Protein AF-A0A955PPB5-F1 (afdb_monomer)

Structure (mmCIF, N/CA/C/O backbone):
data_AF-A0A955PPB5-F1
#
_entry.id   AF-A0A955PPB5-F1
#
loop_
_atom_site.group_PDB
_atom_site.id
_atom_site.type_symbol
_atom_site.label_atom_id
_atom_site.label_alt_id
_atom_site.label_comp_id
_atom_site.label_asym_id
_atom_site.label_entity_id
_atom_site.label_seq_id
_atom_site.pdbx_PDB_ins_code
_atom_site.Cartn_x
_atom_site.Cartn_y
_atom_site.Cartn_z
_atom_site.occupancy
_atom_site.B_iso_or_equiv
_atom_site.auth_seq_id
_atom_site.auth_comp_id
_atom_site.auth_asym_id
_atom_site.auth_atom_id
_atom_site.pdbx_PDB_model_num
ATOM 1 N N . LEU A 1 1 ? 18.735 -14.083 18.721 1.00 86.00 1 LEU A N 1
ATOM 2 C CA . LEU A 1 1 ? 20.140 -14.386 19.096 1.00 86.00 1 LEU A CA 1
ATOM 3 C C . LEU A 1 1 ? 21.016 -13.444 18.284 1.00 86.00 1 LEU A C 1
ATOM 5 O O . LEU A 1 1 ? 20.727 -13.321 17.106 1.00 86.00 1 LEU A O 1
ATOM 9 N N . ALA A 1 2 ? 21.983 -12.746 18.888 1.00 91.19 2 ALA A N 1
ATOM 10 C CA . ALA A 1 2 ? 22.866 -11.874 18.111 1.00 91.19 2 ALA A CA 1
ATOM 11 C C . ALA A 1 2 ? 23.886 -12.716 17.326 1.00 91.19 2 ALA A C 1
ATOM 13 O O . ALA A 1 2 ? 24.450 -13.645 17.911 1.00 91.19 2 ALA A O 1
ATOM 14 N N . ASP A 1 3 ? 24.105 -12.396 16.054 1.00 92.62 3 ASP A N 1
ATOM 15 C CA . ASP A 1 3 ? 25.158 -12.990 15.222 1.00 92.62 3 ASP A CA 1
ATOM 16 C C . ASP A 1 3 ? 26.508 -12.254 15.374 1.00 92.62 3 ASP A C 1
ATOM 18 O O . ASP A 1 3 ? 26.644 -11.307 16.160 1.00 92.62 3 ASP A O 1
ATOM 22 N N . GLU A 1 4 ? 27.523 -12.690 14.624 1.00 90.69 4 GLU A N 1
ATOM 23 C CA . GLU A 1 4 ? 28.885 -12.145 14.620 1.00 90.69 4 GLU A CA 1
ATOM 24 C C . GLU A 1 4 ? 28.969 -10.667 14.201 1.00 90.69 4 GLU A C 1
ATOM 26 O O . GLU A 1 4 ? 29.942 -9.990 14.551 1.00 90.69 4 GLU A O 1
ATOM 31 N N . ASP A 1 5 ? 27.952 -10.150 13.504 1.00 90.06 5 ASP A N 1
ATOM 32 C CA . ASP A 1 5 ? 27.844 -8.746 13.099 1.00 90.06 5 ASP A CA 1
ATOM 33 C C . ASP A 1 5 ? 27.062 -7.901 14.127 1.00 90.06 5 ASP A C 1
ATOM 35 O O . ASP A 1 5 ? 27.079 -6.669 14.065 1.00 90.06 5 ASP A O 1
ATOM 39 N N . GLY A 1 6 ? 26.429 -8.544 15.114 1.00 90.94 6 GLY A N 1
ATOM 40 C CA . GLY A 1 6 ? 25.561 -7.908 16.106 1.00 90.94 6 GLY A CA 1
ATOM 41 C C . GLY A 1 6 ? 24.103 -7.765 15.661 1.00 90.94 6 GLY A C 1
ATOM 42 O O . GLY A 1 6 ? 23.331 -7.110 16.367 1.00 90.94 6 GLY A O 1
ATOM 43 N N . ASP A 1 7 ? 23.728 -8.377 14.535 1.00 89.12 7 ASP A N 1
ATOM 44 C CA . ASP A 1 7 ? 22.351 -8.427 14.045 1.00 89.12 7 ASP A CA 1
ATOM 45 C C . ASP A 1 7 ? 21.566 -9.526 14.771 1.00 89.12 7 ASP A C 1
ATOM 47 O O . ASP A 1 7 ? 22.148 -10.444 15.342 1.00 89.12 7 ASP A O 1
ATOM 51 N N . TYR A 1 8 ? 20.233 -9.474 14.718 1.00 90.62 8 TYR A N 1
ATOM 52 C CA . TYR A 1 8 ? 19.352 -10.475 15.336 1.00 90.62 8 TYR A CA 1
ATOM 53 C C . TYR A 1 8 ? 18.536 -11.248 14.287 1.00 90.62 8 TYR A C 1
ATOM 55 O O . TYR A 1 8 ? 17.309 -11.164 14.308 1.00 90.62 8 TYR A O 1
ATOM 63 N N . PRO A 1 9 ? 19.172 -11.971 13.345 1.00 91.50 9 PRO A N 1
ATOM 64 C CA . PRO A 1 9 ? 18.433 -12.771 12.379 1.00 91.50 9 PRO A CA 1
ATOM 65 C C . PRO A 1 9 ? 17.761 -13.981 13.042 1.00 91.50 9 PRO A C 1
ATOM 67 O O . PRO A 1 9 ? 18.167 -14.443 14.119 1.00 91.50 9 PRO A O 1
ATOM 70 N N . ASP A 1 10 ? 16.771 -14.533 12.343 1.00 92.31 10 ASP A N 1
ATOM 71 C CA . ASP A 1 10 ? 16.208 -15.839 12.670 1.00 92.31 10 ASP A CA 1
ATOM 72 C C . ASP A 1 10 ? 17.294 -16.916 12.640 1.00 92.31 10 ASP A C 1
ATOM 74 O O . ASP A 1 10 ? 18.321 -16.797 11.961 1.00 92.31 10 ASP A O 1
ATOM 78 N N . TRP A 1 11 ? 17.083 -17.982 13.401 1.00 94.38 11 TRP A N 1
ATOM 79 C CA . TRP A 1 11 ? 18.016 -19.095 13.473 1.00 94.38 11 TRP A CA 1
ATOM 80 C C . TRP A 1 11 ? 17.283 -20.413 13.662 1.00 94.38 11 TRP A C 1
ATOM 82 O O . TRP A 1 11 ? 16.220 -20.495 14.274 1.00 94.38 11 TRP A O 1
ATOM 92 N N . VAL A 1 12 ? 17.907 -21.464 13.150 1.00 95.69 12 VAL A N 1
ATOM 93 C CA . VAL A 1 12 ? 17.497 -22.854 13.296 1.00 95.69 12 VAL A CA 1
ATOM 94 C C . VAL A 1 12 ? 18.587 -23.578 14.068 1.00 95.69 12 VAL A C 1
ATOM 96 O O . VAL A 1 12 ? 19.775 -23.356 13.838 1.00 95.69 12 VAL A O 1
ATOM 99 N N . GLU A 1 13 ? 18.202 -24.474 14.971 1.00 95.75 13 GLU A N 1
ATOM 100 C CA . GLU A 1 13 ? 19.145 -25.345 15.664 1.00 95.75 13 GLU A CA 1
ATOM 101 C C . GLU A 1 13 ? 18.914 -26.813 15.333 1.00 95.75 13 GLU A C 1
ATOM 103 O O . GLU A 1 13 ? 17.797 -27.332 15.364 1.00 95.75 13 GLU A O 1
ATOM 108 N N . ILE A 1 14 ? 20.015 -27.492 15.030 1.00 95.69 14 ILE A N 1
ATOM 109 C CA . ILE A 1 14 ? 20.051 -28.900 14.668 1.00 95.69 14 ILE A CA 1
ATOM 110 C C . ILE A 1 14 ? 20.676 -29.666 15.824 1.00 95.69 14 ILE A C 1
ATOM 112 O O . ILE A 1 14 ? 21.825 -29.430 16.193 1.00 95.69 14 ILE A O 1
ATOM 116 N N . TYR A 1 15 ? 19.932 -30.624 16.366 1.00 93.88 15 TYR A N 1
ATOM 117 C CA . TYR A 1 15 ? 20.399 -31.513 17.422 1.00 93.88 15 TYR A CA 1
ATOM 118 C C . TYR A 1 15 ? 20.787 -32.879 16.851 1.00 93.88 15 TYR A C 1
ATOM 120 O O . TYR A 1 15 ? 20.019 -33.492 16.108 1.00 93.88 15 TYR A O 1
ATOM 128 N N . ASN A 1 16 ? 21.961 -33.386 17.234 1.00 94.12 16 ASN A N 1
ATOM 129 C CA . ASN A 1 16 ? 22.370 -34.762 16.964 1.00 94.12 16 ASN A CA 1
ATOM 130 C C . ASN A 1 16 ? 22.077 -35.665 18.184 1.00 94.12 16 ASN A C 1
ATOM 132 O O . ASN A 1 16 ? 22.911 -35.743 19.091 1.00 94.12 16 ASN A O 1
ATOM 136 N N . PRO A 1 17 ? 20.954 -36.416 18.199 1.00 87.62 17 PRO A N 1
ATOM 137 C CA . PRO A 1 17 ? 20.620 -37.341 19.289 1.00 87.62 17 PRO A CA 1
ATOM 138 C C . PRO A 1 17 ? 21.431 -38.647 19.251 1.00 87.62 17 PRO A C 1
ATOM 140 O O . PRO A 1 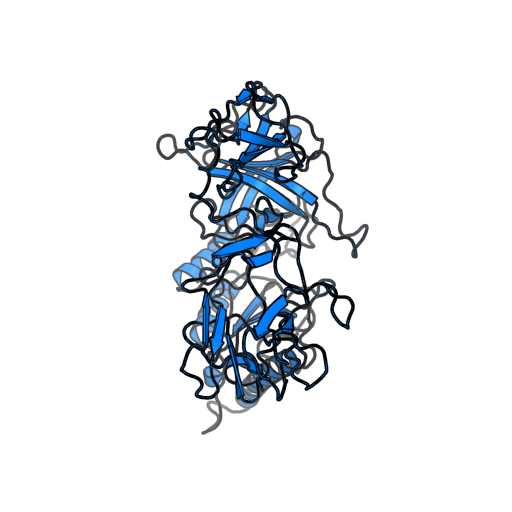17 ? 21.258 -39.527 20.098 1.00 87.62 17 PRO A O 1
ATOM 143 N N . GLY A 1 18 ? 22.251 -38.846 18.216 1.00 87.50 18 GLY A N 1
ATOM 144 C CA . GLY A 1 18 ? 22.991 -40.075 17.987 1.00 87.50 18 GLY A CA 1
ATOM 145 C C . GLY A 1 18 ? 24.202 -40.232 18.916 1.00 87.50 18 GLY A C 1
ATOM 146 O O . GLY A 1 18 ? 24.773 -39.253 19.392 1.00 87.50 18 GLY A O 1
ATOM 147 N N . PRO A 1 19 ? 24.677 -41.472 19.137 1.00 87.56 19 PRO A N 1
ATOM 148 C CA . PRO A 1 19 ? 25.833 -41.747 19.996 1.00 87.56 19 PRO A CA 1
ATOM 149 C C . PRO A 1 19 ? 27.193 -41.419 19.346 1.00 87.56 19 PRO A C 1
ATOM 151 O O . PRO A 1 19 ? 28.234 -41.705 19.937 1.00 87.56 19 PRO A O 1
ATOM 154 N N . GLY A 1 20 ? 27.213 -40.886 18.121 1.00 93.38 20 GLY A N 1
ATOM 155 C CA . GLY A 1 20 ? 28.422 -40.566 17.360 1.00 93.38 20 GLY A CA 1
ATOM 156 C C . GLY A 1 20 ? 28.300 -39.217 16.656 1.00 93.38 20 GLY A C 1
ATOM 157 O O . GLY A 1 20 ? 27.199 -38.693 16.511 1.00 93.38 20 GLY A O 1
ATOM 158 N N . SER A 1 21 ? 29.430 -38.660 16.224 1.00 95.81 21 SER A N 1
ATOM 159 C CA . SER A 1 21 ? 29.451 -37.410 15.462 1.00 95.81 21 SER A CA 1
ATOM 160 C C . SER A 1 21 ? 28.872 -37.591 14.057 1.00 95.81 21 SER A C 1
ATOM 162 O O . SER A 1 21 ? 29.133 -38.614 13.417 1.00 95.81 21 SER A O 1
ATOM 164 N N . ILE A 1 22 ? 28.152 -36.584 13.569 1.00 95.62 22 ILE A N 1
ATOM 165 C CA . ILE A 1 22 ? 27.624 -36.502 12.203 1.00 95.62 22 ILE A CA 1
ATOM 166 C C . ILE A 1 22 ? 28.348 -35.368 11.477 1.00 95.62 22 ILE A C 1
ATOM 168 O O . ILE A 1 22 ? 28.419 -34.260 11.998 1.00 95.62 22 ILE A O 1
ATOM 172 N N . ASP A 1 23 ? 28.884 -35.661 10.294 1.00 95.94 23 ASP A N 1
ATOM 173 C CA . ASP A 1 23 ? 29.415 -34.663 9.361 1.00 95.94 23 ASP A CA 1
ATOM 174 C C . ASP A 1 23 ? 28.302 -34.263 8.385 1.00 95.94 23 ASP A C 1
ATOM 176 O O . ASP A 1 23 ? 27.651 -35.133 7.791 1.00 95.94 23 ASP A O 1
ATOM 180 N N . LEU A 1 24 ? 28.066 -32.960 8.271 1.00 96.44 24 LEU A N 1
ATOM 181 C CA . LEU A 1 24 ? 27.047 -32.375 7.412 1.00 96.44 24 LEU A CA 1
ATOM 182 C C . LEU A 1 24 ? 27.563 -32.029 6.008 1.00 96.44 24 LEU A C 1
ATOM 184 O O . LEU A 1 24 ? 26.779 -31.505 5.219 1.00 96.44 24 LEU A O 1
ATOM 188 N N . ASP A 1 25 ? 28.814 -32.351 5.640 1.00 95.75 25 ASP A N 1
ATOM 189 C CA . ASP A 1 25 ? 29.283 -32.118 4.265 1.00 95.75 25 ASP A CA 1
ATOM 190 C C . ASP A 1 25 ? 28.317 -32.731 3.238 1.00 95.75 25 ASP A C 1
ATOM 192 O O . ASP A 1 25 ? 28.039 -33.935 3.221 1.00 95.75 25 ASP A O 1
ATOM 196 N N . GLY A 1 26 ? 27.798 -31.871 2.364 1.00 90.81 26 GLY A N 1
ATOM 197 C CA . GLY A 1 26 ? 26.891 -32.273 1.299 1.00 90.81 26 GLY A CA 1
ATOM 198 C C . GLY A 1 26 ? 25.419 -32.302 1.684 1.00 90.81 26 GLY A C 1
ATOM 199 O O . GLY A 1 26 ? 24.613 -32.400 0.771 1.00 90.81 26 GLY A O 1
ATOM 200 N N . TRP A 1 27 ? 25.051 -32.181 2.960 1.00 98.25 27 TRP A N 1
ATOM 201 C CA . TRP A 1 27 ? 23.653 -31.985 3.351 1.00 98.25 27 TRP A CA 1
ATOM 202 C C . TRP A 1 27 ? 23.138 -30.630 2.858 1.00 98.25 27 TRP A C 1
ATOM 204 O O . TRP A 1 27 ? 23.922 -29.715 2.587 1.00 98.25 27 TRP A O 1
ATOM 214 N N . PHE A 1 28 ? 21.816 -30.483 2.782 1.00 98.44 28 PHE A N 1
ATOM 215 C CA . PHE A 1 28 ? 21.168 -29.234 2.387 1.00 98.44 28 PHE A CA 1
ATOM 216 C C . PHE A 1 28 ? 20.118 -28.785 3.403 1.00 98.44 28 PHE A C 1
ATOM 218 O O . PHE A 1 28 ? 19.503 -29.616 4.067 1.00 98.44 28 PHE A O 1
ATOM 225 N N . MET A 1 29 ? 19.889 -27.477 3.493 1.00 98.38 29 MET A N 1
ATOM 226 C CA . MET A 1 29 ? 18.728 -26.878 4.150 1.00 98.38 29 MET A CA 1
ATOM 227 C C . MET A 1 29 ? 17.906 -26.110 3.116 1.00 98.38 29 MET A C 1
ATOM 229 O O . MET A 1 29 ? 18.469 -25.481 2.217 1.00 98.38 29 MET A O 1
ATOM 233 N N . THR A 1 30 ? 16.583 -26.172 3.222 1.00 98.06 30 THR A N 1
ATOM 234 C CA . THR A 1 30 ? 15.676 -25.503 2.283 1.00 98.06 30 THR A CA 1
ATOM 235 C C . THR A 1 30 ? 14.387 -25.062 2.963 1.00 98.06 30 THR A C 1
ATOM 237 O O . THR A 1 30 ? 13.906 -25.749 3.862 1.00 98.06 30 THR A O 1
ATOM 240 N N . ASP A 1 31 ? 13.820 -23.958 2.489 1.00 97.38 31 ASP A N 1
ATOM 241 C CA . ASP A 1 31 ? 12.467 -23.473 2.779 1.00 97.38 31 ASP A CA 1
ATOM 242 C C . ASP A 1 31 ? 11.467 -23.786 1.634 1.00 97.38 31 ASP A C 1
ATOM 244 O O . ASP A 1 31 ? 10.313 -23.364 1.635 1.00 97.38 31 ASP A O 1
ATOM 248 N N . SER A 1 32 ? 11.897 -24.555 0.623 1.00 95.50 32 SER A N 1
ATOM 249 C CA . SER A 1 32 ? 11.132 -24.843 -0.593 1.00 95.50 32 SER A CA 1
ATOM 250 C C . SER A 1 32 ? 10.858 -26.334 -0.768 1.00 95.50 32 SER A C 1
ATOM 252 O O . SER A 1 32 ? 11.770 -27.158 -0.813 1.00 95.50 32 SER A O 1
ATOM 254 N N . GLN A 1 33 ? 9.586 -26.689 -0.974 1.00 93.25 33 GLN A N 1
ATOM 255 C CA . GLN A 1 33 ? 9.185 -28.058 -1.337 1.00 93.25 33 GLN A CA 1
ATOM 256 C C . GLN A 1 33 ? 9.572 -28.438 -2.776 1.00 93.25 33 GLN A C 1
ATOM 258 O O . GLN A 1 33 ? 9.485 -29.606 -3.157 1.00 93.25 33 GLN A O 1
ATOM 263 N N . VAL A 1 34 ? 9.958 -27.455 -3.596 1.00 92.75 34 VAL A N 1
ATOM 264 C CA . VAL A 1 34 ? 10.302 -27.652 -5.011 1.00 92.75 34 VAL A CA 1
ATOM 265 C C . VAL A 1 34 ? 11.816 -27.682 -5.209 1.00 92.75 34 VAL A C 1
ATOM 267 O O . VAL A 1 34 ? 12.309 -28.508 -5.977 1.00 92.75 34 VAL A O 1
ATOM 270 N N . ASP A 1 35 ? 12.551 -26.818 -4.508 1.00 96.38 35 ASP A N 1
ATOM 271 C CA . ASP A 1 35 ? 14.013 -26.767 -4.543 1.00 96.38 35 ASP A CA 1
ATOM 272 C C . ASP A 1 35 ? 14.608 -27.331 -3.248 1.00 96.38 35 ASP A C 1
ATOM 274 O O . ASP A 1 35 ? 14.822 -26.620 -2.269 1.00 96.38 35 ASP A O 1
ATOM 278 N N . LEU A 1 36 ? 14.888 -28.636 -3.244 1.00 97.31 36 LEU A N 1
ATOM 279 C CA . LEU A 1 36 ? 15.415 -29.337 -2.070 1.00 97.31 36 LEU A CA 1
ATOM 280 C C . LEU A 1 36 ? 16.906 -29.084 -1.794 1.00 97.31 36 LEU A C 1
ATOM 282 O O . LEU A 1 36 ? 17.424 -29.551 -0.781 1.00 97.31 36 LEU A O 1
ATOM 286 N N . VAL A 1 37 ? 17.606 -28.358 -2.669 1.00 97.50 37 VAL A N 1
ATOM 287 C CA . VAL A 1 37 ? 19.063 -28.159 -2.595 1.00 97.50 37 VAL A CA 1
ATOM 288 C C . VAL A 1 37 ? 19.451 -26.682 -2.458 1.00 97.50 37 VAL A C 1
ATOM 290 O O . VAL A 1 37 ? 20.574 -26.306 -2.798 1.00 97.50 37 VAL A O 1
ATOM 293 N N . LYS A 1 38 ? 18.533 -25.860 -1.925 1.00 96.88 38 LYS A N 1
ATOM 294 C CA . LYS A 1 38 ? 18.634 -24.393 -1.848 1.00 96.88 38 LYS A CA 1
ATOM 295 C C . LYS A 1 38 ? 19.907 -23.898 -1.155 1.00 96.88 38 LYS A C 1
ATOM 297 O O . LYS A 1 38 ? 20.616 -23.062 -1.714 1.00 96.88 38 LYS A O 1
ATOM 302 N N . TRP A 1 39 ? 20.232 -24.434 0.023 1.00 98.38 39 TRP A N 1
ATOM 303 C CA . TRP A 1 39 ? 21.457 -24.102 0.753 1.00 98.38 39 TRP A CA 1
ATOM 304 C C . TRP A 1 39 ? 22.241 -25.359 1.114 1.00 98.38 39 TRP A C 1
ATOM 306 O O . TRP A 1 39 ? 21.680 -26.283 1.692 1.00 98.38 39 TRP A O 1
ATOM 316 N N . ARG A 1 40 ? 23.540 -25.411 0.804 1.00 97.75 40 ARG A N 1
ATOM 317 C CA . ARG A 1 40 ? 24.398 -26.570 1.096 1.00 97.75 40 ARG A CA 1
ATOM 318 C C . ARG A 1 40 ? 25.239 -26.326 2.348 1.00 97.75 40 ARG A C 1
ATOM 320 O O . ARG A 1 40 ? 25.968 -25.339 2.410 1.00 97.75 40 ARG A O 1
ATOM 327 N N . PHE A 1 41 ? 25.222 -27.275 3.280 1.00 98.06 41 PHE A N 1
ATOM 328 C CA . PHE A 1 41 ? 26.103 -27.259 4.445 1.00 98.06 41 PHE A CA 1
ATOM 329 C C . PHE A 1 41 ? 27.578 -27.407 4.039 1.00 98.06 41 PHE A C 1
ATOM 331 O O . PHE A 1 41 ? 27.904 -28.196 3.138 1.00 98.06 41 PHE A O 1
ATOM 338 N N . PRO A 1 42 ? 28.496 -26.693 4.716 1.00 96.25 42 PRO A N 1
ATOM 339 C CA . PRO A 1 42 ? 29.914 -26.995 4.626 1.00 96.25 42 PRO A CA 1
ATOM 340 C C . PRO A 1 42 ? 30.246 -28.278 5.405 1.00 96.25 42 PRO A C 1
ATOM 342 O O . PRO A 1 42 ? 29.375 -28.893 6.016 1.00 96.25 42 PRO A O 1
ATOM 345 N N . ALA A 1 43 ? 31.520 -28.678 5.403 1.00 95.25 43 ALA A N 1
ATOM 346 C CA . ALA A 1 43 ? 32.010 -29.790 6.219 1.00 95.25 43 ALA A CA 1
ATOM 347 C C . ALA A 1 43 ? 32.020 -29.422 7.715 1.00 95.25 43 ALA A C 1
ATOM 349 O O . ALA A 1 43 ? 33.069 -29.113 8.284 1.00 95.25 43 ALA A O 1
ATOM 350 N N . GLU A 1 44 ? 30.833 -29.414 8.318 1.00 95.62 44 GLU A N 1
ATOM 351 C CA . GLU A 1 44 ? 30.579 -29.093 9.718 1.00 95.62 44 GLU A CA 1
ATOM 352 C C . GLU A 1 44 ? 30.214 -30.365 10.486 1.00 95.62 44 GLU A C 1
ATOM 354 O O . GLU A 1 44 ? 29.389 -31.164 10.043 1.00 95.62 44 GLU A O 1
ATOM 359 N N . THR A 1 45 ? 30.839 -30.577 11.644 1.00 96.19 45 THR A N 1
ATOM 360 C CA . THR A 1 45 ? 30.645 -31.804 12.425 1.00 96.19 45 THR A CA 1
ATOM 361 C C . THR A 1 45 ? 29.870 -31.522 13.702 1.00 96.19 45 THR A C 1
ATOM 363 O O . THR A 1 45 ? 30.382 -30.876 14.613 1.00 96.19 45 THR A O 1
ATOM 366 N N . ILE A 1 46 ? 28.684 -32.115 13.834 1.00 96.56 46 ILE A N 1
ATOM 367 C CA . ILE A 1 46 ? 27.925 -32.111 15.086 1.00 96.56 46 ILE A CA 1
ATOM 368 C C . ILE A 1 46 ? 28.349 -33.323 15.914 1.00 96.56 46 ILE A C 1
ATOM 370 O O . ILE A 1 46 ? 28.129 -34.473 15.520 1.00 96.56 46 ILE A O 1
ATOM 374 N N . ALA A 1 47 ? 28.970 -33.091 17.072 1.00 96.81 47 ALA A N 1
ATOM 375 C CA . ALA A 1 47 ? 29.332 -34.163 17.999 1.00 96.81 47 ALA A CA 1
ATOM 376 C C . ALA A 1 47 ? 28.091 -34.923 18.515 1.00 96.81 47 ALA A C 1
ATOM 378 O O . ALA A 1 47 ? 26.952 -34.499 18.329 1.00 96.81 47 ALA A O 1
ATOM 379 N N . ALA A 1 48 ? 28.314 -36.082 19.137 1.00 95.25 48 ALA A N 1
ATOM 380 C CA . ALA A 1 48 ? 27.236 -36.828 19.781 1.00 95.25 48 ALA A CA 1
ATOM 381 C C . ALA A 1 48 ? 26.591 -35.979 20.888 1.00 95.25 48 ALA A C 1
ATOM 383 O O . ALA A 1 48 ? 27.319 -35.369 21.674 1.00 95.25 48 ALA A O 1
ATOM 384 N N . ASP A 1 49 ? 25.258 -35.979 20.962 1.00 93.38 49 ASP A N 1
ATOM 385 C CA . ASP A 1 49 ? 24.486 -35.230 21.964 1.00 93.38 49 ASP A CA 1
ATOM 386 C C . ASP A 1 49 ? 24.827 -33.726 21.984 1.00 93.38 49 ASP A C 1
ATOM 388 O O . ASP A 1 49 ? 25.033 -33.118 23.032 1.00 93.38 49 ASP A O 1
ATOM 392 N N . SER A 1 50 ? 24.990 -33.133 20.799 1.00 95.75 50 SER A N 1
ATOM 393 C CA . SER A 1 50 ? 25.377 -31.728 20.618 1.00 95.75 50 SER A CA 1
ATOM 394 C C . SER A 1 50 ? 24.492 -31.027 19.590 1.00 95.75 50 SER A C 1
ATOM 396 O O . SER A 1 50 ? 23.764 -31.675 18.834 1.00 95.75 50 SER A O 1
ATOM 398 N N . TYR A 1 51 ? 24.575 -29.698 19.584 1.00 96.06 51 TYR A N 1
ATOM 399 C CA . TYR A 1 51 ? 23.722 -28.795 18.818 1.00 96.06 51 TYR A CA 1
ATOM 400 C C . TYR A 1 51 ? 24.558 -27.974 17.831 1.00 96.06 51 TYR A C 1
ATOM 402 O O . TYR A 1 51 ? 25.735 -27.706 18.090 1.00 96.06 51 TYR A O 1
ATOM 410 N N . LEU A 1 52 ? 23.947 -27.568 16.722 1.00 96.94 52 LEU A N 1
ATOM 411 C CA . LEU A 1 52 ? 24.499 -26.624 15.754 1.00 96.94 52 LEU A CA 1
ATOM 412 C C . LEU A 1 52 ? 23.451 -25.559 15.446 1.00 96.94 52 LEU A C 1
ATOM 414 O O . LEU A 1 52 ? 22.367 -25.896 14.976 1.00 96.94 52 LEU A O 1
ATOM 418 N N . VAL A 1 53 ? 23.799 -24.294 15.669 1.00 97.25 53 VAL A N 1
ATOM 419 C CA . VAL A 1 53 ? 22.977 -23.144 15.279 1.00 97.25 53 VAL A CA 1
ATOM 420 C C . VAL A 1 53 ? 23.340 -22.722 13.856 1.00 97.25 53 VAL A C 1
ATOM 422 O O . VAL A 1 53 ? 24.518 -22.639 13.505 1.00 97.25 53 VAL A O 1
ATOM 425 N N . VAL A 1 54 ? 22.321 -22.445 13.050 1.00 97.88 54 VAL A N 1
ATOM 426 C CA . VAL A 1 54 ? 22.427 -21.899 11.697 1.00 97.88 54 VAL A CA 1
ATOM 427 C C . VAL A 1 54 ? 21.496 -20.697 11.605 1.00 97.88 54 VAL A C 1
ATOM 429 O O . VAL A 1 54 ? 20.291 -20.835 11.792 1.00 97.88 54 VAL A O 1
ATOM 432 N N . PHE A 1 55 ? 22.032 -19.523 11.304 1.00 97.94 55 PHE A N 1
ATOM 433 C CA . PHE A 1 55 ? 21.236 -18.322 11.084 1.00 97.94 55 PHE A CA 1
ATOM 434 C C . PHE A 1 55 ? 20.557 -18.370 9.710 1.00 97.94 55 PHE A C 1
ATOM 436 O O . PHE A 1 55 ? 21.173 -18.715 8.700 1.00 97.94 55 PHE A O 1
ATOM 443 N N . THR A 1 56 ? 19.285 -17.999 9.644 1.00 96.56 56 THR A N 1
ATOM 444 C CA . THR A 1 56 ? 18.513 -17.899 8.402 1.00 96.56 56 THR A CA 1
ATOM 445 C C . THR A 1 56 ? 18.382 -16.438 8.010 1.00 96.56 56 THR A C 1
ATOM 447 O O . THR A 1 56 ? 17.362 -15.798 8.249 1.00 96.56 56 THR A O 1
ATOM 450 N N . SER A 1 57 ? 19.476 -15.876 7.495 1.00 96.12 57 SER A N 1
ATOM 451 C CA . SER A 1 57 ? 19.643 -14.425 7.357 1.00 96.12 57 SER A CA 1
ATOM 452 C C . SER A 1 57 ? 19.842 -13.944 5.920 1.00 96.12 57 SER A C 1
ATOM 454 O O . SER A 1 57 ? 20.094 -12.756 5.725 1.00 96.12 57 SER A O 1
ATOM 456 N N . ASP A 1 58 ? 19.840 -14.851 4.942 1.00 96.38 58 ASP A N 1
ATOM 457 C CA . ASP A 1 58 ? 20.210 -14.589 3.542 1.00 96.38 58 ASP A CA 1
ATOM 458 C C . ASP A 1 58 ? 21.651 -14.060 3.323 1.00 96.38 58 ASP A C 1
ATOM 460 O O . ASP A 1 58 ? 22.027 -13.600 2.249 1.00 96.38 58 ASP A O 1
ATOM 464 N N . LYS A 1 59 ? 22.529 -14.171 4.332 1.00 95.00 59 LYS A N 1
ATOM 465 C CA . LYS A 1 59 ? 23.945 -13.752 4.216 1.00 95.00 59 LYS A CA 1
ATOM 466 C C . LYS A 1 59 ? 24.807 -14.786 3.471 1.00 95.00 59 LYS A C 1
ATOM 468 O O . LYS A 1 59 ? 25.940 -14.479 3.102 1.00 95.00 59 LYS A O 1
ATOM 473 N N . ASN A 1 60 ? 24.298 -16.007 3.274 1.00 96.75 60 ASN A N 1
ATOM 474 C CA . ASN A 1 60 ? 24.934 -17.118 2.558 1.00 96.75 60 ASN A CA 1
ATOM 475 C C . ASN A 1 60 ? 26.394 -17.407 2.981 1.00 96.75 60 ASN A C 1
ATOM 477 O O . ASN A 1 60 ? 27.306 -17.489 2.151 1.00 96.75 60 ASN A O 1
ATOM 481 N N . ARG A 1 61 ? 26.634 -17.562 4.288 1.00 95.50 61 ARG A N 1
ATOM 482 C CA . ARG A 1 61 ? 27.955 -17.858 4.868 1.00 95.50 61 ARG A CA 1
ATOM 483 C C . ARG A 1 61 ? 28.034 -19.330 5.260 1.00 95.50 61 ARG A C 1
ATOM 485 O O . ARG A 1 61 ? 27.336 -19.784 6.156 1.00 95.50 61 ARG A O 1
ATOM 492 N N . ALA A 1 62 ? 28.915 -20.077 4.601 1.00 94.56 62 ALA A N 1
ATOM 493 C CA . ALA A 1 62 ? 29.085 -21.515 4.814 1.00 94.56 62 ALA A CA 1
ATOM 494 C C . ALA A 1 62 ? 30.572 -21.879 4.976 1.00 94.56 62 ALA A C 1
ATOM 496 O O . ALA A 1 62 ? 31.124 -22.663 4.206 1.00 94.56 62 ALA A O 1
ATOM 497 N N . THR A 1 63 ? 31.261 -21.262 5.941 1.00 94.12 63 THR A N 1
ATOM 498 C CA . THR A 1 63 ? 32.669 -21.585 6.238 1.00 94.12 63 THR A CA 1
ATOM 499 C C . THR A 1 63 ? 32.740 -22.520 7.450 1.00 94.12 63 THR A C 1
ATOM 501 O O . THR A 1 63 ? 32.227 -22.133 8.497 1.00 94.12 63 THR A O 1
ATOM 504 N N . PRO A 1 64 ? 33.381 -23.706 7.353 1.00 93.75 64 PRO A N 1
ATOM 505 C CA . PRO A 1 64 ? 33.513 -24.620 8.488 1.00 93.75 64 PRO A CA 1
ATOM 506 C C . PRO A 1 64 ? 34.107 -23.948 9.732 1.00 93.75 64 PRO A C 1
ATOM 508 O O . PRO A 1 64 ? 35.147 -23.288 9.639 1.00 93.75 64 PRO A O 1
ATOM 511 N N . GLY A 1 65 ? 33.486 -24.169 10.891 1.00 91.50 65 GLY A N 1
ATOM 512 C CA . GLY A 1 65 ? 33.929 -23.654 12.189 1.00 91.50 65 GLY A CA 1
ATOM 513 C C . GLY A 1 65 ? 33.617 -22.178 12.474 1.00 91.50 65 GLY A C 1
ATOM 514 O O . GLY A 1 65 ? 34.008 -21.697 13.537 1.00 91.50 65 GLY A O 1
ATOM 515 N N . ASN A 1 66 ? 32.932 -21.480 11.563 1.00 93.88 66 ASN A N 1
ATOM 516 C CA . ASN A 1 66 ? 32.387 -20.136 11.778 1.00 93.88 66 ASN A CA 1
ATOM 517 C C . ASN A 1 66 ? 30.858 -20.194 11.939 1.00 93.88 66 ASN A C 1
ATOM 519 O O . ASN A 1 66 ? 30.250 -21.252 11.767 1.00 93.88 66 ASN A O 1
ATOM 523 N N . GLU A 1 67 ? 30.233 -19.052 12.230 1.00 96.06 67 GLU A N 1
ATOM 524 C CA . GLU A 1 67 ? 28.776 -18.932 12.186 1.00 96.06 67 GLU A CA 1
ATOM 525 C C . GLU A 1 67 ? 28.254 -19.194 10.768 1.00 96.06 67 GLU A C 1
ATOM 527 O O . GLU A 1 67 ? 28.810 -18.735 9.763 1.00 96.06 67 GLU A O 1
ATOM 532 N N . LEU A 1 68 ? 27.197 -20.000 10.689 1.00 98.00 68 LEU A N 1
ATOM 533 C CA . LEU A 1 68 ? 26.596 -20.409 9.430 1.00 98.00 68 LEU A CA 1
ATOM 534 C C . LEU A 1 68 ? 25.362 -19.562 9.153 1.00 98.00 68 LEU A C 1
ATOM 536 O O . LEU A 1 68 ? 24.515 -19.410 10.027 1.00 98.00 68 LEU A O 1
ATOM 540 N N . HIS A 1 69 ? 25.252 -19.064 7.925 1.00 98.31 69 HIS A N 1
ATOM 541 C CA . HIS A 1 69 ? 24.119 -18.283 7.450 1.00 98.31 69 HIS A CA 1
ATOM 542 C C . HIS A 1 69 ? 23.583 -18.869 6.147 1.00 98.31 69 HIS A C 1
ATOM 544 O O . HIS A 1 69 ? 24.340 -19.024 5.182 1.00 98.31 69 HIS A O 1
ATOM 550 N N . THR A 1 70 ? 22.286 -19.149 6.082 1.00 98.31 70 THR A N 1
ATOM 551 C CA . THR A 1 70 ? 21.656 -19.595 4.835 1.00 98.31 70 THR A CA 1
ATOM 552 C C . THR A 1 70 ? 21.589 -18.480 3.787 1.00 98.31 70 THR A C 1
ATOM 554 O O . THR A 1 70 ? 21.833 -17.307 4.075 1.00 98.31 70 THR A O 1
ATOM 557 N N . ASN A 1 71 ? 21.260 -18.854 2.550 1.00 97.19 71 ASN A N 1
ATOM 558 C CA . ASN A 1 71 ? 20.891 -17.955 1.446 1.00 97.19 71 ASN A CA 1
ATOM 559 C C . ASN A 1 71 ? 19.369 -17.727 1.370 1.00 97.19 71 ASN A C 1
ATOM 561 O O . ASN A 1 71 ? 18.796 -17.657 0.284 1.00 97.19 71 ASN A O 1
ATOM 565 N N . PHE A 1 72 ? 18.701 -17.755 2.522 1.00 97.31 72 PHE A N 1
ATOM 566 C CA . PHE A 1 72 ? 17.287 -17.429 2.649 1.00 97.31 72 PHE A CA 1
ATOM 567 C C . PHE A 1 72 ? 16.985 -16.915 4.060 1.00 97.31 72 PHE A C 1
ATOM 569 O O . PHE A 1 72 ? 17.803 -17.057 4.972 1.00 97.31 72 PHE A O 1
ATOM 576 N N . LYS A 1 73 ? 15.812 -16.313 4.240 1.00 95.38 73 LYS A N 1
ATOM 577 C CA . LYS A 1 73 ? 15.252 -15.948 5.548 1.00 95.38 73 LYS A CA 1
ATOM 578 C C . LYS A 1 73 ? 14.004 -16.766 5.810 1.00 95.38 73 LYS A C 1
ATOM 580 O O . LYS A 1 73 ? 13.446 -17.306 4.859 1.00 95.38 73 LYS A O 1
ATOM 585 N N . LEU A 1 74 ? 13.611 -16.843 7.077 1.00 93.56 74 LEU A N 1
ATOM 586 C CA . LEU A 1 74 ? 12.346 -17.449 7.452 1.00 93.56 74 LEU A CA 1
ATOM 587 C C . LEU A 1 74 ? 11.241 -16.391 7.571 1.00 93.56 74 LEU A C 1
ATOM 589 O O . LEU A 1 74 ? 11.514 -15.233 7.876 1.00 93.56 74 LEU A O 1
ATOM 593 N N . LYS A 1 75 ? 9.999 -16.787 7.299 1.00 87.31 75 LYS A N 1
ATOM 594 C CA . LYS A 1 75 ? 8.796 -15.960 7.438 1.00 87.31 75 LYS A CA 1
ATOM 595 C C . LYS A 1 75 ? 8.169 -16.112 8.818 1.00 87.31 75 LYS A C 1
ATOM 597 O O . LYS A 1 75 ? 8.012 -17.234 9.307 1.00 87.31 75 LYS A O 1
ATOM 602 N N . SER A 1 76 ? 7.728 -14.998 9.396 1.00 79.31 76 SER A N 1
ATOM 603 C CA . SER A 1 76 ? 7.000 -14.955 10.670 1.00 79.31 76 SER A CA 1
ATOM 604 C C . SER A 1 76 ? 5.676 -15.715 10.631 1.00 79.31 76 SER A C 1
ATOM 606 O O . SER A 1 76 ? 5.261 -16.257 11.649 1.00 79.31 76 SER A O 1
ATOM 608 N N . GLU A 1 77 ? 5.036 -15.831 9.464 1.00 80.75 77 GLU A N 1
ATOM 609 C CA . GLU A 1 77 ? 3.744 -16.514 9.286 1.00 80.75 77 GLU A CA 1
ATOM 610 C C . GLU A 1 77 ? 3.877 -18.046 9.199 1.00 80.75 77 GLU A C 1
ATOM 612 O O . GLU A 1 77 ? 2.880 -18.759 9.072 1.00 80.75 77 GLU A O 1
ATOM 617 N N . GLY A 1 78 ? 5.103 -18.568 9.261 1.00 85.38 78 GLY A N 1
ATOM 618 C CA . GLY A 1 78 ? 5.381 -19.985 9.092 1.00 85.38 78 GLY A CA 1
ATOM 619 C C . GLY A 1 78 ? 5.546 -20.395 7.630 1.00 85.38 78 GLY A C 1
ATOM 620 O O . GLY A 1 78 ? 4.827 -19.960 6.730 1.00 85.38 78 GLY A O 1
ATOM 621 N N . GLU A 1 79 ? 6.499 -21.286 7.370 1.00 92.25 79 GLU A N 1
ATOM 622 C CA . GLU A 1 79 ? 6.718 -21.842 6.034 1.00 92.25 79 GLU A CA 1
ATOM 623 C C . GLU A 1 79 ? 7.314 -23.252 6.076 1.00 92.25 79 GLU A C 1
ATOM 625 O O . GLU A 1 79 ? 7.530 -23.831 7.143 1.00 92.25 79 GLU A O 1
ATOM 630 N N . TYR A 1 80 ? 7.507 -23.860 4.906 1.00 95.06 80 TYR A N 1
ATOM 631 C CA . TYR A 1 80 ? 8.184 -25.149 4.818 1.00 95.06 80 TYR A CA 1
ATOM 632 C C . TYR A 1 80 ? 9.642 -24.987 5.247 1.00 95.06 80 TYR A C 1
ATOM 634 O O . TYR A 1 80 ? 10.277 -23.998 4.918 1.00 95.06 80 TYR A O 1
ATOM 642 N N . LEU A 1 81 ? 10.193 -25.968 5.955 1.00 97.06 81 LEU A N 1
ATOM 643 C CA . LEU A 1 81 ? 11.618 -26.010 6.270 1.00 97.06 81 LEU A CA 1
ATOM 644 C C . LEU A 1 81 ? 12.057 -27.466 6.366 1.00 97.06 81 LEU A C 1
ATOM 646 O O . LEU A 1 81 ? 11.412 -28.273 7.039 1.00 97.06 81 LEU A O 1
ATOM 650 N N . ALA A 1 82 ? 13.162 -27.807 5.710 1.00 97.38 82 ALA A N 1
ATOM 651 C CA . ALA A 1 82 ? 13.685 -29.164 5.710 1.00 97.38 82 ALA A CA 1
ATOM 652 C C . ALA A 1 82 ? 15.211 -29.230 5.731 1.00 97.38 82 ALA A C 1
ATOM 654 O O . ALA A 1 82 ? 15.910 -28.406 5.140 1.00 97.38 82 ALA A O 1
ATOM 655 N N . LEU A 1 83 ? 15.700 -30.291 6.370 1.00 97.38 83 LEU A N 1
ATOM 656 C CA . LEU A 1 83 ? 17.067 -30.780 6.287 1.00 97.38 83 LEU A CA 1
ATOM 657 C C . LEU A 1 83 ? 17.087 -31.978 5.325 1.00 97.38 83 LEU A C 1
ATOM 659 O O . LEU A 1 83 ? 16.395 -32.976 5.547 1.00 97.38 83 LEU A O 1
ATOM 663 N N . VAL A 1 84 ? 17.886 -31.894 4.265 1.00 97.81 84 VAL A N 1
ATOM 664 C CA . VAL A 1 84 ? 17.941 -32.868 3.166 1.00 97.81 84 VAL A CA 1
ATOM 665 C C . VAL A 1 84 ? 19.309 -33.546 3.147 1.00 97.81 84 VAL A C 1
ATOM 667 O O . VAL A 1 84 ? 20.349 -32.910 3.326 1.00 97.81 84 VAL A O 1
ATOM 670 N N . MET A 1 85 ? 19.315 -34.862 2.951 1.00 96.25 85 MET A N 1
ATOM 671 C CA . MET A 1 85 ? 20.532 -35.670 2.906 1.00 96.25 85 MET A CA 1
ATOM 672 C C . MET A 1 85 ? 21.397 -35.353 1.668 1.00 96.25 85 MET A C 1
ATOM 674 O O . MET A 1 85 ? 20.907 -34.769 0.700 1.00 96.25 85 MET A O 1
ATOM 678 N N . PRO A 1 86 ? 22.669 -35.807 1.629 1.00 97.19 86 PRO A N 1
ATOM 679 C CA . PRO A 1 86 ? 23.594 -35.491 0.534 1.00 97.19 86 PRO A CA 1
ATOM 680 C C . PRO A 1 86 ? 23.217 -35.962 -0.873 1.00 97.19 86 PRO A C 1
ATOM 682 O O . PRO A 1 86 ? 23.866 -35.574 -1.842 1.00 97.19 86 PRO A O 1
ATOM 685 N N . ASP A 1 87 ? 22.198 -36.811 -1.013 1.00 95.25 87 ASP A N 1
ATOM 686 C CA . ASP A 1 87 ? 21.662 -37.184 -2.323 1.00 95.25 87 ASP A CA 1
ATOM 687 C C . ASP A 1 87 ? 20.764 -36.097 -2.944 1.00 95.25 87 ASP A C 1
ATOM 689 O O . ASP A 1 87 ? 20.377 -36.226 -4.106 1.00 95.25 87 ASP A O 1
ATOM 693 N N . GLY A 1 88 ? 20.459 -35.033 -2.191 1.00 93.88 88 GLY A N 1
ATOM 694 C CA . GLY A 1 88 ? 19.651 -33.892 -2.618 1.00 93.88 88 GLY A CA 1
ATOM 695 C C . GLY A 1 88 ? 18.160 -34.197 -2.767 1.00 93.88 88 GLY A C 1
ATOM 696 O O . GLY A 1 88 ? 17.429 -33.375 -3.311 1.00 93.88 88 GLY A O 1
ATOM 697 N N . VAL A 1 89 ? 17.702 -35.377 -2.332 1.00 92.12 89 VAL A N 1
ATOM 698 C CA . VAL A 1 89 ? 16.305 -35.815 -2.508 1.00 92.12 89 VAL A CA 1
ATOM 699 C C . VAL A 1 89 ? 15.713 -36.493 -1.277 1.00 92.12 89 VAL A C 1
ATOM 701 O O . VAL A 1 89 ? 14.495 -36.477 -1.107 1.00 92.12 89 VAL A O 1
ATOM 704 N N . THR A 1 90 ? 16.527 -37.103 -0.415 1.00 93.31 90 THR A N 1
ATOM 705 C CA . THR A 1 90 ? 16.029 -37.775 0.783 1.00 93.31 90 THR A CA 1
ATOM 706 C C . THR A 1 90 ? 15.901 -36.770 1.922 1.00 93.31 90 THR A C 1
ATOM 708 O O . THR A 1 90 ? 16.894 -36.224 2.398 1.00 93.31 90 THR A O 1
ATOM 711 N N . ILE A 1 91 ? 14.675 -36.556 2.397 1.00 95.00 91 ILE A N 1
ATOM 712 C CA . ILE A 1 91 ? 14.394 -35.698 3.552 1.00 95.00 91 ILE A CA 1
ATOM 713 C C . ILE A 1 91 ? 14.887 -36.380 4.834 1.00 95.00 91 ILE A C 1
ATOM 715 O O . ILE A 1 91 ? 14.498 -37.510 5.138 1.00 95.00 91 ILE A O 1
ATOM 719 N N . GLY A 1 92 ? 15.764 -35.702 5.574 1.00 90.19 92 GLY A N 1
ATOM 720 C CA . GLY A 1 92 ? 16.216 -36.122 6.900 1.00 90.19 92 GLY A CA 1
ATOM 721 C C . GLY A 1 92 ? 15.233 -35.715 7.998 1.00 90.19 92 GLY A C 1
ATOM 722 O O . GLY A 1 92 ? 14.893 -36.537 8.844 1.00 90.19 92 GLY A O 1
ATOM 723 N N . GLN A 1 93 ? 14.761 -34.467 7.951 1.00 92.69 93 GLN A N 1
ATOM 724 C CA . GLN A 1 93 ? 13.744 -33.892 8.837 1.00 92.69 93 GLN A CA 1
ATOM 725 C C . GLN A 1 93 ? 13.013 -32.776 8.081 1.00 92.69 93 GLN A C 1
ATOM 727 O O . GLN A 1 93 ? 13.647 -32.057 7.312 1.00 92.69 93 GLN A O 1
ATOM 732 N N . GLU A 1 94 ? 11.712 -32.611 8.310 1.00 94.00 94 GLU A N 1
ATOM 733 C CA . GLU A 1 94 ? 10.923 -31.528 7.709 1.00 94.00 94 GLU A CA 1
ATOM 734 C C . GLU A 1 94 ? 9.822 -31.015 8.641 1.00 94.00 94 GLU A C 1
ATOM 736 O O . GLU A 1 94 ? 9.320 -31.747 9.499 1.00 94.00 94 GLU A O 1
ATOM 741 N N . PHE A 1 95 ? 9.418 -29.768 8.406 1.00 88.44 95 PHE A N 1
ATOM 742 C CA . PHE A 1 95 ? 8.142 -29.199 8.818 1.00 88.44 95 PHE A CA 1
ATOM 743 C C . PHE A 1 95 ? 7.215 -29.157 7.600 1.00 88.44 95 PHE A C 1
ATOM 745 O O . PHE A 1 95 ? 7.393 -28.334 6.706 1.00 88.44 95 PHE A O 1
ATOM 752 N N . ASN A 1 96 ? 6.252 -30.079 7.542 1.00 82.94 96 ASN A N 1
ATOM 753 C CA . ASN A 1 96 ? 5.386 -30.289 6.381 1.00 82.94 96 ASN A CA 1
ATOM 754 C C . ASN A 1 96 ? 3.899 -30.215 6.791 1.00 82.94 96 ASN A C 1
ATOM 756 O O . ASN A 1 96 ? 3.478 -31.005 7.643 1.00 82.94 96 ASN A O 1
ATOM 760 N N . PRO A 1 97 ? 3.089 -29.308 6.202 1.00 81.19 97 PRO A N 1
ATOM 761 C CA . PRO A 1 97 ? 3.442 -28.398 5.104 1.00 81.19 97 PRO A CA 1
ATOM 762 C C . PRO A 1 97 ? 4.330 -27.216 5.516 1.00 81.19 97 PRO A C 1
ATOM 764 O O . PRO A 1 97 ? 5.069 -26.727 4.667 1.00 81.19 97 PRO A O 1
ATOM 767 N N . SER A 1 98 ? 4.282 -26.800 6.783 1.00 87.75 98 SER A N 1
ATOM 768 C CA . SER A 1 98 ? 5.058 -25.690 7.339 1.00 87.75 98 SER A CA 1
ATOM 769 C C . SER A 1 98 ? 5.224 -25.818 8.857 1.00 87.75 98 SER A C 1
ATOM 771 O O . SER A 1 98 ? 4.533 -26.623 9.492 1.00 87.75 98 SER A O 1
ATOM 773 N N . PHE A 1 99 ? 6.126 -25.032 9.448 1.00 84.25 99 PHE A N 1
ATOM 774 C CA . PHE A 1 99 ? 6.044 -24.678 10.872 1.00 84.25 99 PHE A CA 1
ATOM 775 C C . PHE A 1 99 ? 4.956 -23.591 11.066 1.00 84.25 99 PHE A C 1
ATOM 777 O O . PHE A 1 99 ? 4.551 -22.977 10.074 1.00 84.25 99 PHE A O 1
ATOM 784 N N . PRO A 1 100 ? 4.394 -23.406 12.279 1.00 82.19 100 PRO A N 1
ATOM 785 C CA . PRO A 1 100 ? 3.330 -22.422 12.503 1.00 82.19 100 PRO A CA 1
ATOM 786 C C . PRO A 1 100 ? 3.879 -20.986 12.491 1.00 82.19 100 PRO A C 1
ATOM 788 O O . PRO A 1 100 ? 5.093 -20.821 12.591 1.00 82.19 100 PRO A O 1
ATOM 791 N N . PRO A 1 101 ? 3.019 -19.955 12.434 1.00 78.25 101 PRO A N 1
ATOM 792 C CA . PRO A 1 101 ? 3.431 -18.592 12.740 1.00 78.25 101 PRO A CA 1
ATOM 793 C C . PRO A 1 101 ? 4.151 -18.502 14.093 1.00 78.25 101 PRO A C 1
ATOM 795 O O . PRO A 1 101 ? 3.759 -19.164 15.061 1.00 78.25 101 PRO A O 1
ATOM 798 N N . ILE A 1 102 ? 5.211 -17.700 14.163 1.00 78.50 102 ILE A N 1
ATOM 799 C CA . ILE A 1 102 ? 6.021 -17.505 15.370 1.00 78.50 102 ILE A CA 1
ATOM 800 C C . ILE A 1 102 ? 6.174 -16.001 15.607 1.00 78.50 102 ILE A C 1
ATOM 802 O O . ILE A 1 102 ? 6.780 -15.306 14.795 1.00 78.50 102 ILE A O 1
ATOM 806 N N . ASP A 1 103 ? 5.650 -15.513 16.733 1.00 74.50 103 ASP A N 1
ATOM 807 C CA . ASP A 1 103 ? 5.875 -14.133 17.174 1.00 74.50 103 ASP A CA 1
ATOM 808 C C . ASP A 1 103 ? 7.345 -13.899 17.560 1.00 74.50 103 ASP A C 1
ATOM 810 O O . ASP A 1 103 ? 8.068 -14.820 17.958 1.00 74.50 103 ASP A O 1
ATOM 814 N N . THR A 1 104 ? 7.775 -12.635 17.530 1.00 73.00 104 THR A N 1
ATOM 815 C CA . THR A 1 104 ? 9.100 -12.216 18.003 1.00 73.00 104 THR A CA 1
ATOM 816 C C . THR A 1 104 ? 9.394 -12.756 19.408 1.00 73.00 104 THR A C 1
ATOM 818 O O . THR A 1 104 ? 8.540 -12.736 20.293 1.00 73.00 104 THR A O 1
ATOM 821 N N . ASP A 1 105 ? 10.631 -13.215 19.618 1.00 72.94 105 ASP A N 1
ATOM 822 C CA . ASP A 1 105 ? 11.139 -13.813 20.864 1.00 72.94 105 ASP A CA 1
ATOM 823 C C . ASP A 1 105 ? 10.532 -15.174 21.269 1.00 72.94 105 ASP A C 1
ATOM 825 O O . ASP A 1 105 ? 10.911 -15.723 22.310 1.00 72.94 105 ASP A O 1
ATOM 829 N N . LEU A 1 106 ? 9.674 -15.781 20.441 1.00 79.56 106 LEU A N 1
ATOM 830 C CA . LEU A 1 106 ? 9.276 -17.183 20.585 1.00 79.56 106 LEU A CA 1
ATOM 831 C C . LEU A 1 106 ? 10.154 -18.106 19.732 1.00 79.56 106 LEU A C 1
ATOM 833 O O . LEU A 1 106 ? 10.799 -17.701 18.769 1.00 79.56 106 LEU A O 1
ATOM 837 N N . THR A 1 107 ? 10.197 -19.385 20.101 1.00 87.12 107 THR A N 1
ATOM 838 C CA . THR A 1 107 ? 10.858 -20.423 19.294 1.00 87.12 107 THR A CA 1
ATOM 839 C C . THR A 1 107 ? 9.926 -21.606 19.107 1.00 87.12 107 THR A C 1
ATOM 841 O O . THR A 1 107 ? 9.153 -21.922 20.003 1.00 87.12 107 THR A O 1
ATOM 844 N N . TYR A 1 108 ? 9.989 -22.279 17.962 1.00 87.31 108 TYR A N 1
ATOM 845 C CA . TYR A 1 108 ? 9.250 -23.517 17.719 1.00 87.31 108 TYR A CA 1
ATOM 846 C C . TYR A 1 108 ? 10.227 -24.688 17.681 1.00 87.31 108 TYR A C 1
ATOM 848 O O . TYR A 1 108 ? 11.190 -24.679 16.914 1.00 87.31 108 TYR A O 1
ATOM 856 N N . GLY A 1 109 ? 10.017 -25.704 18.515 1.00 86.62 109 GLY A N 1
ATOM 857 C CA . GLY A 1 109 ? 11.009 -26.763 18.673 1.00 86.62 109 GLY A CA 1
ATOM 858 C C . GLY A 1 109 ? 10.475 -28.034 19.312 1.00 86.62 109 GLY A C 1
ATOM 859 O O . GLY A 1 109 ? 9.379 -28.079 19.861 1.00 86.62 109 GLY A O 1
ATOM 860 N N . LEU A 1 110 ? 11.266 -29.104 19.212 1.00 82.06 110 LEU A N 1
ATOM 861 C CA . LEU A 1 110 ? 10.929 -30.405 19.784 1.00 82.06 110 LEU A CA 1
ATOM 862 C C . LEU A 1 110 ? 11.180 -30.396 21.298 1.00 82.06 110 LEU A C 1
ATOM 864 O O . LEU A 1 110 ? 12.334 -30.370 21.726 1.00 82.06 110 LEU A O 1
ATOM 868 N N . ALA A 1 111 ? 10.128 -30.493 22.101 1.00 77.12 111 ALA A N 1
ATOM 869 C CA . ALA A 1 111 ? 10.188 -30.630 23.550 1.00 77.12 111 ALA A CA 1
ATOM 870 C C . ALA A 1 111 ? 9.332 -31.821 24.008 1.00 77.12 111 ALA A C 1
ATOM 872 O O . ALA A 1 111 ? 8.253 -32.095 23.494 1.00 77.12 111 ALA A O 1
ATOM 873 N N . MET A 1 112 ? 9.872 -32.636 24.923 1.00 68.44 112 MET A N 1
ATOM 874 C CA . MET A 1 112 ? 9.223 -33.863 25.429 1.00 68.44 112 MET A CA 1
ATOM 875 C C . MET A 1 112 ? 8.679 -34.827 24.342 1.00 68.44 112 MET A C 1
ATOM 877 O O . MET A 1 112 ? 7.795 -35.640 24.614 1.00 68.44 112 MET A O 1
ATOM 881 N N . GLY A 1 113 ? 9.245 -34.791 23.129 1.00 66.62 113 GLY A N 1
ATOM 882 C CA . GLY A 1 113 ? 8.846 -35.635 21.997 1.00 66.62 113 GLY A CA 1
ATOM 883 C C . GLY A 1 113 ? 7.740 -35.060 21.102 1.00 66.62 113 GLY A C 1
ATOM 884 O O . GLY A 1 113 ? 7.262 -35.783 20.230 1.00 66.62 113 GLY A O 1
ATOM 885 N N . LEU A 1 114 ? 7.345 -33.797 21.292 1.00 66.56 114 LEU A N 1
ATOM 886 C CA . LEU A 1 114 ? 6.382 -33.067 20.460 1.00 66.56 114 LEU A CA 1
ATOM 887 C C . LEU A 1 114 ? 6.980 -31.731 20.000 1.00 66.56 114 LEU A C 1
ATOM 889 O O . LEU A 1 114 ? 7.760 -31.129 20.728 1.00 66.56 114 LEU A O 1
ATOM 893 N N . TYR A 1 115 ? 6.652 -31.292 18.784 1.00 78.06 115 TYR A N 1
ATOM 894 C CA . TYR A 1 115 ? 6.992 -29.943 18.328 1.00 78.06 115 TYR A CA 1
ATOM 895 C C . TYR A 1 115 ? 5.962 -28.948 18.869 1.00 78.06 115 TYR A C 1
ATOM 897 O O . TYR A 1 115 ? 4.761 -29.137 18.665 1.00 78.06 115 TYR A O 1
ATOM 905 N N . GLU A 1 116 ? 6.429 -27.919 19.568 1.00 79.62 116 GLU A N 1
ATOM 906 C CA . GLU A 1 116 ? 5.603 -26.920 20.250 1.00 79.62 116 GLU A CA 1
ATOM 907 C C . GLU A 1 116 ? 6.311 -25.559 20.299 1.00 79.62 116 GLU A C 1
ATOM 909 O O . GLU A 1 116 ? 7.530 -25.478 20.121 1.00 79.62 116 GLU A O 1
ATOM 914 N N . LEU A 1 117 ? 5.548 -24.483 20.522 1.00 80.19 117 LEU A N 1
ATOM 915 C CA . LEU A 1 117 ? 6.132 -23.176 20.824 1.00 80.19 117 LEU A CA 1
ATOM 916 C C . LEU A 1 117 ? 6.771 -23.203 22.218 1.00 80.19 117 LEU A C 1
ATOM 918 O O . LEU A 1 117 ? 6.232 -23.786 23.161 1.00 80.19 117 LEU A O 1
ATOM 922 N N . LEU A 1 118 ? 7.917 -22.549 22.346 1.00 82.06 118 LEU A N 1
ATOM 923 C CA . LEU A 1 118 ? 8.748 -22.483 23.537 1.00 82.06 118 LEU A CA 1
ATOM 924 C C . LEU A 1 118 ? 8.921 -21.009 23.922 1.00 82.06 118 LEU A C 1
ATOM 926 O O . LEU A 1 118 ? 9.379 -20.200 23.114 1.00 82.06 118 LEU A O 1
ATOM 930 N N . GLU A 1 119 ? 8.596 -20.670 25.173 1.00 74.25 119 GLU A N 1
ATOM 931 C CA . GLU A 1 119 ? 8.713 -19.299 25.710 1.00 74.25 119 GLU A CA 1
ATOM 932 C C . GLU A 1 119 ? 10.163 -18.855 25.933 1.00 74.25 119 GLU A C 1
ATOM 934 O O . GLU A 1 119 ? 10.437 -17.680 26.156 1.00 74.25 119 GLU A O 1
ATOM 939 N N . THR A 1 120 ? 11.107 -19.795 25.984 1.00 82.19 120 THR A N 1
ATOM 940 C CA . THR A 1 120 ? 12.517 -19.497 26.239 1.00 82.19 120 THR A CA 1
ATOM 941 C C . THR A 1 120 ? 13.365 -20.136 25.150 1.00 82.19 120 THR A C 1
ATOM 943 O O . THR A 1 120 ? 13.475 -21.363 25.130 1.00 82.19 120 THR A O 1
ATOM 946 N N . PRO A 1 121 ? 13.999 -19.330 24.283 1.00 86.50 121 PRO A N 1
ATOM 947 C CA . PRO A 1 121 ? 14.988 -19.822 23.338 1.00 86.50 121 PRO A CA 1
ATOM 948 C C . PRO A 1 121 ? 16.153 -20.500 24.078 1.00 86.50 121 PRO A C 1
ATOM 950 O O . PRO A 1 121 ? 16.738 -19.909 24.990 1.00 86.50 121 PRO A O 1
ATOM 953 N N . THR A 1 122 ? 16.520 -21.724 23.690 1.00 89.56 122 THR A N 1
ATOM 954 C CA . THR A 1 122 ? 17.600 -22.501 24.334 1.00 89.56 122 THR A CA 1
ATOM 955 C C . THR A 1 122 ? 18.760 -22.835 23.387 1.00 89.56 122 THR A C 1
ATOM 957 O O . THR A 1 122 ? 19.132 -24.002 23.303 1.00 89.56 122 THR A O 1
ATOM 960 N N . PRO A 1 123 ? 19.377 -21.859 22.690 1.00 91.38 123 PRO A N 1
ATOM 961 C CA . PRO A 1 123 ? 20.481 -22.159 21.781 1.00 91.38 123 PRO A CA 1
ATOM 962 C C . PRO A 1 123 ? 21.634 -22.853 22.525 1.00 91.38 123 PRO A C 1
ATOM 964 O O . PRO A 1 123 ? 22.094 -22.402 23.579 1.00 91.38 123 PRO A O 1
ATOM 967 N N . GLY A 1 124 ? 22.096 -23.967 21.971 1.00 90.94 124 GLY A N 1
ATOM 968 C CA . GLY A 1 124 ? 23.135 -24.838 22.505 1.00 90.94 124 GLY A CA 1
ATOM 969 C C . GLY A 1 124 ? 22.674 -25.772 23.628 1.00 90.94 124 GLY A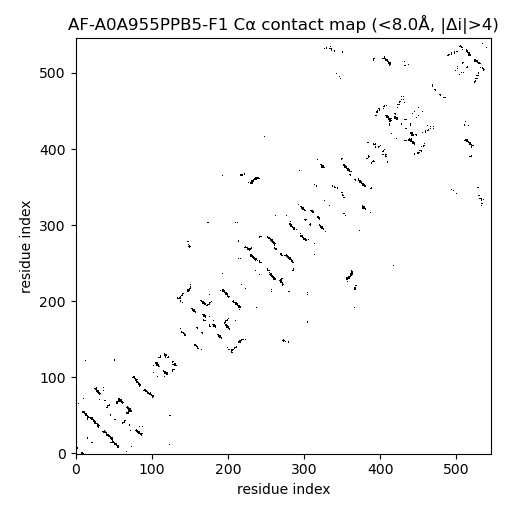 C 1
ATOM 970 O O . GLY A 1 124 ? 23.525 -26.396 24.271 1.00 90.94 124 GLY A O 1
ATOM 971 N N . ALA A 1 125 ? 21.372 -25.857 23.914 1.00 90.88 125 ALA A N 1
ATOM 972 C CA . ALA A 1 125 ? 20.826 -26.623 25.029 1.00 90.88 125 ALA A CA 1
ATOM 973 C C . ALA A 1 125 ? 19.486 -27.293 24.688 1.00 90.88 125 ALA A C 1
ATOM 975 O O . ALA A 1 125 ? 18.782 -26.920 23.760 1.00 90.88 125 ALA A O 1
ATOM 976 N N . ALA A 1 126 ? 19.106 -28.294 25.486 1.00 87.81 126 ALA A N 1
ATOM 977 C CA . ALA A 1 126 ? 17.830 -28.976 25.301 1.00 87.81 126 ALA A CA 1
ATOM 978 C C . ALA A 1 126 ? 16.643 -28.024 25.524 1.00 87.81 126 ALA A C 1
ATOM 980 O O . ALA A 1 126 ? 16.602 -27.308 26.530 1.00 87.81 126 ALA A O 1
ATOM 981 N N . ASN A 1 127 ? 15.653 -28.105 24.631 1.00 86.56 127 ASN A N 1
ATOM 982 C CA . ASN A 1 127 ? 14.395 -27.372 24.744 1.00 86.56 127 ASN A CA 1
ATOM 983 C C . ASN A 1 127 ? 13.698 -27.663 26.084 1.00 86.56 127 ASN A C 1
ATOM 985 O O . ASN A 1 127 ? 13.624 -28.810 26.541 1.00 86.56 127 ASN A O 1
ATOM 989 N N . SER A 1 128 ? 13.169 -26.611 26.709 1.00 79.00 128 SER A N 1
ATOM 990 C CA . SER A 1 128 ? 12.295 -26.727 27.884 1.00 79.00 128 SER A CA 1
ATOM 991 C C . SER A 1 128 ? 10.878 -27.136 27.466 1.00 79.00 128 SER A C 1
ATOM 993 O O . SER A 1 128 ? 10.566 -27.109 26.284 1.00 79.00 128 SER A O 1
ATOM 995 N N . ALA A 1 129 ? 10.020 -27.532 28.414 1.00 69.25 129 ALA A N 1
ATOM 996 C CA . ALA A 1 129 ? 8.606 -27.763 28.103 1.00 69.25 129 ALA A CA 1
ATOM 997 C C . ALA A 1 129 ? 7.995 -26.484 27.509 1.00 69.25 129 ALA A C 1
ATOM 999 O O . ALA A 1 129 ? 8.134 -25.413 28.103 1.00 69.25 129 ALA A O 1
ATOM 1000 N N . GLY A 1 130 ? 7.377 -26.607 26.340 1.00 64.94 130 GLY A N 1
ATOM 1001 C CA . GLY A 1 130 ? 6.702 -25.523 25.647 1.00 64.94 130 GLY A CA 1
ATOM 1002 C C . GLY A 1 130 ? 5.304 -25.246 26.182 1.00 64.94 130 GLY A C 1
ATOM 1003 O O . GLY A 1 130 ? 4.856 -25.834 27.170 1.00 64.94 130 GLY A O 1
ATOM 1004 N N . ILE A 1 131 ? 4.589 -24.361 25.490 1.00 64.62 131 ILE A N 1
ATOM 1005 C CA . ILE A 1 131 ? 3.184 -24.015 25.771 1.00 64.62 131 ILE A CA 1
ATOM 1006 C C . ILE A 1 131 ? 2.182 -25.055 25.235 1.00 64.62 131 ILE A C 1
ATOM 1008 O O . ILE A 1 131 ? 0.979 -24.804 25.209 1.00 64.62 131 ILE A O 1
ATOM 1012 N N . GLY A 1 132 ? 2.663 -26.258 24.898 1.00 57.94 132 GLY A N 1
ATOM 1013 C CA . GLY A 1 132 ? 1.854 -27.381 24.437 1.00 57.94 132 GLY A CA 1
ATOM 1014 C C . GLY A 1 132 ? 1.480 -27.284 22.956 1.00 57.94 132 GLY A C 1
ATOM 1015 O O . GLY A 1 132 ? 1.523 -26.205 22.364 1.00 57.94 132 GLY A O 1
ATOM 1016 N N . PRO A 1 133 ? 1.057 -28.395 22.323 1.00 58.00 133 PRO A N 1
ATOM 1017 C CA . PRO A 1 133 ? 0.366 -28.303 21.048 1.00 58.00 133 PRO A CA 1
ATOM 1018 C C . PRO A 1 133 ? -0.967 -27.585 21.271 1.00 58.00 133 PRO A C 1
ATOM 1020 O O . PRO A 1 133 ? -1.799 -28.034 22.067 1.00 58.00 133 PRO A O 1
ATOM 1023 N N . PHE A 1 134 ? -1.179 -26.487 20.552 1.00 60.56 134 PHE A N 1
ATOM 1024 C CA . PHE A 1 134 ? -2.437 -25.766 20.607 1.00 60.56 134 PHE A CA 1
ATOM 1025 C C . PHE A 1 134 ? -3.597 -26.657 20.152 1.00 60.56 134 PHE A C 1
ATOM 1027 O O . PHE A 1 134 ? -3.535 -27.366 19.148 1.00 60.56 134 PHE A O 1
ATOM 1034 N N . LEU A 1 135 ? -4.690 -26.617 20.905 1.00 70.44 135 LEU A N 1
ATOM 1035 C CA . LEU A 1 135 ? -5.934 -27.322 20.610 1.00 70.44 135 LEU A CA 1
ATOM 1036 C C . LEU A 1 135 ? -6.697 -26.686 19.432 1.00 70.44 135 LEU A C 1
ATOM 1038 O O . LEU A 1 135 ? -7.675 -27.269 18.958 1.00 70.44 135 LEU A O 1
ATOM 1042 N N . GLY A 1 136 ? -6.267 -25.503 18.986 1.00 77.56 136 GLY A N 1
ATOM 1043 C CA . GLY A 1 136 ? -6.781 -24.746 17.849 1.00 77.56 136 GLY A CA 1
ATOM 1044 C C . GLY A 1 136 ? -6.424 -23.260 17.957 1.00 77.56 136 GLY A C 1
ATOM 1045 O O . GLY A 1 136 ? -5.736 -22.854 18.891 1.00 77.56 136 GLY A O 1
ATOM 1046 N N . VAL A 1 137 ? -6.956 -22.459 17.034 1.00 79.44 137 VAL A N 1
ATOM 1047 C CA . VAL A 1 137 ? -6.855 -20.990 17.042 1.00 79.44 137 VAL A CA 1
ATOM 1048 C C . VAL A 1 137 ? -8.093 -20.396 17.711 1.00 79.44 137 VAL A C 1
ATOM 1050 O O . VAL A 1 137 ? -9.212 -20.900 17.535 1.00 79.44 137 VAL A O 1
ATOM 1053 N N . VAL A 1 138 ? -7.926 -19.353 18.522 1.00 85.62 138 VAL A N 1
ATOM 1054 C CA . VAL A 1 138 ? -9.060 -18.588 19.054 1.00 85.62 138 VAL A CA 1
ATOM 1055 C C . VAL A 1 138 ? -9.751 -17.839 17.907 1.00 85.62 138 VAL A C 1
ATOM 1057 O O . VAL A 1 138 ? -9.104 -17.248 17.054 1.00 85.62 138 VAL A O 1
ATOM 1060 N N . ALA A 1 139 ? -11.084 -17.847 17.868 1.00 90.75 139 ALA A N 1
ATOM 1061 C CA . ALA A 1 139 ? -11.832 -17.082 16.879 1.00 90.75 139 ALA A CA 1
ATOM 1062 C C . ALA A 1 139 ? -11.606 -15.577 17.090 1.00 90.75 139 ALA A C 1
ATOM 1064 O O . ALA A 1 139 ? -11.725 -15.090 18.220 1.00 90.75 139 ALA A O 1
ATOM 1065 N N . ARG A 1 140 ? -11.328 -14.849 16.001 1.00 93.88 140 ARG A N 1
ATOM 1066 C CA . ARG A 1 140 ? -11.176 -13.386 15.998 1.00 93.88 140 ARG A CA 1
ATOM 1067 C C . ARG A 1 140 ? -12.357 -12.714 16.711 1.00 93.88 140 ARG A C 1
ATOM 1069 O O . ARG A 1 140 ? -13.504 -13.051 16.399 1.00 93.88 140 ARG A O 1
ATOM 1076 N N . PRO A 1 141 ? -12.115 -11.783 17.654 1.00 97.56 141 PRO A N 1
ATOM 1077 C CA . PRO A 1 141 ? -13.179 -11.021 18.280 1.00 97.56 141 PRO A CA 1
ATOM 1078 C C . PRO A 1 141 ? -14.049 -10.297 17.250 1.00 97.56 141 PRO A C 1
ATOM 1080 O O . PRO A 1 141 ? -13.554 -9.752 16.261 1.00 97.56 141 PRO A O 1
ATOM 1083 N N . ASP A 1 142 ? -15.353 -10.267 17.503 1.00 97.19 142 ASP A N 1
ATOM 1084 C CA . ASP A 1 142 ? -16.303 -9.465 16.737 1.00 97.19 142 ASP A CA 1
ATOM 1085 C C . ASP A 1 142 ? -16.848 -8.319 17.588 1.00 97.19 142 ASP A C 1
ATOM 1087 O O . ASP A 1 142 ? -16.938 -8.417 18.819 1.00 97.19 142 ASP A O 1
ATOM 1091 N N . VAL A 1 143 ? -17.223 -7.240 16.909 1.00 97.75 143 VAL A N 1
ATOM 1092 C CA . VAL A 1 143 ? -17.718 -5.997 17.505 1.00 97.75 143 VAL A CA 1
ATOM 1093 C C . VAL A 1 143 ? -19.199 -5.806 17.193 1.00 97.75 143 VAL A C 1
ATOM 1095 O O . VAL A 1 143 ? -19.653 -6.087 16.082 1.00 97.75 143 VAL A O 1
ATOM 1098 N N . SER A 1 144 ? -19.963 -5.296 18.162 1.00 97.94 144 SER A N 1
ATOM 1099 C CA . SER A 1 144 ? -21.390 -4.997 17.970 1.00 97.94 144 SER A CA 1
ATOM 1100 C C . SER A 1 144 ? -21.663 -3.777 17.090 1.00 97.94 144 SER A C 1
ATOM 1102 O O . SER A 1 144 ? -22.767 -3.647 16.564 1.00 97.94 144 SER A O 1
ATOM 1104 N N . VAL A 1 145 ? -20.691 -2.874 16.976 1.00 96.75 145 VAL A N 1
ATOM 1105 C CA . VAL A 1 145 ? -20.729 -1.643 16.180 1.00 96.75 145 VAL A CA 1
ATOM 1106 C C . VAL A 1 145 ? -19.418 -1.611 15.399 1.00 96.75 145 VAL A C 1
ATOM 1108 O O . VAL A 1 145 ? -18.378 -1.807 16.017 1.00 96.75 145 VAL A O 1
ATOM 1111 N N . LYS A 1 146 ? -19.469 -1.471 14.069 1.00 96.25 146 LYS A N 1
ATOM 1112 C CA . LYS A 1 146 ? -18.267 -1.389 13.217 1.00 96.25 146 LYS A CA 1
ATOM 1113 C C . LYS A 1 146 ? -17.620 -0.007 13.323 1.00 96.25 146 LYS A C 1
ATOM 1115 O O . LYS A 1 146 ? -18.270 0.937 13.763 1.00 96.25 146 LYS A O 1
ATOM 1120 N N . GLY A 1 147 ? -16.360 0.115 12.948 1.00 96.44 147 GLY A N 1
ATOM 1121 C CA . GLY A 1 147 ? -15.665 1.377 12.762 1.00 96.44 147 GLY A CA 1
ATOM 1122 C C . GLY A 1 147 ? -16.330 2.210 11.670 1.00 96.44 147 GLY A C 1
ATOM 1123 O O . GLY A 1 147 ? -17.250 1.768 10.989 1.00 96.44 147 GLY A O 1
ATOM 1124 N N . GLY A 1 148 ? -15.906 3.459 11.550 1.00 97.62 148 GLY A N 1
ATOM 1125 C CA . GLY A 1 148 ? -16.498 4.437 10.650 1.00 97.62 148 GLY A CA 1
ATOM 1126 C C . GLY A 1 148 ? -16.768 5.763 11.348 1.00 97.62 148 GLY A C 1
ATOM 1127 O O . GLY A 1 148 ? -16.131 6.109 12.345 1.00 97.62 148 GLY A O 1
ATOM 1128 N N . CYS A 1 149 ? -17.714 6.518 10.799 1.00 98.25 149 CYS A N 1
ATOM 1129 C CA . CYS A 1 149 ? -17.978 7.898 11.185 1.00 98.25 149 CYS A CA 1
ATOM 1130 C C . CYS A 1 149 ? -19.257 8.038 12.026 1.00 98.25 149 CYS A C 1
ATOM 1132 O O . CYS A 1 149 ? -20.345 7.658 11.590 1.00 98.25 149 CYS A O 1
ATOM 1134 N N . TYR A 1 150 ? -19.141 8.652 13.205 1.00 98.31 150 TYR A N 1
ATOM 1135 C CA . TYR A 1 150 ? -20.210 8.748 14.204 1.00 98.31 150 TYR A CA 1
ATOM 1136 C C . TYR A 1 150 ? -20.430 10.179 14.690 1.00 98.31 150 TYR A C 1
ATOM 1138 O O . TYR A 1 150 ? -19.500 10.962 14.779 1.00 98.31 150 TYR A O 1
ATOM 1146 N N . VAL A 1 151 ? -21.672 10.529 15.026 1.00 98.19 151 VAL A N 1
ATOM 1147 C CA . VAL A 1 151 ? -22.000 11.833 15.643 1.00 98.19 151 VAL A CA 1
ATOM 1148 C C . VAL A 1 151 ? -22.133 11.701 17.156 1.00 98.19 151 VAL A C 1
ATOM 1150 O O . VAL A 1 151 ? -21.697 12.565 17.908 1.00 98.19 151 VAL A O 1
ATOM 1153 N N . ASP A 1 152 ? -22.763 10.614 17.597 1.00 97.94 152 ASP A N 1
ATOM 1154 C CA . ASP A 1 152 ? -22.994 10.314 19.003 1.00 97.94 152 ASP A CA 1
ATOM 1155 C C . ASP A 1 152 ? -22.011 9.236 19.475 1.00 97.94 152 ASP A C 1
ATOM 1157 O O . ASP A 1 152 ? -21.588 8.383 18.692 1.00 97.94 152 ASP A O 1
ATOM 1161 N N . ALA A 1 153 ? -21.696 9.246 20.772 1.00 98.06 153 ALA A N 1
ATOM 1162 C CA . ALA A 1 153 ? -20.887 8.209 21.405 1.00 98.06 153 ALA A CA 1
ATOM 1163 C C . ALA A 1 153 ? -21.480 6.803 21.198 1.00 98.06 153 ALA A C 1
ATOM 1165 O O . ALA A 1 153 ? -22.703 6.614 21.201 1.00 98.06 153 ALA A O 1
ATOM 1166 N N . VAL A 1 154 ? -20.603 5.807 21.078 1.00 98.12 154 VAL A N 1
ATOM 1167 C CA . VAL A 1 154 ? -20.963 4.403 20.855 1.00 98.12 154 VAL A CA 1
ATOM 1168 C C . VAL A 1 154 ? -20.482 3.524 22.006 1.00 98.12 154 VAL A C 1
ATOM 1170 O O . VAL A 1 154 ? -19.381 3.691 22.524 1.00 98.12 154 VAL A O 1
ATOM 1173 N N . ASP A 1 155 ? -21.314 2.560 22.402 1.00 98.38 155 ASP A N 1
ATOM 1174 C CA . ASP A 1 155 ? -20.945 1.518 23.361 1.00 98.38 155 ASP A CA 1
ATOM 1175 C C . ASP A 1 155 ? -20.667 0.213 22.603 1.00 98.38 155 ASP A C 1
ATOM 1177 O O . ASP A 1 155 ? -21.586 -0.463 22.125 1.00 98.38 155 ASP A O 1
ATOM 1181 N N . VAL A 1 156 ? -19.390 -0.147 22.485 1.00 98.56 156 VAL A N 1
ATOM 1182 C CA . VAL A 1 156 ? -18.936 -1.317 21.727 1.00 98.56 156 VAL A CA 1
ATOM 1183 C C . VAL A 1 156 ? -18.918 -2.552 22.620 1.00 98.56 156 VAL A C 1
ATOM 1185 O O . VAL A 1 156 ? -18.272 -2.586 23.669 1.00 98.56 156 VAL A O 1
ATOM 1188 N N . ILE A 1 157 ? -19.616 -3.601 22.192 1.00 98.62 157 ILE A N 1
ATOM 1189 C CA . ILE A 1 157 ? -19.611 -4.915 22.829 1.00 98.62 157 ILE A CA 1
ATOM 1190 C C . ILE A 1 157 ? -18.702 -5.836 22.022 1.00 98.62 157 ILE A C 1
ATOM 1192 O O . ILE A 1 157 ? -18.930 -6.038 20.830 1.00 98.62 157 ILE A O 1
ATOM 1196 N N . LEU A 1 158 ? -17.713 -6.429 22.691 1.00 98.62 158 LEU A N 1
ATOM 1197 C CA . LEU A 1 158 ? -16.848 -7.456 22.117 1.00 98.62 158 LEU A CA 1
ATOM 1198 C C . LEU A 1 158 ? -17.399 -8.855 22.399 1.00 98.62 158 LEU A C 1
ATOM 1200 O O . LEU A 1 158 ? -17.863 -9.153 23.505 1.00 98.62 158 LEU A O 1
ATOM 1204 N N . THR A 1 159 ? -17.328 -9.730 21.400 1.00 98.25 159 THR A N 1
ATOM 1205 C CA . THR A 1 159 ? -17.701 -11.145 21.520 1.00 98.25 159 THR A CA 1
ATOM 1206 C C . THR A 1 159 ? -16.659 -12.039 20.858 1.00 98.25 159 THR A C 1
ATOM 1208 O O . THR A 1 159 ? -15.937 -11.606 19.970 1.00 98.25 159 THR A O 1
ATOM 1211 N N . CYS A 1 160 ? -16.550 -13.286 21.312 1.00 96.62 160 CYS A N 1
ATOM 1212 C CA . CYS A 1 160 ? -15.665 -14.290 20.729 1.00 96.62 160 CYS A CA 1
ATOM 1213 C C . CYS A 1 160 ? -16.399 -15.633 20.729 1.00 96.62 160 CYS A C 1
ATOM 1215 O O . CYS A 1 160 ? -16.987 -16.025 21.741 1.00 96.62 160 CYS A O 1
ATOM 1217 N N . GLU A 1 161 ? -16.387 -16.327 19.591 1.00 96.25 161 GLU A N 1
ATOM 1218 C CA . GLU A 1 161 ? -17.072 -17.616 19.437 1.00 96.25 161 GLU A CA 1
ATOM 1219 C C . GLU A 1 161 ? -16.366 -18.750 20.197 1.00 96.25 161 GLU A C 1
ATOM 1221 O O . GLU A 1 161 ? -17.006 -19.727 20.604 1.00 96.25 161 GLU A O 1
ATOM 1226 N N . THR A 1 162 ? -15.057 -18.624 20.445 1.00 93.69 162 THR A N 1
ATOM 1227 C CA . THR A 1 162 ? -14.292 -19.618 21.202 1.00 93.69 162 THR A CA 1
ATOM 1228 C C . THR A 1 162 ? -14.686 -19.576 22.674 1.00 93.69 162 THR A C 1
ATOM 1230 O O . THR A 1 162 ? -14.269 -18.713 23.445 1.00 93.69 162 THR A O 1
ATOM 1233 N N . ALA A 1 163 ? -15.473 -20.566 23.095 1.00 93.94 163 ALA A N 1
ATOM 1234 C CA . ALA A 1 163 ? -15.919 -20.690 24.476 1.00 93.94 163 ALA A CA 1
ATOM 1235 C C . ALA A 1 163 ? -14.740 -20.691 25.466 1.00 93.94 163 ALA A C 1
ATOM 1237 O O . ALA A 1 163 ? -13.803 -21.480 25.341 1.00 93.94 163 ALA A O 1
ATOM 1238 N N . GLY A 1 164 ? -14.818 -19.830 26.482 1.00 91.44 164 GLY A N 1
ATOM 1239 C CA . GLY A 1 164 ? -13.779 -19.694 27.505 1.00 91.44 164 GLY A CA 1
ATOM 1240 C C . GLY A 1 164 ? -12.560 -18.875 27.078 1.00 91.44 164 GLY A C 1
ATOM 1241 O O . GLY A 1 164 ? -11.610 -18.809 27.853 1.00 91.44 164 GLY A O 1
ATOM 1242 N N . ALA A 1 165 ? -12.571 -18.261 25.890 1.00 94.44 165 ALA A N 1
ATOM 1243 C CA . ALA A 1 165 ? -11.584 -17.250 25.538 1.00 94.44 165 ALA A CA 1
ATOM 1244 C C . ALA A 1 165 ? -11.796 -15.962 26.350 1.00 94.44 165 ALA A C 1
ATOM 1246 O O . ALA A 1 165 ? -12.927 -15.574 26.656 1.00 94.44 165 ALA A O 1
ATOM 1247 N N . VAL A 1 166 ? -10.690 -15.306 26.685 1.00 95.88 166 VAL A N 1
ATOM 1248 C CA . VAL A 1 166 ? -10.635 -13.960 27.250 1.00 95.88 166 VAL A CA 1
ATOM 1249 C C . VAL A 1 166 ? -10.286 -13.011 26.115 1.00 95.88 166 VAL A C 1
ATOM 1251 O O . VAL A 1 166 ? -9.269 -13.186 25.454 1.00 95.88 166 VAL A O 1
ATOM 1254 N N . ILE A 1 167 ? -11.133 -12.014 25.880 1.00 98.38 167 ILE A N 1
ATOM 1255 C CA . ILE A 1 167 ? -10.838 -10.950 24.919 1.00 98.38 167 ILE A CA 1
ATOM 1256 C C . ILE A 1 167 ? -10.060 -9.873 25.662 1.00 98.38 167 ILE A C 1
ATOM 1258 O O . ILE A 1 167 ? -10.498 -9.423 26.723 1.00 98.38 167 ILE A O 1
ATOM 1262 N N . ARG A 1 168 ? -8.937 -9.442 25.099 1.00 97.62 168 ARG A N 1
ATOM 1263 C CA . ARG A 1 168 ? -8.181 -8.291 25.581 1.00 97.62 168 ARG A CA 1
ATOM 1264 C C . ARG A 1 168 ? -8.128 -7.225 24.505 1.00 97.62 168 ARG A C 1
ATOM 1266 O O . ARG A 1 168 ? -8.034 -7.565 23.331 1.00 97.62 168 ARG A O 1
ATOM 1273 N N . TYR A 1 169 ? -8.187 -5.961 24.908 1.00 98.12 169 TYR A N 1
ATOM 1274 C CA . TYR A 1 169 ? -8.182 -4.842 23.977 1.00 98.12 169 TYR A CA 1
ATOM 1275 C C . TYR A 1 169 ? -7.258 -3.695 24.396 1.00 98.12 169 TYR A C 1
ATOM 1277 O O . TYR A 1 169 ? -6.908 -3.552 25.572 1.00 98.12 169 TYR A O 1
ATOM 1285 N N . THR A 1 170 ? -6.894 -2.865 23.428 1.00 96.38 170 THR A N 1
ATOM 1286 C CA . THR A 1 170 ? -6.113 -1.630 23.572 1.00 96.38 170 THR A CA 1
ATOM 1287 C C . THR A 1 170 ? -6.759 -0.520 22.741 1.00 96.38 170 THR A C 1
ATOM 1289 O O . THR A 1 170 ? -7.572 -0.777 21.850 1.00 96.38 170 THR A O 1
ATOM 1292 N N . THR A 1 171 ? -6.425 0.729 23.063 1.00 94.88 171 THR A N 1
ATOM 1293 C CA . THR A 1 171 ? -6.869 1.924 22.321 1.00 94.88 171 THR A CA 1
ATOM 1294 C C . THR A 1 171 ? -5.719 2.886 22.015 1.00 94.88 171 THR A C 1
ATOM 1296 O O . THR A 1 171 ? -5.946 4.015 21.598 1.00 94.88 171 THR A O 1
ATOM 1299 N N . ASP A 1 172 ? -4.482 2.465 22.280 1.00 89.31 172 ASP A N 1
ATOM 1300 C CA . ASP A 1 172 ? -3.251 3.244 22.099 1.00 89.31 172 ASP A CA 1
ATOM 1301 C C . ASP A 1 172 ? -2.476 2.839 20.834 1.00 89.31 172 ASP A C 1
ATOM 1303 O O . ASP A 1 172 ? -1.355 3.290 20.620 1.00 89.31 172 ASP A O 1
ATOM 1307 N N . GLY A 1 173 ? -3.071 1.979 20.002 1.00 84.38 173 GLY A N 1
ATOM 1308 C CA . GLY A 1 173 ? -2.471 1.471 18.771 1.00 84.38 173 GLY A CA 1
ATOM 1309 C C . GLY A 1 173 ? -1.504 0.301 18.951 1.00 84.38 173 GLY A C 1
ATOM 1310 O O . GLY A 1 173 ? -0.928 -0.147 17.967 1.00 84.38 173 GLY A O 1
ATOM 1311 N N . THR A 1 174 ? -1.326 -0.227 20.166 1.00 86.00 174 THR A N 1
ATOM 1312 C CA . THR A 1 174 ? -0.498 -1.423 20.390 1.00 86.00 174 THR A CA 1
ATOM 1313 C C . THR A 1 174 ? -1.316 -2.706 20.255 1.00 86.00 174 THR A C 1
ATOM 1315 O O . THR A 1 174 ? -2.440 -2.775 20.744 1.00 86.00 174 THR A O 1
ATOM 1318 N N . VA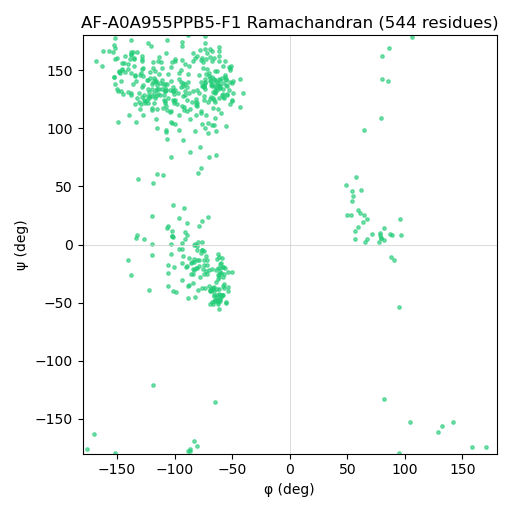L A 1 175 ? -0.768 -3.756 19.636 1.00 86.38 175 VAL A N 1
ATOM 1319 C CA . VAL A 1 175 ? -1.456 -5.057 19.547 1.00 86.38 175 VAL A CA 1
ATOM 1320 C C . VAL A 1 175 ? -1.623 -5.667 20.955 1.00 86.38 175 VAL A C 1
ATOM 1322 O O . VAL A 1 175 ? -0.651 -5.710 21.725 1.00 86.38 175 VAL A O 1
ATOM 1325 N N . PRO A 1 176 ? -2.833 -6.122 21.349 1.00 90.56 176 PRO A N 1
ATOM 1326 C CA . PRO A 1 176 ? -3.035 -6.791 22.630 1.00 90.56 176 PRO A CA 1
ATOM 1327 C C . PRO A 1 176 ? -2.204 -8.074 22.740 1.00 90.56 176 PRO A C 1
ATOM 1329 O O . PRO A 1 176 ? -2.103 -8.849 21.796 1.00 90.56 176 PRO A O 1
ATOM 1332 N N . SER A 1 177 ? -1.656 -8.342 23.924 1.00 82.75 177 SER A N 1
ATOM 1333 C CA . SER A 1 177 ? -0.902 -9.567 24.216 1.00 82.75 177 SER A CA 1
ATOM 1334 C C . SER A 1 177 ? -1.265 -10.112 25.595 1.00 82.75 177 SER A C 1
ATOM 1336 O O . SER A 1 177 ? -1.974 -9.469 26.371 1.00 82.75 177 SER A O 1
ATOM 1338 N N . LEU A 1 178 ? -0.725 -11.270 25.982 1.00 77.06 178 LEU A N 1
ATOM 1339 C CA . LEU A 1 178 ? -0.923 -11.811 27.335 1.00 77.06 178 LEU A CA 1
ATOM 1340 C C . LEU A 1 178 ? -0.410 -10.886 28.456 1.00 77.06 178 LEU A C 1
ATOM 1342 O O . LEU A 1 178 ? -0.840 -11.026 29.605 1.00 77.06 178 LEU A O 1
ATOM 1346 N N . VAL A 1 179 ? 0.424 -9.890 28.136 1.00 77.75 179 VAL A N 1
ATOM 1347 C CA . VAL A 1 179 ? 0.976 -8.915 29.095 1.00 77.75 179 VAL A CA 1
ATOM 1348 C C . VAL A 1 179 ? 0.608 -7.454 28.797 1.00 77.75 179 VAL A C 1
ATOM 1350 O O . VAL A 1 179 ? 0.848 -6.603 29.650 1.00 77.75 179 VAL A O 1
ATOM 1353 N N . ASN A 1 180 ? 0.001 -7.165 27.641 1.00 80.56 180 ASN A N 1
ATOM 1354 C CA . ASN A 1 180 ? -0.400 -5.822 27.213 1.00 80.56 180 ASN A CA 1
ATOM 1355 C C . ASN A 1 180 ? -1.902 -5.743 26.892 1.00 80.56 180 ASN A C 1
ATOM 1357 O O . ASN A 1 180 ? -2.413 -6.592 26.166 1.00 80.56 180 ASN A O 1
ATOM 1361 N N . GLY A 1 181 ? -2.589 -4.709 27.386 1.00 92.19 181 GLY A N 1
ATOM 1362 C CA . GLY A 1 181 ? -4.015 -4.445 27.146 1.00 92.19 181 GLY A CA 1
ATOM 1363 C C . GLY A 1 181 ? -4.945 -4.735 28.332 1.00 92.19 181 GLY A C 1
ATOM 1364 O O . GLY A 1 181 ? -4.523 -5.177 29.401 1.00 92.19 181 GLY A O 1
ATOM 1365 N N . THR A 1 182 ? -6.238 -4.465 28.138 1.00 97.31 182 THR A N 1
ATOM 1366 C CA . THR A 1 182 ? -7.300 -4.572 29.154 1.00 97.31 182 THR A CA 1
ATOM 1367 C C . THR A 1 182 ? -8.232 -5.746 28.868 1.00 97.31 182 THR A C 1
ATOM 1369 O O . THR A 1 182 ? -8.766 -5.856 27.766 1.00 97.31 182 THR A O 1
ATOM 1372 N N . ASP A 1 183 ? -8.465 -6.617 29.855 1.00 97.00 183 ASP A N 1
ATOM 1373 C CA . ASP A 1 183 ? -9.438 -7.708 29.722 1.00 97.00 183 ASP A CA 1
ATOM 1374 C C . ASP A 1 183 ? -10.862 -7.141 29.597 1.00 97.00 183 ASP A C 1
ATOM 1376 O O . ASP A 1 183 ? -11.350 -6.398 30.457 1.00 97.00 183 ASP A O 1
ATOM 1380 N N . TYR A 1 184 ? -11.553 -7.520 28.527 1.00 98.25 184 TYR A N 1
ATOM 1381 C CA . TYR A 1 184 ? -12.912 -7.080 28.261 1.00 98.25 184 TYR A CA 1
ATOM 1382 C C . TYR A 1 184 ? -13.898 -7.695 29.264 1.00 98.25 184 TYR A C 1
ATOM 1384 O O . TYR A 1 184 ? -13.993 -8.914 29.417 1.00 98.25 184 TYR A O 1
ATOM 1392 N N . SER A 1 185 ? -14.665 -6.838 29.942 1.00 96.88 185 SER A N 1
ATOM 1393 C CA . SER A 1 185 ? -15.651 -7.254 30.955 1.00 96.88 185 SER A CA 1
ATOM 1394 C C . SER A 1 185 ? -16.965 -6.464 30.930 1.00 96.88 185 SER A C 1
ATOM 1396 O O . SER A 1 185 ? -17.957 -6.900 31.520 1.00 96.88 185 SER A O 1
ATOM 1398 N N . SER A 1 186 ? -17.004 -5.333 30.227 1.00 97.50 186 SER A N 1
ATOM 1399 C CA . SER A 1 186 ? -18.175 -4.471 30.044 1.00 97.50 186 SER A CA 1
ATOM 1400 C C . SER A 1 186 ? -18.067 -3.722 28.714 1.00 97.50 186 SER A C 1
ATOM 1402 O O . SER A 1 186 ? -16.943 -3.575 28.236 1.00 97.50 186 SER A O 1
ATOM 1404 N N . PRO A 1 187 ? -19.182 -3.212 28.149 1.00 98.38 187 PRO A N 1
ATOM 1405 C CA . PRO A 1 187 ? -19.141 -2.405 26.930 1.00 98.38 187 PRO A CA 1
ATOM 1406 C C . PRO A 1 187 ? -18.101 -1.279 27.012 1.00 98.38 187 PRO A C 1
ATOM 1408 O O . PRO A 1 187 ? -17.932 -0.668 28.072 1.00 98.38 187 PRO A O 1
ATOM 1411 N N . ILE A 1 188 ? -17.407 -1.038 25.902 1.00 98.50 188 ILE A N 1
ATOM 1412 C CA . ILE A 1 188 ? -16.370 -0.014 25.767 1.00 98.50 188 ILE A CA 1
ATOM 1413 C C . ILE A 1 188 ? -17.042 1.255 25.254 1.00 98.50 188 ILE A C 1
ATOM 1415 O O . ILE A 1 188 ? -17.574 1.264 24.147 1.00 98.50 188 ILE A O 1
ATOM 1419 N N . HIS A 1 189 ? -17.029 2.304 26.071 1.00 98.06 189 HIS A N 1
ATOM 1420 C CA . HIS A 1 189 ? -17.577 3.603 25.699 1.00 98.06 189 HIS A CA 1
ATOM 1421 C C . HIS A 1 189 ? -16.565 4.378 24.853 1.00 98.06 189 HIS A C 1
ATOM 1423 O O . HIS A 1 189 ? -15.443 4.604 25.310 1.00 98.06 189 HIS A O 1
ATOM 1429 N N . ILE A 1 190 ? -16.957 4.774 23.645 1.00 98.25 190 ILE A N 1
ATOM 1430 C CA . ILE A 1 190 ? -16.130 5.530 22.703 1.00 98.25 190 ILE A CA 1
ATOM 1431 C C . ILE A 1 190 ? -16.876 6.818 22.340 1.00 98.25 190 ILE A C 1
ATOM 1433 O O . ILE A 1 190 ? -17.998 6.764 21.840 1.00 98.25 190 ILE A O 1
ATOM 1437 N N . GLU A 1 191 ? -16.252 7.969 22.595 1.00 97.00 191 GLU A N 1
ATOM 1438 C CA . GLU A 1 191 ? -16.835 9.309 22.381 1.00 97.00 191 GLU A CA 1
ATOM 1439 C C . GLU A 1 191 ? -15.889 10.285 21.658 1.00 97.00 191 GLU A C 1
ATOM 1441 O O . GLU A 1 191 ? -16.187 11.468 21.537 1.00 97.00 191 GLU A O 1
ATOM 1446 N N . SER A 1 192 ? -14.736 9.795 21.210 1.00 96.00 192 SER A N 1
ATOM 1447 C CA . SER A 1 192 ? -13.726 10.546 20.464 1.00 96.00 192 SER A CA 1
ATOM 1448 C C . SER A 1 192 ? -12.949 9.596 19.558 1.00 96.00 192 SER A C 1
ATOM 1450 O O . SER A 1 192 ? -13.041 8.373 19.728 1.00 96.00 192 SER A O 1
ATOM 1452 N N . LEU A 1 193 ? -12.144 10.150 18.644 1.00 96.31 193 LEU A N 1
ATOM 1453 C CA . LEU A 1 193 ? -11.272 9.379 17.756 1.00 96.31 193 LEU A CA 1
ATOM 1454 C C . LEU A 1 193 ? -10.557 8.255 18.517 1.00 96.31 193 LEU A C 1
ATOM 1456 O O . LEU A 1 193 ? -9.828 8.509 19.475 1.00 96.31 193 LEU A O 1
ATOM 1460 N N . THR A 1 194 ? -10.812 7.012 18.119 1.00 96.19 194 THR A N 1
ATOM 1461 C CA . THR A 1 194 ? -10.283 5.824 18.797 1.00 96.19 194 THR A CA 1
ATOM 1462 C C . THR A 1 194 ? -10.021 4.733 17.777 1.00 96.19 194 THR A C 1
ATOM 1464 O O . THR A 1 194 ? -10.911 4.400 16.997 1.00 96.19 194 THR A O 1
ATOM 1467 N N . THR A 1 195 ? -8.841 4.116 17.837 1.00 94.56 195 THR A N 1
ATOM 1468 C CA . THR A 1 195 ? -8.620 2.819 17.191 1.00 94.56 195 THR A CA 1
ATOM 1469 C C . THR A 1 195 ? -8.605 1.729 18.243 1.00 94.56 195 THR A C 1
ATOM 1471 O O . THR A 1 195 ? -7.736 1.709 19.110 1.00 94.56 195 THR A O 1
ATOM 1474 N N . LEU A 1 196 ? -9.598 0.851 18.185 1.00 96.94 196 LEU A N 1
ATOM 1475 C CA . LEU A 1 196 ? -9.783 -0.267 19.095 1.00 96.94 196 LEU A CA 1
ATOM 1476 C C . LEU A 1 196 ? -9.140 -1.516 18.497 1.00 96.94 196 LEU A C 1
ATOM 1478 O O . LEU A 1 196 ? -9.574 -1.975 17.442 1.00 96.94 196 LEU A O 1
ATOM 1482 N N . LEU A 1 197 ? -8.157 -2.087 19.194 1.00 95.12 197 LEU A N 1
ATOM 1483 C CA . LEU A 1 197 ? -7.588 -3.386 18.841 1.00 95.12 197 LEU A CA 1
ATOM 1484 C C . LEU A 1 197 ? -8.051 -4.412 19.858 1.00 95.12 197 LEU A C 1
ATOM 1486 O O . LEU A 1 197 ? -7.967 -4.151 21.054 1.00 95.12 197 LEU A O 1
ATOM 1490 N N . ALA A 1 198 ? -8.521 -5.574 19.414 1.00 97.25 198 ALA A N 1
ATOM 1491 C CA . ALA A 1 198 ? -8.967 -6.647 20.292 1.00 97.25 198 ALA A CA 1
ATOM 1492 C C . ALA A 1 198 ? -8.501 -8.024 19.812 1.00 97.25 198 ALA A C 1
ATOM 1494 O O . ALA A 1 198 ? -8.761 -8.417 18.677 1.00 97.25 198 ALA A O 1
ATOM 1495 N N . THR A 1 199 ? -7.910 -8.793 20.722 1.00 93.75 199 THR A N 1
ATOM 1496 C CA . THR A 1 199 ? -7.378 -10.136 20.457 1.00 93.75 199 THR A CA 1
ATOM 1497 C C . THR A 1 199 ? -7.941 -11.121 21.478 1.00 93.75 199 THR A C 1
ATOM 1499 O O . THR A 1 199 ? -8.086 -10.811 22.666 1.00 93.75 199 THR A O 1
ATOM 1502 N N . GLY A 1 200 ? -8.330 -12.306 21.012 1.00 92.81 200 GLY A N 1
ATOM 1503 C CA . GLY A 1 200 ? -8.841 -13.385 21.847 1.00 92.81 200 GLY A CA 1
ATOM 1504 C C . GLY A 1 200 ? -7.721 -14.311 22.313 1.00 92.81 200 GLY A C 1
ATOM 1505 O O . GLY A 1 200 ? -6.942 -14.803 21.505 1.00 92.81 200 GLY A O 1
ATOM 1506 N N . PHE A 1 201 ? -7.690 -14.613 23.611 1.00 88.00 201 PHE A N 1
ATOM 1507 C CA . PHE A 1 201 ? -6.704 -15.493 24.236 1.00 88.00 201 PHE A CA 1
ATOM 1508 C C . PHE A 1 201 ? -7.375 -16.649 24.962 1.00 88.00 201 PHE A C 1
ATOM 1510 O O . PHE A 1 201 ? -8.393 -16.481 25.638 1.00 88.00 201 PHE A O 1
ATOM 1517 N N . ARG A 1 202 ? -6.776 -17.836 24.890 1.00 86.69 202 ARG A N 1
ATOM 1518 C CA . ARG A 1 202 ? -7.203 -18.989 25.681 1.00 86.69 202 ARG A CA 1
ATOM 1519 C C . ARG A 1 202 ? -6.014 -19.904 25.936 1.00 86.69 202 ARG A C 1
ATOM 1521 O O . ARG A 1 202 ? -5.231 -20.163 25.035 1.00 86.69 202 ARG A O 1
ATOM 1528 N N . THR A 1 203 ? -5.899 -20.412 27.161 1.00 79.44 203 THR A N 1
ATOM 1529 C CA . THR A 1 203 ? -4.885 -21.419 27.505 1.00 79.44 203 THR A CA 1
ATOM 1530 C C . THR A 1 203 ? -4.990 -22.621 26.566 1.00 79.44 203 THR A C 1
ATOM 1532 O O . THR A 1 203 ? -6.102 -23.083 26.298 1.00 79.44 203 THR A O 1
ATOM 1535 N N . ASP A 1 204 ? -3.844 -23.113 26.097 1.00 72.56 204 ASP A N 1
ATOM 1536 C CA . ASP A 1 204 ? -3.707 -24.199 25.121 1.00 72.56 204 ASP A CA 1
ATOM 1537 C C . ASP A 1 204 ? -4.286 -23.884 23.720 1.00 72.56 204 ASP A C 1
ATOM 1539 O O . ASP A 1 204 ? -4.578 -24.813 22.974 1.00 72.56 204 ASP A O 1
ATOM 1543 N N . TYR A 1 205 ? -4.499 -22.615 23.338 1.00 78.25 205 TYR A N 1
ATOM 1544 C CA . TYR A 1 205 ? -4.900 -22.199 21.977 1.00 78.25 205 TYR A CA 1
ATOM 1545 C C . TYR A 1 205 ? -3.966 -21.104 21.442 1.00 78.25 205 TYR A C 1
ATOM 1547 O O . TYR A 1 205 ? -3.461 -20.300 22.227 1.00 78.25 205 TYR A O 1
ATOM 1555 N N . GLU A 1 206 ? -3.792 -21.042 20.119 1.00 77.19 206 GLU A N 1
ATOM 1556 C CA . GLU A 1 206 ? -3.168 -19.885 19.462 1.00 77.19 206 GLU A CA 1
ATOM 1557 C C . GLU A 1 206 ? -4.060 -18.652 19.673 1.00 77.19 206 GLU A C 1
ATOM 1559 O O . GLU A 1 206 ? -5.295 -18.787 19.613 1.00 77.19 206 GLU A O 1
ATOM 1564 N N . PRO A 1 207 ? -3.486 -17.462 19.938 1.00 81.88 207 PRO A N 1
ATOM 1565 C CA . PRO A 1 207 ? -4.238 -16.215 19.912 1.00 81.88 207 PRO A CA 1
ATOM 1566 C C . PRO A 1 207 ? -4.993 -16.056 18.592 1.00 81.88 207 PRO A C 1
ATOM 1568 O O . PRO A 1 207 ? -4.610 -16.608 17.565 1.00 81.88 207 PRO A O 1
ATOM 1571 N N . SER A 1 208 ? -6.096 -15.321 18.622 1.00 86.25 208 SER A N 1
ATOM 1572 C CA . SER A 1 208 ? -6.792 -14.991 17.382 1.00 86.25 208 SER A CA 1
ATOM 1573 C C . SER A 1 208 ? -6.018 -13.965 16.558 1.00 86.25 208 SER A C 1
ATOM 1575 O O . SER A 1 208 ? -5.250 -13.191 17.125 1.00 86.25 208 SER A O 1
ATOM 1577 N N . ASP A 1 209 ? -6.373 -13.814 15.283 1.00 85.12 209 ASP A N 1
ATOM 1578 C CA . ASP A 1 209 ? -6.098 -12.574 14.546 1.00 85.12 209 ASP A CA 1
ATOM 1579 C C . ASP A 1 209 ? -6.610 -11.356 15.335 1.00 85.12 209 ASP A C 1
ATOM 1581 O O . ASP A 1 209 ? -7.599 -11.450 16.088 1.00 85.12 209 ASP A O 1
ATOM 1585 N N . THR A 1 210 ? -5.985 -10.197 15.139 1.00 87.94 210 THR A N 1
ATOM 1586 C CA . THR A 1 210 ? -6.399 -8.972 15.822 1.00 87.94 210 THR A CA 1
ATOM 1587 C C . THR A 1 210 ? -7.607 -8.351 15.121 1.00 87.94 210 THR A C 1
ATOM 1589 O O . THR A 1 210 ? -7.706 -8.227 13.895 1.00 87.94 210 THR A O 1
ATOM 1592 N N . ARG A 1 211 ? -8.617 -7.976 15.906 1.00 92.75 211 ARG A N 1
ATOM 1593 C CA . ARG A 1 211 ? -9.713 -7.127 15.441 1.00 92.75 211 ARG A CA 1
ATOM 1594 C C . ARG A 1 211 ? -9.280 -5.676 15.555 1.00 92.75 211 ARG A C 1
ATOM 1596 O O . ARG A 1 211 ? -8.970 -5.265 16.660 1.00 92.75 211 ARG A O 1
ATOM 1603 N N . ILE A 1 212 ? -9.301 -4.928 14.458 1.00 92.12 212 ILE A N 1
ATOM 1604 C CA . ILE A 1 212 ? -9.054 -3.481 14.437 1.00 92.12 212 ILE A CA 1
ATOM 1605 C C . ILE A 1 212 ? -10.372 -2.806 14.059 1.00 92.12 212 ILE A C 1
ATOM 1607 O O . ILE A 1 212 ? -11.095 -3.343 13.222 1.00 92.12 212 ILE A O 1
ATOM 1611 N N . GLU A 1 213 ? -10.699 -1.699 14.719 1.00 95.50 213 GLU A N 1
ATOM 1612 C CA . GLU A 1 213 ? -11.820 -0.822 14.369 1.00 95.50 213 GLU A CA 1
ATOM 1613 C C . GLU A 1 213 ? -11.446 0.632 14.659 1.00 95.50 213 GLU A C 1
ATOM 1615 O O . GLU A 1 213 ? -11.033 0.962 15.775 1.00 95.50 213 GLU A O 1
ATOM 1620 N N . THR A 1 214 ? -11.639 1.511 13.688 1.00 95.50 214 THR A N 1
ATOM 1621 C CA . THR A 1 214 ? -11.372 2.945 13.782 1.00 95.50 214 THR A CA 1
ATOM 1622 C C . THR A 1 214 ? -12.681 3.716 13.851 1.00 95.50 214 THR A C 1
ATOM 1624 O O . THR A 1 214 ? -13.486 3.686 12.925 1.00 95.50 214 THR A O 1
ATOM 1627 N N . TYR A 1 215 ? -12.892 4.444 14.944 1.00 97.31 215 TYR A N 1
ATOM 1628 C CA . TYR A 1 215 ? -14.072 5.276 15.165 1.00 97.31 215 TYR A CA 1
ATOM 1629 C C . TYR A 1 215 ? -13.675 6.741 15.029 1.00 97.31 215 TYR A C 1
ATOM 1631 O O . TYR A 1 215 ? -12.890 7.233 15.837 1.00 97.31 215 TYR A O 1
ATOM 1639 N N . VAL A 1 216 ? -14.218 7.429 14.027 1.00 97.81 216 VAL A N 1
ATOM 1640 C CA . VAL A 1 216 ? -14.008 8.860 13.767 1.00 97.81 216 VAL A CA 1
ATOM 1641 C C . VAL A 1 216 ? -15.290 9.618 14.108 1.00 97.81 216 VAL A C 1
ATOM 1643 O O . VAL A 1 216 ? -16.383 9.161 13.773 1.00 97.81 216 VAL A O 1
ATOM 1646 N N . PHE A 1 217 ? -15.180 10.775 14.759 1.00 98.12 217 PHE A N 1
ATOM 1647 C CA . PHE A 1 217 ? -16.343 11.553 15.192 1.00 98.12 217 PHE A CA 1
ATOM 1648 C C . PHE A 1 217 ? -16.591 12.758 14.288 1.00 98.12 217 PHE A C 1
ATOM 1650 O O . PHE A 1 217 ? -15.653 13.392 13.819 1.00 98.12 217 PHE A O 1
ATOM 1657 N N . ILE A 1 218 ? -17.861 13.039 14.006 1.00 98.31 218 ILE A N 1
ATOM 1658 C CA . ILE A 1 218 ? -18.328 14.054 13.061 1.00 98.31 218 ILE A CA 1
ATOM 1659 C C . ILE A 1 218 ? -19.106 15.123 13.824 1.00 98.31 218 ILE A C 1
ATOM 1661 O O . ILE A 1 218 ? -20.087 14.814 14.506 1.00 98.31 218 ILE A O 1
ATOM 1665 N N . ASP A 1 219 ? -18.744 16.392 13.628 1.00 98.25 219 ASP A N 1
ATOM 1666 C CA . ASP A 1 219 ? -19.512 17.508 14.169 1.00 98.25 219 ASP A CA 1
ATOM 1667 C C . ASP A 1 219 ? -20.965 17.442 13.640 1.00 98.25 219 ASP A C 1
ATOM 1669 O O . ASP A 1 219 ? -21.190 17.273 12.430 1.00 98.25 219 ASP A O 1
ATOM 1673 N N . PRO A 1 220 ? -21.992 17.617 14.497 1.00 97.81 220 PRO A N 1
ATOM 1674 C CA . PRO A 1 220 ? -23.393 17.527 14.084 1.00 97.81 220 PRO A CA 1
ATOM 1675 C C . PRO A 1 220 ? -23.786 18.432 12.903 1.00 97.81 220 PRO A C 1
ATOM 1677 O O . PRO A 1 220 ? -24.771 18.157 12.214 1.00 97.81 220 PRO A O 1
ATOM 1680 N N . SER A 1 221 ? -23.051 19.520 12.651 1.00 97.50 221 SER A N 1
ATOM 1681 C CA . SER A 1 221 ? -23.264 20.404 11.500 1.00 97.50 221 SER A CA 1
ATOM 1682 C C . SER A 1 221 ? -22.873 19.777 10.156 1.00 97.50 221 SER A C 1
ATOM 1684 O O . SER A 1 221 ? -23.405 20.195 9.124 1.00 97.50 221 SER A O 1
ATOM 1686 N N . VAL A 1 222 ? -22.011 18.755 10.160 1.00 97.19 222 VAL A N 1
ATOM 1687 C CA . VAL A 1 222 ? -21.551 18.018 8.971 1.00 97.19 222 VAL A CA 1
ATOM 1688 C C . VAL A 1 222 ? -22.286 16.689 8.799 1.00 97.19 222 VAL A C 1
ATOM 1690 O O . VAL A 1 222 ? -22.375 16.195 7.683 1.00 97.19 222 VAL A O 1
ATOM 1693 N N . ALA A 1 223 ? -22.919 16.156 9.845 1.00 96.56 223 ALA A N 1
ATOM 1694 C CA . ALA A 1 223 ? -23.588 14.847 9.860 1.00 96.56 223 ALA A CA 1
ATOM 1695 C C . ALA A 1 223 ? -24.575 14.558 8.707 1.00 96.56 223 ALA A C 1
ATOM 1697 O O . ALA A 1 223 ? -24.867 13.405 8.410 1.00 96.56 223 ALA A O 1
ATOM 1698 N N . SER A 1 224 ? -25.125 15.598 8.071 1.00 97.00 224 SER A N 1
ATOM 1699 C CA . SER A 1 224 ? -26.042 15.464 6.927 1.00 97.00 224 SER A CA 1
ATOM 1700 C C . SER A 1 224 ? -25.356 15.532 5.558 1.00 97.00 224 SER A C 1
ATOM 1702 O O . SER A 1 224 ? -26.038 15.484 4.530 1.00 97.00 224 SER A O 1
ATOM 1704 N N . PHE A 1 225 ? -24.031 15.673 5.514 1.00 98.31 225 PHE A N 1
ATOM 1705 C CA . PHE A 1 225 ? -23.269 15.724 4.275 1.00 98.31 225 PHE A CA 1
ATOM 1706 C C . PHE A 1 225 ? -23.397 14.404 3.514 1.00 98.31 225 PHE A C 1
ATOM 1708 O O . PHE A 1 225 ? -23.279 13.314 4.073 1.00 98.31 225 PHE A O 1
ATOM 1715 N N . ASN A 1 226 ? -23.675 14.518 2.219 1.00 98.06 226 ASN A N 1
ATOM 1716 C CA . ASN A 1 226 ? -23.787 13.381 1.323 1.00 98.06 226 ASN A CA 1
ATOM 1717 C C . ASN A 1 226 ? -23.437 13.798 -0.106 1.00 98.06 226 ASN A C 1
ATOM 1719 O O . ASN A 1 226 ? -23.810 14.886 -0.553 1.00 98.06 226 ASN A O 1
ATOM 1723 N N . SER A 1 227 ? -22.791 12.911 -0.855 1.00 98.31 227 SER A N 1
ATOM 1724 C CA . SER A 1 227 ? -22.338 13.155 -2.228 1.00 98.31 227 SER A CA 1
ATOM 1725 C C . SER A 1 227 ? -22.801 12.043 -3.165 1.00 98.31 227 SER A C 1
ATOM 1727 O O . SER A 1 227 ? -23.279 11.002 -2.727 1.00 98.31 227 SER A O 1
ATOM 1729 N N . ASN A 1 228 ? -22.792 12.298 -4.469 1.00 97.62 228 ASN A N 1
ATOM 1730 C CA . ASN A 1 228 ? -22.912 11.255 -5.496 1.00 97.62 228 ASN A CA 1
ATOM 1731 C C . ASN A 1 228 ? -21.537 10.686 -5.891 1.00 97.62 228 ASN A C 1
ATOM 1733 O O . ASN A 1 228 ? -21.436 9.943 -6.866 1.00 97.62 228 ASN A O 1
ATOM 1737 N N . LEU A 1 229 ? -20.497 11.076 -5.159 1.00 98.06 229 LEU A N 1
ATOM 1738 C CA . LEU A 1 229 ? -19.151 10.536 -5.196 1.00 98.06 229 LEU A CA 1
ATOM 1739 C C . LEU A 1 229 ? -18.846 9.866 -3.848 1.00 98.06 229 LEU A C 1
ATOM 1741 O O . LEU A 1 229 ? -19.480 10.222 -2.849 1.00 98.06 229 LEU A O 1
ATOM 1745 N N . PRO A 1 230 ? -17.879 8.937 -3.804 1.00 98.62 230 PRO A N 1
ATOM 1746 C CA . PRO A 1 230 ? -17.285 8.475 -2.558 1.00 98.62 230 PRO A CA 1
ATOM 1747 C C . PRO A 1 230 ? -16.809 9.630 -1.667 1.00 98.62 230 PRO A C 1
ATOM 1749 O O . PRO A 1 230 ? -16.465 10.711 -2.155 1.00 98.62 230 PRO A O 1
ATOM 1752 N N . ILE A 1 231 ? -16.766 9.387 -0.362 1.00 98.81 231 ILE A N 1
ATOM 1753 C CA . ILE A 1 231 ? -16.257 10.320 0.646 1.00 98.81 231 ILE A CA 1
ATOM 1754 C C . ILE A 1 231 ? -15.019 9.690 1.283 1.00 98.81 231 ILE A C 1
ATOM 1756 O O . ILE A 1 231 ? -15.042 8.511 1.630 1.00 98.81 231 ILE A O 1
ATOM 1760 N N . ILE A 1 232 ? -13.949 10.464 1.434 1.00 98.62 232 ILE A N 1
ATOM 1761 C CA . ILE A 1 232 ? -12.731 10.069 2.144 1.00 98.62 232 ILE A CA 1
ATOM 1762 C C . ILE A 1 232 ? -12.566 11.013 3.334 1.00 98.62 232 ILE A C 1
ATOM 1764 O O . ILE A 1 232 ? -12.484 12.231 3.169 1.00 98.62 232 ILE A O 1
ATOM 1768 N N . VAL A 1 233 ? -12.519 10.443 4.530 1.00 98.50 233 VAL A N 1
ATOM 1769 C CA . VAL A 1 233 ? -12.243 11.140 5.783 1.00 98.50 233 VAL A CA 1
ATOM 1770 C C . VAL A 1 233 ? -10.854 10.726 6.248 1.00 98.50 233 VAL A C 1
ATOM 1772 O O . VAL A 1 233 ? -10.576 9.536 6.398 1.00 98.50 233 VAL A O 1
ATOM 1775 N N . LEU A 1 234 ? -9.991 11.718 6.437 1.00 98.06 234 LEU A N 1
ATOM 1776 C CA . LEU A 1 234 ? -8.620 11.571 6.907 1.00 98.06 234 LEU A CA 1
ATOM 1777 C C . LEU A 1 234 ? -8.467 12.354 8.211 1.00 98.06 234 LEU A C 1
ATOM 1779 O O . LEU A 1 234 ? -8.886 13.511 8.286 1.00 98.06 234 LEU A O 1
ATOM 1783 N N . ASP A 1 235 ? -7.855 11.742 9.213 1.00 97.56 235 ASP A N 1
ATOM 1784 C CA . ASP A 1 235 ? -7.584 12.371 10.505 1.00 97.56 235 ASP A CA 1
ATOM 1785 C C . ASP A 1 235 ? -6.145 12.085 10.934 1.00 97.56 235 ASP A C 1
ATOM 1787 O O . ASP A 1 235 ? -5.749 10.925 11.049 1.00 97.56 235 ASP A O 1
ATOM 1791 N N . THR A 1 236 ? -5.358 13.136 11.143 1.00 96.44 236 THR A N 1
ATOM 1792 C CA . THR A 1 236 ? -3.932 13.041 11.493 1.00 96.44 236 THR A CA 1
ATOM 1793 C C . THR A 1 236 ? -3.680 13.133 12.994 1.00 96.44 236 THR A C 1
ATOM 1795 O O . THR A 1 236 ? -2.595 13.520 13.421 1.00 96.44 236 THR A O 1
ATOM 1798 N N . LEU A 1 237 ? -4.681 12.823 13.825 1.00 94.44 237 LEU A N 1
ATOM 1799 C CA . LEU A 1 237 ? -4.553 12.750 15.286 1.00 94.44 237 LEU A CA 1
ATOM 1800 C C . LEU A 1 237 ? -4.105 14.080 15.922 1.00 94.44 237 LEU A C 1
ATOM 1802 O O . LEU A 1 237 ? -3.463 14.101 16.972 1.00 94.44 237 LEU A O 1
ATOM 1806 N N . GLY A 1 238 ? -4.462 15.203 15.292 1.00 94.62 238 GLY A N 1
ATOM 1807 C CA . GLY A 1 238 ? -4.070 16.541 15.739 1.00 94.62 238 GLY A CA 1
ATOM 1808 C C . GLY A 1 238 ? -2.670 16.983 15.308 1.00 94.62 238 GLY A C 1
ATOM 1809 O O . GLY A 1 238 ? -2.149 17.957 15.860 1.00 94.62 238 GLY A O 1
ATOM 1810 N N . GLU A 1 239 ? -2.050 16.284 14.354 1.00 93.31 239 GLU A N 1
ATOM 1811 C CA . GLU A 1 239 ? -0.742 16.641 13.807 1.00 93.31 239 GLU A CA 1
ATOM 1812 C C . GLU A 1 239 ? -0.851 17.340 12.445 1.00 93.31 239 GLU A C 1
ATOM 1814 O O . GLU A 1 239 ? -1.527 16.883 11.523 1.00 93.31 239 GLU A O 1
ATOM 1819 N N . ASP A 1 240 ? -0.140 18.456 12.283 1.00 90.62 240 ASP A N 1
ATOM 1820 C CA . ASP A 1 240 ? -0.009 19.108 10.983 1.00 90.62 240 ASP A CA 1
ATOM 1821 C C . ASP A 1 240 ? 0.939 18.314 10.075 1.00 90.62 240 ASP A C 1
ATOM 1823 O O . ASP A 1 240 ? 2.043 17.945 10.473 1.00 90.62 240 ASP A O 1
ATOM 1827 N N . LEU A 1 241 ? 0.549 18.140 8.809 1.00 88.31 241 LEU A N 1
ATOM 1828 C CA . LEU A 1 241 ? 1.411 17.516 7.804 1.00 88.31 241 LEU A CA 1
ATOM 1829 C C . LEU A 1 241 ? 2.739 18.281 7.655 1.00 88.31 241 LEU A C 1
ATOM 1831 O O . LEU A 1 241 ? 2.695 19.482 7.335 1.00 88.31 241 LEU A O 1
ATOM 1835 N N . PRO A 1 242 ? 3.897 17.601 7.764 1.00 83.62 242 PRO A N 1
ATOM 1836 C CA . PRO A 1 242 ? 5.195 18.229 7.593 1.00 83.62 242 PRO A CA 1
ATOM 1837 C C . PRO A 1 242 ? 5.341 18.938 6.244 1.00 83.62 242 PRO A C 1
ATOM 1839 O O . PRO A 1 242 ? 4.849 18.497 5.198 1.00 83.62 242 PRO A O 1
ATOM 1842 N N . ASN A 1 243 ? 6.048 20.064 6.257 1.00 74.75 243 ASN A N 1
ATOM 1843 C CA . ASN A 1 243 ? 6.446 20.766 5.048 1.00 74.75 243 ASN A CA 1
ATOM 1844 C C . ASN A 1 243 ? 7.872 20.346 4.683 1.00 74.75 243 ASN A C 1
ATOM 1846 O O . ASN A 1 243 ? 8.824 20.725 5.355 1.00 74.75 243 ASN A O 1
ATOM 1850 N N . LEU A 1 244 ? 8.009 19.616 3.576 1.00 65.62 244 LEU A N 1
ATOM 1851 C CA . LEU A 1 244 ? 9.285 19.095 3.063 1.00 65.62 244 LEU A CA 1
ATOM 1852 C C . LEU A 1 244 ? 10.360 20.169 2.820 1.00 65.62 244 LEU A C 1
ATOM 1854 O O . LEU A 1 244 ? 11.543 19.858 2.752 1.00 65.62 244 LEU A O 1
ATOM 1858 N N . ASN A 1 245 ? 9.971 21.442 2.684 1.00 67.88 245 ASN A N 1
ATOM 1859 C CA . ASN A 1 245 ? 10.934 22.539 2.551 1.00 67.88 245 ASN A CA 1
ATOM 1860 C C . ASN A 1 245 ? 11.623 22.908 3.872 1.00 67.88 245 ASN A C 1
ATOM 1862 O O . ASN A 1 245 ? 12.662 23.567 3.842 1.00 67.88 245 ASN A O 1
ATOM 1866 N N . ASP A 1 246 ? 11.017 22.561 5.009 1.00 69.12 246 ASP A N 1
ATOM 1867 C CA . ASP A 1 246 ? 11.514 22.945 6.329 1.00 69.12 246 ASP A CA 1
ATOM 1868 C C . ASP A 1 246 ? 12.594 21.971 6.820 1.00 69.12 246 ASP A C 1
ATOM 1870 O O . ASP A 1 246 ? 13.556 22.404 7.457 1.00 69.12 246 ASP A O 1
ATOM 1874 N N . ASP A 1 247 ? 12.475 20.690 6.461 1.00 67.31 247 ASP A N 1
ATOM 1875 C CA . ASP A 1 247 ? 13.496 19.667 6.674 1.00 67.31 247 ASP A CA 1
ATOM 1876 C C . ASP A 1 247 ? 13.417 18.603 5.558 1.00 67.31 247 ASP A C 1
ATOM 1878 O O . ASP A 1 247 ? 12.475 17.808 5.541 1.00 67.31 247 ASP A O 1
ATOM 1882 N N . PRO A 1 248 ? 14.360 18.598 4.598 1.00 63.94 248 PRO A N 1
ATOM 1883 C CA . PRO A 1 248 ? 14.362 17.634 3.501 1.00 63.94 248 PRO A CA 1
ATOM 1884 C C . PRO A 1 248 ? 14.812 16.228 3.928 1.00 63.94 248 PRO A C 1
ATOM 1886 O O . PRO A 1 248 ? 14.635 15.297 3.147 1.00 63.94 248 PRO A O 1
ATOM 1889 N N . ASP A 1 249 ? 15.395 16.077 5.125 1.00 63.91 249 ASP A N 1
ATOM 1890 C CA . ASP A 1 249 ? 15.870 14.796 5.662 1.00 63.91 249 ASP A CA 1
ATOM 1891 C C . ASP A 1 249 ? 14.832 14.137 6.598 1.00 63.91 249 ASP A C 1
ATOM 1893 O O . ASP A 1 249 ? 15.050 13.027 7.090 1.00 63.91 249 ASP A O 1
ATOM 1897 N N . LEU A 1 250 ? 13.710 14.813 6.870 1.00 67.50 250 LEU A N 1
ATOM 1898 C CA . LEU A 1 250 ? 12.619 14.299 7.695 1.00 67.50 250 LEU A CA 1
ATOM 1899 C C . LEU A 1 250 ? 11.838 13.229 6.930 1.00 67.50 250 LEU A C 1
ATOM 1901 O O . LEU A 1 250 ? 11.447 13.468 5.788 1.00 67.50 250 LEU A O 1
ATOM 1905 N N . ASP A 1 251 ? 11.540 12.102 7.584 1.00 68.69 251 ASP A N 1
ATOM 1906 C CA . ASP A 1 251 ? 10.492 11.199 7.107 1.00 68.69 251 ASP A CA 1
ATOM 1907 C C . ASP A 1 251 ? 9.146 11.936 7.186 1.00 68.69 251 ASP A C 1
ATOM 1909 O O . ASP A 1 251 ? 8.677 12.259 8.280 1.00 68.69 251 ASP A O 1
ATOM 1913 N N . PRO A 1 252 ? 8.550 12.310 6.046 1.00 79.81 252 PRO A N 1
ATOM 1914 C CA . PRO A 1 252 ? 7.418 13.225 6.040 1.00 79.81 252 PRO A CA 1
ATOM 1915 C C . PRO A 1 252 ? 6.082 12.535 6.323 1.00 79.81 252 PRO A C 1
ATOM 1917 O O . PRO A 1 252 ? 5.048 13.208 6.260 1.00 79.81 252 PRO A O 1
ATOM 1920 N N . TYR A 1 253 ? 6.089 11.219 6.539 1.00 89.75 253 TYR A N 1
ATOM 1921 C CA . TYR A 1 253 ? 4.906 10.462 6.908 1.00 89.75 253 TYR A CA 1
ATOM 1922 C C . TYR A 1 253 ? 4.543 10.686 8.376 1.00 89.75 253 TYR A C 1
ATOM 1924 O O . TYR A 1 253 ? 5.393 10.706 9.263 1.00 89.75 253 TYR A O 1
ATOM 1932 N N . ILE A 1 254 ? 3.248 10.879 8.613 1.00 93.19 254 ILE A N 1
ATOM 1933 C CA . ILE A 1 254 ? 2.645 10.911 9.946 1.00 93.19 254 ILE A CA 1
ATOM 1934 C C . ILE A 1 254 ? 1.460 9.953 9.995 1.00 93.19 254 ILE A C 1
ATOM 1936 O O . ILE A 1 254 ? 0.858 9.647 8.960 1.00 93.19 254 ILE A O 1
ATOM 1940 N N . ASP A 1 255 ? 1.098 9.525 11.203 1.00 94.06 255 ASP A N 1
ATOM 1941 C CA . ASP A 1 255 ? -0.053 8.657 11.427 1.00 94.06 255 ASP A CA 1
ATOM 1942 C C . ASP A 1 255 ? -1.351 9.292 10.901 1.00 94.06 255 ASP A C 1
ATOM 1944 O O . ASP A 1 255 ? -1.635 10.476 11.089 1.00 94.06 255 ASP A O 1
ATOM 1948 N N . CYS A 1 256 ? -2.182 8.458 10.284 1.00 95.88 256 CYS A N 1
ATOM 1949 C CA . CYS A 1 256 ? -3.476 8.822 9.734 1.00 95.88 256 CYS A CA 1
ATOM 1950 C C . CYS A 1 256 ? -4.533 7.787 10.117 1.00 95.88 256 CYS A C 1
ATOM 1952 O O . CYS A 1 256 ? -4.267 6.582 10.204 1.00 95.88 256 CYS A O 1
ATOM 1954 N N . ARG A 1 257 ? -5.762 8.245 10.329 1.00 96.19 257 ARG A N 1
ATOM 1955 C CA . ARG A 1 257 ? -6.967 7.417 10.364 1.00 96.19 257 ARG A CA 1
ATOM 1956 C C . ARG A 1 257 ? -7.789 7.690 9.125 1.00 96.19 257 ARG A C 1
ATOM 1958 O O . ARG A 1 257 ? -7.992 8.839 8.743 1.00 96.19 257 ARG A O 1
ATOM 1965 N N . ILE A 1 258 ? -8.217 6.610 8.488 1.00 97.75 258 ILE A N 1
ATOM 1966 C CA . ILE A 1 258 ? -8.792 6.622 7.154 1.00 97.75 258 ILE A CA 1
ATOM 1967 C C . ILE A 1 258 ? -10.168 5.983 7.252 1.00 97.75 258 ILE A C 1
ATOM 1969 O O . ILE A 1 258 ? -10.297 4.837 7.677 1.00 97.75 258 ILE A O 1
ATOM 1973 N N . VAL A 1 259 ? -11.193 6.707 6.815 1.00 98.44 259 VAL A N 1
ATOM 1974 C CA . VAL A 1 259 ? -12.516 6.140 6.550 1.00 98.44 259 VAL A CA 1
ATOM 1975 C C . VAL A 1 259 ? -12.903 6.503 5.124 1.00 98.44 259 VAL A C 1
ATOM 1977 O O . VAL A 1 259 ? -12.931 7.674 4.749 1.00 98.44 259 VAL A O 1
ATOM 1980 N N . ILE A 1 260 ? -13.192 5.495 4.310 1.00 98.62 260 ILE A N 1
ATOM 1981 C CA . ILE A 1 260 ? -13.663 5.653 2.935 1.00 98.62 260 ILE A CA 1
ATOM 1982 C C . ILE A 1 260 ? -15.083 5.127 2.876 1.00 98.62 260 ILE A C 1
ATOM 1984 O O . ILE A 1 260 ? -15.349 4.000 3.282 1.00 98.62 260 ILE A O 1
ATOM 1988 N N . ILE A 1 261 ? -15.989 5.926 2.330 1.00 98.62 261 ILE A N 1
ATOM 1989 C CA . ILE A 1 261 ? -17.407 5.603 2.191 1.00 98.62 261 ILE A CA 1
ATOM 1990 C C . ILE A 1 261 ? -17.734 5.631 0.703 1.00 98.62 261 ILE A C 1
ATOM 1992 O O . ILE A 1 261 ? -17.602 6.669 0.051 1.00 98.62 261 ILE A O 1
ATOM 1996 N N . ASP A 1 262 ? -18.142 4.489 0.152 1.00 98.19 262 ASP A N 1
ATOM 1997 C CA . ASP A 1 262 ? -18.590 4.402 -1.239 1.00 98.19 262 ASP A CA 1
ATOM 1998 C C . ASP A 1 262 ? -20.073 4.787 -1.353 1.00 98.19 262 ASP A C 1
ATOM 2000 O O . ASP A 1 262 ? -20.828 4.852 -0.381 1.00 98.19 262 ASP A O 1
ATOM 2004 N N . THR A 1 263 ? -20.505 5.056 -2.575 1.00 97.56 263 THR A N 1
ATOM 2005 C CA . THR A 1 263 ? -21.906 5.289 -2.888 1.00 97.56 263 THR A CA 1
ATOM 2006 C C . THR A 1 263 ? -22.730 4.019 -2.689 1.00 97.56 263 THR A C 1
ATOM 2008 O O . THR A 1 263 ? -22.404 2.950 -3.206 1.00 97.56 263 THR A O 1
ATOM 2011 N N . ASP A 1 264 ? -23.852 4.137 -1.983 1.00 96.00 264 ASP A N 1
ATOM 2012 C CA . ASP A 1 264 ? -24.809 3.043 -1.881 1.00 96.00 264 ASP A CA 1
ATOM 2013 C C . ASP A 1 264 ? -25.421 2.748 -3.259 1.00 96.00 264 ASP A C 1
ATOM 2015 O O . ASP A 1 264 ? -25.901 3.639 -3.964 1.00 96.00 264 ASP A O 1
ATOM 2019 N N . ALA A 1 265 ? -25.443 1.471 -3.641 1.00 92.69 265 ALA A N 1
ATOM 2020 C CA . ALA A 1 265 ? -25.860 1.045 -4.974 1.00 92.69 265 ALA A CA 1
ATOM 2021 C C . ALA A 1 265 ? -27.340 1.344 -5.285 1.00 92.69 265 ALA A C 1
ATOM 2023 O O . ALA A 1 265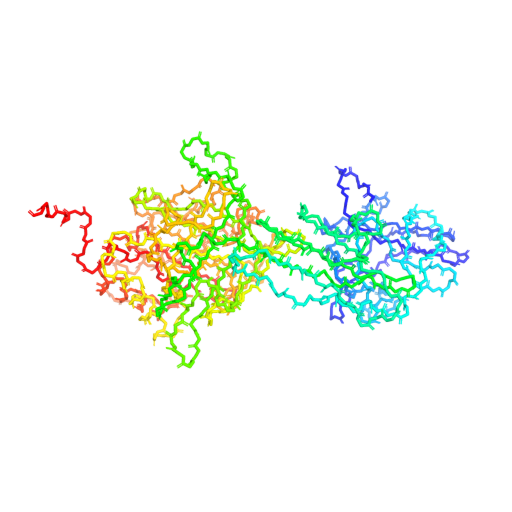 ? -27.724 1.380 -6.457 1.00 92.69 265 ALA A O 1
ATOM 2024 N N . GLN A 1 266 ? -28.191 1.524 -4.266 1.00 93.94 266 GLN A N 1
ATOM 2025 C CA . GLN A 1 266 ? -29.619 1.795 -4.457 1.00 93.94 266 GLN A CA 1
ATOM 2026 C C . GLN A 1 266 ? -29.911 3.290 -4.594 1.00 93.94 266 GLN A C 1
ATOM 2028 O O . GLN A 1 266 ? -30.675 3.699 -5.471 1.00 93.94 266 GLN A O 1
ATOM 2033 N N . SER A 1 267 ? -29.329 4.103 -3.719 1.00 95.88 267 SER A N 1
ATOM 2034 C CA . SER A 1 267 ? -29.520 5.552 -3.672 1.00 95.88 267 SER A CA 1
ATOM 2035 C C . SER A 1 267 ? -28.583 6.306 -4.617 1.00 95.88 267 SER A C 1
ATOM 2037 O O . SER A 1 267 ? -28.914 7.415 -5.045 1.00 95.88 267 SER A O 1
ATOM 2039 N N . GLY A 1 268 ? -27.432 5.719 -4.954 1.00 96.81 268 GLY A N 1
ATOM 2040 C CA . GLY A 1 268 ? -26.339 6.371 -5.670 1.00 96.81 268 GLY A CA 1
ATOM 2041 C C . GLY A 1 268 ? -25.658 7.469 -4.852 1.00 96.81 268 GLY A C 1
ATOM 2042 O O . GLY A 1 268 ? -25.101 8.395 -5.444 1.00 96.81 268 GLY A O 1
ATOM 2043 N N . ARG A 1 269 ? -25.769 7.432 -3.515 1.00 98.12 269 ARG A N 1
ATOM 2044 C CA . ARG A 1 269 ? -25.224 8.447 -2.603 1.00 98.12 269 ARG A CA 1
ATOM 2045 C C . ARG A 1 269 ? -24.295 7.822 -1.568 1.00 98.12 269 ARG A C 1
ATOM 2047 O O . ARG A 1 269 ? -24.593 6.752 -1.054 1.00 98.12 269 ARG A O 1
ATOM 2054 N N . ALA A 1 270 ? -23.209 8.515 -1.250 1.00 98.38 270 ALA A N 1
ATOM 2055 C CA . ALA A 1 270 ? -22.423 8.292 -0.042 1.00 98.38 270 ALA A CA 1
ATOM 2056 C C . ALA A 1 270 ? -22.881 9.308 1.012 1.00 98.38 270 ALA A C 1
ATOM 2058 O O . ALA A 1 270 ? -22.987 10.497 0.703 1.00 98.38 270 ALA A O 1
ATOM 2059 N N . GLU A 1 271 ? -23.178 8.860 2.227 1.00 98.31 271 GLU A N 1
ATOM 2060 C CA . GLU A 1 271 ? -23.498 9.713 3.381 1.00 98.31 271 GLU A CA 1
ATOM 2061 C C . GLU A 1 271 ? -22.303 9.678 4.337 1.00 98.31 271 GLU A C 1
ATOM 2063 O O . GLU A 1 271 ? -21.750 8.605 4.534 1.00 98.31 271 GLU A O 1
ATOM 2068 N N . ILE A 1 272 ? -21.880 10.804 4.928 1.00 98.12 272 ILE A N 1
ATOM 2069 C CA . ILE A 1 272 ? -20.643 10.830 5.743 1.00 98.12 272 ILE A CA 1
ATOM 2070 C C . ILE A 1 272 ? -20.706 9.922 6.983 1.00 98.12 272 ILE A C 1
ATOM 2072 O O . ILE A 1 272 ? -19.676 9.542 7.510 1.00 98.12 272 ILE A O 1
ATOM 2076 N N . THR A 1 273 ? -21.904 9.558 7.435 1.00 97.19 273 THR A N 1
ATOM 2077 C CA . THR A 1 273 ? -22.165 8.596 8.523 1.00 97.19 273 THR A CA 1
ATOM 2078 C C . THR A 1 273 ? -22.708 7.258 8.005 1.00 97.19 273 THR A C 1
ATOM 2080 O O . THR A 1 273 ? -23.284 6.469 8.755 1.00 97.19 273 THR A O 1
ATOM 2083 N N . GLY A 1 274 ? -22.599 7.029 6.696 1.00 96.19 274 GLY A N 1
ATOM 2084 C CA . GLY A 1 274 ? -22.980 5.786 6.042 1.00 96.19 274 GLY A CA 1
ATOM 2085 C C . GLY A 1 274 ? -21.993 4.651 6.331 1.00 96.19 274 GLY A C 1
ATOM 2086 O O . GLY A 1 274 ? -20.947 4.879 6.937 1.00 96.19 274 GLY A O 1
ATOM 2087 N N . PRO A 1 275 ? -22.320 3.424 5.891 1.00 95.25 275 PRO A N 1
ATOM 2088 C CA . PRO A 1 275 ? -21.435 2.280 6.061 1.00 95.25 275 PRO A CA 1
ATOM 2089 C C . PRO A 1 275 ? -20.106 2.502 5.334 1.00 95.25 275 PRO A C 1
ATOM 2091 O O . PRO A 1 275 ? -20.072 2.942 4.182 1.00 95.25 275 PRO A O 1
ATOM 2094 N N . GLU A 1 276 ? -19.024 2.155 6.008 1.00 94.62 276 GLU A N 1
ATOM 2095 C CA . GLU A 1 276 ? -17.670 2.201 5.498 1.00 94.62 276 GLU A CA 1
ATOM 2096 C C . GLU A 1 276 ? -17.473 1.213 4.336 1.00 94.62 276 GLU A C 1
ATOM 2098 O O . GLU A 1 276 ? -17.913 0.063 4.355 1.00 94.62 276 GLU A O 1
ATOM 2103 N N . HIS A 1 277 ? -16.798 1.678 3.289 1.00 96.75 277 HIS A N 1
ATOM 2104 C CA . HIS A 1 277 ? -16.159 0.816 2.302 1.00 96.75 277 HIS A CA 1
ATOM 2105 C C . HIS A 1 277 ? -14.820 0.296 2.832 1.00 96.75 277 HIS A C 1
ATOM 2107 O O . HIS A 1 277 ? -14.473 -0.863 2.613 1.00 96.75 277 HIS A O 1
ATOM 2113 N N . PHE A 1 278 ? -14.087 1.168 3.523 1.00 96.75 278 PHE A N 1
ATOM 2114 C CA . PHE A 1 278 ? -12.849 0.859 4.218 1.00 96.75 278 PHE A CA 1
ATOM 2115 C C . PHE A 1 278 ? -12.744 1.727 5.471 1.00 96.75 278 PHE A C 1
ATOM 2117 O O . PHE A 1 278 ? -13.067 2.915 5.431 1.00 96.75 278 PHE A O 1
ATOM 2124 N N . GLU A 1 279 ? -12.252 1.140 6.552 1.00 94.88 279 GLU A N 1
ATOM 2125 C CA . GLU A 1 279 ? -11.778 1.849 7.732 1.00 94.88 279 GLU A CA 1
ATOM 2126 C C . GLU A 1 279 ? -10.443 1.243 8.159 1.00 94.88 279 GLU A C 1
ATOM 2128 O O . GLU A 1 279 ? -10.218 0.044 7.987 1.00 94.88 279 GLU A O 1
ATOM 2133 N N . GLY A 1 280 ? -9.545 2.078 8.666 1.00 92.19 280 GLY A N 1
ATOM 2134 C CA . GLY A 1 280 ? -8.261 1.615 9.159 1.00 92.19 280 GLY A CA 1
ATOM 2135 C C . GLY A 1 280 ? -7.319 2.760 9.478 1.00 92.19 280 GLY A C 1
ATOM 2136 O O . GLY A 1 280 ? -7.671 3.944 9.410 1.00 92.19 280 GLY A O 1
ATOM 2137 N N . TRP A 1 281 ? -6.092 2.396 9.819 1.00 91.50 281 TRP A N 1
ATOM 2138 C CA . TRP A 1 281 ? -5.004 3.347 9.946 1.00 91.50 281 TRP A CA 1
ATOM 2139 C C . TRP A 1 281 ? -4.015 3.222 8.798 1.00 91.50 281 TRP A C 1
ATOM 2141 O O . TRP A 1 281 ? -3.994 2.250 8.043 1.00 91.50 281 TRP A O 1
ATOM 2151 N N . GLY A 1 282 ? -3.190 4.241 8.681 1.00 93.88 282 GLY A N 1
ATOM 2152 C CA . GLY A 1 282 ? -2.098 4.278 7.741 1.00 93.88 282 GLY A CA 1
ATOM 2153 C C . GLY A 1 282 ? -1.222 5.474 8.032 1.00 93.88 282 GLY A C 1
ATOM 2154 O O . GLY A 1 282 ? -1.343 6.106 9.083 1.00 93.88 282 GLY A O 1
ATOM 2155 N N . GLU A 1 283 ? -0.406 5.822 7.060 1.00 95.19 283 GLU A N 1
ATOM 2156 C CA . GLU A 1 283 ? 0.443 6.994 7.099 1.00 95.19 283 GLU A CA 1
ATOM 2157 C C . GLU A 1 283 ? 0.127 7.919 5.931 1.00 95.19 283 GLU A C 1
ATOM 2159 O O . GLU A 1 283 ? -0.300 7.499 4.851 1.00 95.19 283 GLU A O 1
ATOM 2164 N N . ILE A 1 284 ? 0.306 9.215 6.154 1.00 94.88 284 ILE A N 1
ATOM 2165 C CA . ILE A 1 284 ? 0.052 10.246 5.157 1.00 94.88 284 ILE A CA 1
ATOM 2166 C C . ILE A 1 284 ? 1.207 11.235 5.104 1.00 94.88 284 ILE A C 1
ATOM 2168 O O . ILE A 1 284 ? 1.732 11.665 6.127 1.00 94.88 284 ILE A O 1
ATOM 2172 N N . ARG A 1 285 ? 1.555 11.665 3.893 1.00 90.56 285 ARG A N 1
ATOM 2173 C CA . ARG A 1 285 ? 2.468 12.791 3.678 1.00 90.56 285 ARG A CA 1
ATOM 2174 C C . ARG A 1 285 ? 2.006 13.685 2.550 1.00 90.56 285 ARG A C 1
ATOM 2176 O O . ARG A 1 285 ? 1.295 13.257 1.637 1.00 90.56 285 ARG A O 1
ATOM 2183 N N . ARG A 1 286 ? 2.504 14.920 2.542 1.00 86.31 286 ARG A N 1
ATOM 2184 C CA . ARG A 1 286 ? 2.460 15.758 1.337 1.00 86.31 286 ARG A CA 1
ATOM 2185 C C . ARG A 1 286 ? 3.389 15.180 0.273 1.00 86.31 286 ARG A C 1
ATOM 2187 O O . ARG A 1 286 ? 4.497 14.748 0.577 1.00 86.31 286 ARG A O 1
ATOM 2194 N N . ARG A 1 287 ? 2.952 15.221 -0.983 1.00 81.50 287 ARG A N 1
ATOM 2195 C CA . ARG A 1 287 ? 3.756 14.859 -2.155 1.00 81.50 287 ARG A CA 1
ATOM 2196 C C . ARG A 1 287 ? 3.578 15.870 -3.284 1.00 81.50 287 ARG A C 1
ATOM 2198 O O . ARG A 1 287 ? 2.605 16.622 -3.312 1.00 81.50 287 ARG A O 1
ATOM 2205 N N . GLY A 1 288 ? 4.481 15.800 -4.259 1.00 73.12 288 GLY A N 1
ATOM 2206 C CA . GLY A 1 288 ? 4.501 16.695 -5.412 1.00 73.12 288 GLY A CA 1
ATOM 2207 C C . GLY A 1 288 ? 5.145 18.043 -5.083 1.00 73.12 288 GLY A C 1
ATOM 2208 O O . GLY A 1 288 ? 4.980 18.591 -3.997 1.00 73.12 288 GLY A O 1
ATOM 2209 N N . GLU A 1 289 ? 5.901 18.580 -6.037 1.00 61.59 289 GLU A N 1
ATOM 2210 C CA . GLU A 1 289 ? 6.661 19.823 -5.851 1.00 61.59 289 GLU A CA 1
ATOM 2211 C C . GLU A 1 289 ? 5.800 21.082 -6.085 1.00 61.59 289 GLU A C 1
ATOM 2213 O O . GLU A 1 289 ? 6.105 22.177 -5.605 1.00 61.59 289 GLU A O 1
ATOM 2218 N N . SER A 1 290 ? 4.690 20.957 -6.822 1.00 57.16 290 SER A N 1
ATOM 2219 C CA . SER A 1 290 ? 3.778 22.067 -7.097 1.00 57.16 290 SER A CA 1
ATOM 2220 C C . SER A 1 290 ? 2.905 22.394 -5.883 1.00 57.16 290 SER A C 1
ATOM 2222 O O . SER A 1 290 ? 1.896 21.757 -5.609 1.00 57.16 290 SER A O 1
ATOM 2224 N N . THR A 1 291 ? 3.264 23.478 -5.199 1.00 46.88 291 THR A N 1
ATOM 2225 C CA . THR A 1 291 ? 2.600 24.051 -4.012 1.00 46.88 291 THR A CA 1
ATOM 2226 C C . THR A 1 291 ? 1.302 24.821 -4.304 1.00 46.88 291 THR A C 1
ATOM 2228 O O . THR A 1 291 ? 0.872 25.655 -3.503 1.00 46.88 291 THR A O 1
ATOM 2231 N N . TYR A 1 292 ? 0.648 24.596 -5.445 1.00 52.25 292 TYR A N 1
ATOM 2232 C CA . TYR A 1 292 ? -0.597 25.304 -5.739 1.00 52.25 292 TYR A CA 1
ATOM 2233 C C . TYR A 1 292 ? -1.766 24.688 -4.950 1.00 52.25 292 TYR A C 1
ATOM 2235 O O . TYR A 1 292 ? -2.180 23.559 -5.185 1.00 52.25 292 TYR A O 1
ATOM 2243 N N . GLY A 1 293 ? -2.348 25.461 -4.030 1.00 59.34 293 GLY A N 1
ATOM 2244 C CA . GLY A 1 293 ? -3.611 25.110 -3.376 1.00 59.34 293 GLY A CA 1
ATOM 2245 C C . GLY A 1 293 ? -3.473 24.131 -2.207 1.00 59.34 293 GLY A C 1
ATOM 2246 O O . GLY A 1 293 ? -2.675 24.360 -1.302 1.00 59.34 293 GLY A O 1
ATOM 2247 N N . GLN A 1 294 ? -4.324 23.101 -2.183 1.00 69.12 294 GLN A N 1
ATOM 2248 C CA . GLN A 1 294 ? -4.492 22.201 -1.034 1.00 69.12 294 GLN A CA 1
ATOM 2249 C C . GLN A 1 294 ? -3.447 21.069 -0.967 1.00 69.12 294 GLN A C 1
ATOM 2251 O O . GLN A 1 294 ? -3.275 20.468 0.092 1.00 69.12 294 GLN A O 1
ATOM 2256 N N . GLY A 1 295 ? -2.682 20.862 -2.047 1.00 74.88 295 GLY A N 1
ATOM 2257 C CA . GLY A 1 295 ? -1.603 19.874 -2.135 1.00 74.88 295 GLY A CA 1
ATOM 2258 C C . GLY A 1 295 ? -2.074 18.477 -2.546 1.00 74.88 295 GLY A C 1
ATOM 2259 O O . GLY A 1 295 ? -3.268 18.193 -2.594 1.00 74.88 295 GLY A O 1
ATOM 2260 N N . HIS A 1 296 ? -1.111 17.612 -2.860 1.00 85.69 296 HIS A N 1
ATOM 2261 C CA . HIS A 1 296 ? -1.331 16.194 -3.133 1.00 85.69 296 HIS A CA 1
ATOM 2262 C C . HIS A 1 296 ? -0.828 15.383 -1.940 1.00 85.69 296 HIS A C 1
ATOM 2264 O O . HIS A 1 296 ? 0.178 15.752 -1.325 1.00 85.69 296 HIS A O 1
ATOM 2270 N N . TYR A 1 297 ? -1.480 14.263 -1.643 1.00 90.94 297 TYR A N 1
ATOM 2271 C CA . TYR A 1 297 ? -1.099 13.395 -0.534 1.00 90.94 297 TYR A CA 1
ATOM 2272 C C . TYR A 1 297 ? -0.734 11.997 -1.030 1.00 90.94 297 TYR A C 1
ATOM 2274 O O . TYR A 1 297 ? -1.388 11.461 -1.928 1.00 90.94 297 TYR A O 1
ATOM 2282 N N . ALA A 1 298 ? 0.335 11.429 -0.475 1.00 92.69 298 ALA A N 1
ATOM 2283 C CA . ALA A 1 298 ? 0.569 9.991 -0.523 1.00 92.69 298 ALA A CA 1
ATOM 2284 C C . ALA A 1 298 ? -0.038 9.385 0.741 1.00 92.69 298 ALA A C 1
ATOM 2286 O O . ALA A 1 298 ? 0.101 9.972 1.815 1.00 92.69 298 ALA A O 1
ATOM 2287 N N . LEU A 1 299 ? -0.732 8.267 0.577 1.00 95.81 299 LEU A N 1
ATOM 2288 C CA . LEU A 1 299 ? -1.416 7.540 1.634 1.00 95.81 299 LEU A CA 1
ATOM 2289 C C . LEU A 1 299 ? -0.937 6.089 1.595 1.00 95.81 299 LEU A C 1
ATOM 2291 O O . LEU A 1 299 ? -1.048 5.452 0.548 1.00 95.81 299 LEU A O 1
ATOM 2295 N N . GLU A 1 300 ? -0.424 5.592 2.712 1.00 95.75 300 GLU A N 1
ATOM 2296 C CA . GLU A 1 300 ? 0.052 4.216 2.867 1.00 95.75 300 GLU A CA 1
ATOM 2297 C C . GLU A 1 300 ? -0.832 3.503 3.884 1.00 95.75 300 GLU A C 1
ATOM 2299 O O . GLU A 1 300 ? -0.939 3.929 5.030 1.00 95.75 300 GLU A O 1
ATOM 2304 N N . ILE A 1 301 ? -1.538 2.462 3.449 1.00 95.56 301 ILE A N 1
ATOM 2305 C CA . ILE A 1 301 ? -2.421 1.680 4.318 1.00 95.56 301 ILE A CA 1
ATOM 2306 C C . ILE A 1 301 ? -1.585 0.634 5.042 1.00 95.56 301 ILE A C 1
ATOM 2308 O O . ILE A 1 301 ? -0.825 -0.093 4.402 1.00 95.56 301 ILE A O 1
ATOM 2312 N N . GLN A 1 302 ? -1.770 0.539 6.358 1.00 90.38 302 GLN A N 1
ATOM 2313 C CA . GLN A 1 302 ? -1.011 -0.369 7.212 1.00 90.38 302 GLN A CA 1
ATOM 2314 C C . GLN A 1 302 ? -1.909 -1.399 7.918 1.00 90.38 302 GLN A C 1
ATOM 2316 O O . GLN A 1 302 ? -3.112 -1.185 8.094 1.00 90.38 302 GLN A O 1
ATOM 2321 N N . ASP A 1 303 ? -1.326 -2.526 8.319 1.00 84.38 303 ASP A N 1
ATOM 2322 C CA . ASP A 1 303 ? -1.948 -3.553 9.163 1.00 84.38 303 ASP A CA 1
ATOM 2323 C C . ASP A 1 303 ? -1.729 -3.268 10.663 1.00 84.38 303 ASP A C 1
ATOM 2325 O O . ASP A 1 303 ? -1.129 -2.255 11.041 1.00 84.38 303 ASP A O 1
ATOM 2329 N N . GLU A 1 304 ? -2.204 -4.148 11.553 1.00 79.56 304 GLU A N 1
ATOM 2330 C CA . GLU A 1 304 ? -2.015 -4.000 13.003 1.00 79.56 304 GLU A CA 1
ATOM 2331 C C . GLU A 1 304 ? -0.539 -3.919 13.446 1.00 79.56 304 GLU A C 1
ATOM 2333 O O . GLU A 1 304 ? -0.250 -3.441 14.547 1.00 79.56 304 GLU A O 1
ATOM 2338 N N . HIS A 1 305 ? 0.388 -4.373 12.602 1.00 78.88 305 HIS A N 1
ATOM 2339 C CA . HIS A 1 305 ? 1.826 -4.445 12.838 1.00 78.88 305 HIS A CA 1
ATOM 2340 C C . HIS A 1 305 ? 2.603 -3.317 12.147 1.00 78.88 305 HIS A C 1
ATOM 2342 O O . HIS A 1 305 ? 3.839 -3.350 12.130 1.00 78.88 305 HIS A O 1
ATOM 2348 N N . ARG A 1 306 ? 1.900 -2.298 11.626 1.00 81.56 306 ARG A N 1
ATOM 2349 C CA . ARG A 1 306 ? 2.488 -1.164 10.893 1.00 81.56 306 ARG A CA 1
ATOM 2350 C C . ARG A 1 306 ? 3.222 -1.602 9.619 1.00 81.56 306 ARG A C 1
ATOM 2352 O O . ARG A 1 306 ? 4.171 -0.945 9.205 1.00 81.56 306 ARG A O 1
ATOM 2359 N N . GLN A 1 307 ? 2.812 -2.721 9.026 1.00 83.94 307 GLN A N 1
ATOM 2360 C CA . GLN A 1 307 ? 3.305 -3.186 7.731 1.00 83.94 307 GLN A CA 1
ATOM 2361 C C . GLN A 1 307 ? 2.314 -2.829 6.628 1.00 83.94 307 GLN A C 1
ATOM 2363 O O . GLN A 1 307 ? 1.131 -2.629 6.896 1.00 83.94 307 GLN A O 1
ATOM 2368 N N . ASP A 1 308 ? 2.794 -2.773 5.388 1.00 86.06 308 ASP A N 1
ATOM 2369 C CA . ASP A 1 308 ? 1.971 -2.553 4.201 1.00 86.06 308 ASP A CA 1
ATOM 2370 C C . ASP A 1 308 ? 0.768 -3.501 4.151 1.00 86.06 308 ASP A C 1
ATOM 2372 O O . ASP A 1 308 ? 0.908 -4.724 4.143 1.00 86.06 308 ASP A O 1
ATOM 2376 N N . ASN A 1 309 ? -0.426 -2.925 4.041 1.00 89.25 309 ASN A N 1
ATOM 2377 C CA . ASN A 1 309 ? -1.672 -3.670 3.953 1.00 89.25 309 ASN A CA 1
ATOM 2378 C C . ASN A 1 309 ? -2.336 -3.449 2.592 1.00 89.25 309 ASN A C 1
ATOM 2380 O O . ASN A 1 309 ? -3.004 -2.439 2.343 1.00 89.25 309 ASN A O 1
ATOM 2384 N N . GLU A 1 310 ? -2.157 -4.422 1.699 1.00 91.00 310 GLU A N 1
ATOM 2385 C CA . GLU A 1 310 ? -2.732 -4.398 0.358 1.00 91.00 310 GLU A CA 1
ATOM 2386 C C . GLU A 1 310 ? -4.265 -4.470 0.403 1.00 91.00 310 GLU A C 1
ATOM 2388 O O . GLU A 1 310 ? -4.867 -5.535 0.558 1.00 91.00 310 GLU A O 1
ATOM 2393 N N . THR A 1 311 ? -4.921 -3.325 0.201 1.00 90.50 311 THR A N 1
ATOM 2394 C CA . THR A 1 311 ? -6.380 -3.211 0.311 1.00 90.50 311 THR A CA 1
ATOM 2395 C C . THR A 1 311 ? -6.997 -2.724 -1.000 1.00 90.50 311 THR A C 1
ATOM 2397 O O . THR A 1 311 ? -6.564 -1.704 -1.537 1.00 90.50 311 THR A O 1
ATOM 2400 N N . PRO A 1 312 ? -8.012 -3.412 -1.564 1.00 95.25 312 PRO A N 1
ATOM 2401 C CA . PRO A 1 312 ? -8.700 -2.927 -2.755 1.00 95.25 312 PRO A CA 1
ATOM 2402 C C . PRO A 1 312 ? -9.619 -1.761 -2.394 1.00 95.25 312 PRO A C 1
ATOM 2404 O O . PRO A 1 312 ? -10.476 -1.893 -1.524 1.00 95.25 312 PRO A O 1
ATOM 2407 N N . LEU A 1 313 ? -9.493 -0.642 -3.109 1.00 97.19 313 LEU A N 1
ATOM 2408 C CA . LEU A 1 313 ? -10.300 0.553 -2.863 1.00 97.19 313 LEU A CA 1
ATOM 2409 C C . LEU A 1 313 ? -11.187 0.903 -4.057 1.00 97.19 313 LEU A C 1
ATOM 2411 O O . LEU A 1 313 ? -10.717 1.097 -5.178 1.00 97.19 313 LEU A O 1
ATOM 2415 N N . LEU A 1 314 ? -12.492 1.042 -3.817 1.00 97.00 314 LEU A N 1
ATOM 2416 C CA . LEU A 1 314 ? -13.484 1.592 -4.753 1.00 97.00 314 LEU A CA 1
ATOM 2417 C C . LEU A 1 314 ? -13.486 0.892 -6.132 1.00 97.00 314 LEU A C 1
ATOM 2419 O O . LEU A 1 314 ? -13.653 1.503 -7.201 1.00 97.00 314 LEU A O 1
ATOM 2423 N N . GLY A 1 315 ? -13.272 -0.426 -6.105 1.00 94.50 315 GLY A N 1
ATOM 2424 C CA . GLY A 1 315 ? -13.190 -1.291 -7.283 1.00 94.50 315 GLY A CA 1
ATOM 2425 C C . GLY A 1 315 ? -11.854 -1.234 -8.032 1.00 94.50 315 GLY A C 1
ATOM 2426 O O . GLY A 1 315 ? -11.773 -1.750 -9.148 1.00 94.50 315 GLY A O 1
ATOM 2427 N N . MET A 1 316 ? -10.831 -0.596 -7.465 1.00 96.88 316 MET A N 1
ATOM 2428 C CA . MET A 1 316 ? -9.440 -0.724 -7.902 1.00 96.88 316 MET A CA 1
ATOM 2429 C C . MET A 1 316 ? -8.784 -1.916 -7.173 1.00 96.88 316 MET A C 1
ATOM 2431 O O . MET A 1 316 ? -9.180 -2.213 -6.044 1.00 96.88 316 MET A O 1
ATOM 2435 N N . PRO A 1 317 ? -7.847 -2.641 -7.813 1.00 95.25 317 PRO A N 1
ATOM 2436 C CA . PRO A 1 317 ? -7.127 -3.756 -7.197 1.00 95.25 317 PRO A CA 1
ATOM 2437 C C . PRO A 1 317 ? -6.404 -3.378 -5.906 1.00 95.25 317 PRO A C 1
ATOM 2439 O O . PRO A 1 317 ? -6.128 -2.205 -5.664 1.00 95.25 317 PRO A O 1
ATOM 2442 N N . ALA A 1 318 ? -6.138 -4.400 -5.093 1.00 94.62 318 ALA A N 1
ATOM 2443 C CA . ALA A 1 318 ? -5.496 -4.251 -3.798 1.00 94.62 318 ALA A CA 1
ATOM 2444 C C . ALA A 1 318 ? -4.096 -3.665 -3.930 1.00 94.62 318 ALA A C 1
ATOM 2446 O O . ALA A 1 318 ? -3.383 -4.045 -4.852 1.00 94.62 318 ALA A O 1
ATOM 2447 N N . GLU A 1 319 ? -3.764 -2.732 -3.036 1.00 94.56 319 GLU A N 1
ATOM 2448 C CA . GLU A 1 319 ? -2.440 -2.130 -2.875 1.00 94.56 319 GLU A CA 1
ATOM 2449 C C . GLU A 1 319 ? -2.375 -1.326 -1.570 1.00 94.56 319 GLU A C 1
ATOM 2451 O O . GLU A 1 319 ? -3.415 -0.932 -1.032 1.00 94.56 319 GLU A O 1
ATOM 2456 N N . SER A 1 320 ? -1.165 -1.108 -1.054 1.00 94.81 320 SER A N 1
ATOM 2457 C CA . SER A 1 320 ? -0.911 -0.335 0.173 1.00 94.81 320 SER A CA 1
ATOM 2458 C C . SER A 1 320 ? -0.730 1.154 -0.135 1.00 94.81 320 SER A C 1
ATOM 2460 O O . SER A 1 320 ? -1.210 2.012 0.601 1.00 94.81 320 SER A O 1
ATOM 2462 N N . ASP A 1 321 ? -0.106 1.459 -1.276 1.00 94.50 321 ASP A N 1
ATOM 2463 C CA . ASP A 1 321 ? 0.230 2.809 -1.723 1.00 94.50 321 ASP A CA 1
ATOM 2464 C C . ASP A 1 321 ? -0.864 3.447 -2.595 1.00 94.50 321 ASP A C 1
ATOM 2466 O O . ASP A 1 321 ? -1.112 3.031 -3.746 1.00 94.50 321 ASP A O 1
ATOM 2470 N N . TRP A 1 322 ? -1.413 4.560 -2.111 1.00 96.94 322 TRP A N 1
ATOM 2471 C CA . TRP A 1 322 ? -2.424 5.364 -2.792 1.00 96.94 322 TRP A CA 1
ATOM 2472 C C . TRP A 1 322 ? -2.045 6.843 -2.862 1.00 96.94 322 TRP A C 1
ATOM 2474 O O . TRP A 1 322 ? -1.218 7.361 -2.113 1.00 96.94 322 TRP A O 1
ATOM 2484 N N . ILE A 1 323 ? -2.664 7.552 -3.803 1.00 94.62 323 ILE A N 1
ATOM 2485 C CA . ILE A 1 323 ? -2.477 8.990 -3.987 1.00 94.62 323 ILE A CA 1
ATOM 2486 C C . ILE A 1 323 ? -3.830 9.673 -3.883 1.00 94.62 323 ILE A C 1
ATOM 2488 O O . ILE A 1 323 ? -4.751 9.319 -4.614 1.00 94.62 323 ILE A O 1
ATOM 2492 N N . VAL A 1 324 ? -3.930 10.689 -3.032 1.00 94.56 324 VAL A N 1
ATOM 2493 C CA . VAL A 1 324 ? -5.097 11.570 -2.930 1.00 94.56 324 VAL A CA 1
ATOM 2494 C C . VAL A 1 324 ? -4.701 12.920 -3.524 1.00 94.56 324 VAL A C 1
ATOM 2496 O O . VAL A 1 324 ? -3.997 13.719 -2.908 1.00 94.56 324 VAL A O 1
ATOM 2499 N N . SER A 1 325 ? -5.078 13.134 -4.783 1.00 89.94 325 SER A N 1
ATOM 2500 C CA . SER A 1 325 ? -4.579 14.222 -5.628 1.00 89.94 325 SER A CA 1
ATOM 2501 C C . SER A 1 325 ? -5.565 15.382 -5.732 1.00 89.94 325 SER A C 1
ATOM 2503 O O . SER A 1 325 ? -6.751 15.161 -5.985 1.00 89.94 325 SER A O 1
ATOM 2505 N N . PHE A 1 326 ? -5.061 16.613 -5.620 1.00 86.81 326 PHE A N 1
ATOM 2506 C CA . PHE A 1 326 ? -5.799 17.827 -5.962 1.00 86.81 326 PHE A CA 1
ATOM 2507 C C . PHE A 1 326 ? -5.249 18.435 -7.255 1.00 86.81 326 PHE A C 1
ATOM 2509 O O . PHE A 1 326 ? -4.273 19.184 -7.239 1.00 86.81 326 PHE A O 1
ATOM 2516 N N . ASP A 1 327 ? -5.885 18.134 -8.386 1.00 80.38 327 ASP A N 1
ATOM 2517 C CA . ASP A 1 327 ? -5.415 18.544 -9.717 1.00 80.38 327 ASP A CA 1
ATOM 2518 C C . ASP A 1 327 ? -5.783 20.020 -10.013 1.00 80.38 327 ASP A C 1
ATOM 2520 O O . ASP A 1 327 ? -6.526 20.332 -10.939 1.00 80.38 327 ASP A O 1
ATOM 2524 N N . VAL A 1 328 ? -5.276 20.964 -9.209 1.00 76.06 328 VAL A N 1
ATOM 2525 C CA . VAL A 1 328 ? -5.652 22.398 -9.227 1.00 76.06 328 VAL A CA 1
ATOM 2526 C C . VAL A 1 328 ? -5.433 23.102 -10.571 1.00 76.06 328 VAL A C 1
ATOM 2528 O O . VAL A 1 328 ? -6.113 24.086 -10.872 1.00 76.06 328 VAL A O 1
ATOM 2531 N N . ILE A 1 329 ? -4.469 22.633 -11.367 1.00 78.12 329 ILE A N 1
ATOM 2532 C CA . ILE A 1 329 ? -4.156 23.192 -12.689 1.00 78.12 329 ILE A CA 1
ATOM 2533 C C . ILE A 1 329 ? -5.180 22.708 -13.729 1.00 78.12 329 ILE A C 1
ATOM 2535 O O . ILE A 1 329 ? -5.472 23.412 -14.702 1.00 78.12 329 ILE A O 1
ATOM 2539 N N . ASP A 1 330 ? -5.773 21.534 -13.514 1.00 83.75 330 ASP A N 1
ATOM 2540 C CA . ASP A 1 330 ? -6.821 20.988 -14.359 1.00 83.75 330 ASP A CA 1
ATOM 2541 C C . ASP A 1 330 ? -8.212 21.365 -13.835 1.00 83.75 330 ASP A C 1
ATOM 2543 O O . ASP A 1 330 ? -8.865 20.614 -13.117 1.00 83.75 330 ASP A O 1
ATOM 2547 N N . TYR A 1 331 ? -8.740 22.500 -14.294 1.00 81.12 331 TYR A N 1
ATOM 2548 C CA . TYR A 1 331 ? -10.109 22.918 -13.961 1.00 81.12 331 TYR A CA 1
ATOM 2549 C C . TYR A 1 331 ? -11.206 21.942 -14.407 1.00 81.12 331 TYR A C 1
ATOM 2551 O O . TYR A 1 331 ? -12.343 22.062 -13.950 1.00 81.12 331 TYR A O 1
ATOM 2559 N N . SER A 1 332 ? -10.906 21.020 -15.326 1.00 87.06 332 SER A N 1
ATOM 2560 C CA . SER A 1 332 ? -11.851 19.972 -15.705 1.00 87.06 332 SER A CA 1
ATOM 2561 C C . SER A 1 332 ? -11.800 18.774 -14.761 1.00 87.06 332 SER A C 1
ATOM 2563 O O . SER A 1 332 ? -12.798 18.069 -14.657 1.00 87.06 332 SER A O 1
ATOM 2565 N N . LEU A 1 333 ? -10.662 18.557 -14.091 1.00 86.69 333 LEU A N 1
ATOM 2566 C CA . LEU A 1 333 ? -10.287 17.347 -13.353 1.00 86.69 333 LEU A CA 1
ATOM 2567 C C . LEU A 1 333 ? -10.311 16.061 -14.200 1.00 86.69 333 LEU A C 1
ATOM 2569 O O . LEU A 1 333 ? -10.258 14.963 -13.653 1.00 86.69 333 LEU A O 1
ATOM 2573 N N . LEU A 1 334 ? -10.427 16.159 -15.527 1.00 90.31 334 LEU A N 1
ATOM 2574 C CA . LEU A 1 334 ? -10.638 15.023 -16.428 1.00 90.31 334 LEU A CA 1
ATOM 2575 C C . LEU A 1 334 ? -9.394 14.640 -17.228 1.00 90.31 334 LEU A C 1
ATOM 2577 O O . LEU A 1 334 ? -9.372 13.549 -17.789 1.00 90.31 334 LEU A O 1
ATOM 2581 N N . LYS A 1 335 ? -8.378 15.497 -17.345 1.00 91.62 335 LYS A N 1
ATOM 2582 C CA . LYS A 1 335 ? -7.293 15.304 -18.323 1.00 91.62 335 LYS A CA 1
ATOM 2583 C C . LYS A 1 335 ? -6.467 14.059 -18.039 1.00 91.62 335 LYS A C 1
ATOM 2585 O O . LYS A 1 335 ? -6.266 13.252 -18.946 1.00 91.62 335 LYS A O 1
ATOM 2590 N N . ASN A 1 336 ? -6.067 13.886 -16.778 1.00 91.88 336 ASN A N 1
ATOM 2591 C CA . ASN A 1 336 ? -5.391 12.680 -16.308 1.00 91.88 336 ASN A CA 1
ATOM 2592 C C . ASN A 1 336 ? -6.229 11.434 -16.617 1.00 91.88 336 ASN A C 1
ATOM 2594 O O . ASN A 1 336 ? -5.741 10.491 -17.234 1.00 91.88 336 ASN A O 1
ATOM 2598 N N . GLU A 1 337 ? -7.514 11.437 -16.255 1.00 93.44 337 GLU A N 1
ATOM 2599 C CA . GLU A 1 337 ? -8.378 10.279 -16.493 1.00 93.44 337 GLU A CA 1
ATOM 2600 C C . GLU A 1 337 ? -8.603 10.006 -17.988 1.00 93.44 337 GLU A C 1
ATOM 2602 O O . GLU A 1 337 ? -8.617 8.847 -18.386 1.00 93.44 337 GLU A O 1
ATOM 2607 N N . ILE A 1 338 ? -8.720 11.030 -18.840 1.00 94.81 338 ILE A N 1
ATOM 2608 C CA . ILE A 1 338 ? -8.844 10.858 -20.296 1.00 94.81 338 ILE A CA 1
ATOM 2609 C C . ILE A 1 338 ? -7.593 10.181 -20.864 1.00 94.81 338 ILE A C 1
ATOM 2611 O O . ILE A 1 338 ? -7.721 9.178 -21.567 1.00 94.81 338 ILE A O 1
ATOM 2615 N N . ALA A 1 339 ? -6.404 10.701 -20.549 1.00 95.50 339 ALA A N 1
ATOM 2616 C CA . ALA A 1 339 ? -5.142 10.153 -21.040 1.00 95.50 339 ALA A CA 1
ATOM 2617 C C . ALA A 1 339 ? -4.938 8.708 -20.564 1.00 95.50 339 ALA A C 1
ATOM 2619 O O . ALA A 1 339 ? -4.671 7.810 -21.367 1.00 95.50 339 ALA A O 1
ATOM 2620 N N . PHE A 1 340 ? -5.156 8.455 -19.271 1.00 96.81 340 PHE A N 1
ATOM 2621 C CA . PHE A 1 340 ? -4.959 7.127 -18.694 1.00 96.81 340 PHE A CA 1
ATOM 2622 C C . PHE A 1 340 ? -6.004 6.146 -19.224 1.00 96.81 340 PHE A C 1
ATOM 2624 O O . PHE A 1 340 ? -5.682 5.003 -19.546 1.00 96.81 340 PHE A O 1
ATOM 2631 N N . LYS A 1 341 ? -7.256 6.587 -19.391 1.00 96.88 341 LYS A N 1
ATOM 2632 C CA . LYS A 1 341 ? -8.302 5.766 -19.997 1.00 96.88 341 LYS A CA 1
ATOM 2633 C C . LYS A 1 341 ? -7.982 5.406 -21.443 1.00 96.88 341 LYS A C 1
ATOM 2635 O O . LYS A 1 341 ? -8.198 4.257 -21.808 1.00 96.88 341 LYS A O 1
ATOM 2640 N N . TRP A 1 342 ? -7.489 6.337 -22.260 1.00 97.38 342 TRP A N 1
ATOM 2641 C CA . TRP A 1 342 ? -7.107 6.022 -23.639 1.00 97.38 342 TRP A CA 1
ATOM 2642 C C . TRP A 1 342 ? -6.033 4.944 -23.693 1.00 97.38 342 TRP A C 1
ATOM 2644 O O . TRP A 1 342 ? -6.179 3.995 -24.458 1.00 97.38 342 TRP A O 1
ATOM 2654 N N . PHE A 1 343 ? -5.017 5.036 -22.836 1.00 97.81 343 PHE A N 1
ATOM 2655 C CA . PHE A 1 343 ? -3.962 4.029 -22.776 1.00 97.81 343 PHE A CA 1
ATOM 2656 C C . PHE A 1 343 ? -4.479 2.667 -22.275 1.00 97.81 343 PHE A C 1
ATOM 2658 O O . PHE A 1 343 ? -4.149 1.631 -22.852 1.00 97.81 343 PHE A O 1
ATOM 2665 N N . ARG A 1 344 ? -5.397 2.659 -21.294 1.00 97.62 344 ARG A N 1
ATOM 2666 C CA . ARG A 1 344 ? -6.120 1.438 -20.882 1.00 97.62 344 ARG A CA 1
ATOM 2667 C C . ARG A 1 344 ? -6.962 0.833 -22.000 1.00 97.62 344 ARG A C 1
ATOM 2669 O O . ARG A 1 344 ? -6.962 -0.381 -22.178 1.00 97.62 344 ARG A O 1
ATOM 2676 N N . ASP A 1 345 ? -7.672 1.660 -22.762 1.00 97.69 345 ASP A N 1
ATOM 2677 C CA . ASP A 1 345 ? -8.495 1.213 -23.890 1.00 97.69 345 ASP A CA 1
ATOM 2678 C C . ASP A 1 345 ? -7.632 0.656 -25.047 1.00 97.69 345 ASP A C 1
ATOM 2680 O O . ASP A 1 345 ? -8.135 -0.130 -25.852 1.00 97.69 345 ASP A O 1
ATOM 2684 N N . MET A 1 346 ? -6.341 1.016 -25.108 1.00 97.50 346 MET A N 1
ATOM 2685 C CA . MET A 1 346 ? -5.333 0.424 -26.005 1.00 97.50 346 MET A CA 1
ATOM 2686 C C . MET A 1 346 ? -4.771 -0.916 -25.489 1.00 97.50 346 MET A C 1
ATOM 2688 O O . MET A 1 346 ? -4.048 -1.589 -26.214 1.00 97.50 346 MET A O 1
ATOM 2692 N N . GLY A 1 347 ? -5.147 -1.352 -24.281 1.00 96.38 347 GLY A N 1
ATOM 2693 C CA . GLY A 1 347 ? -4.753 -2.645 -23.712 1.00 96.38 347 GLY A CA 1
ATOM 2694 C C . GLY A 1 347 ? -3.548 -2.598 -22.772 1.00 96.38 347 GLY A C 1
ATOM 2695 O O . GLY A 1 347 ? -3.084 -3.654 -22.348 1.00 96.38 347 GLY A O 1
ATOM 2696 N N . HIS A 1 348 ? -3.068 -1.404 -22.418 1.00 96.69 348 HIS A N 1
ATOM 2697 C CA . HIS A 1 348 ? -1.943 -1.217 -21.500 1.00 96.69 348 HIS A CA 1
ATOM 2698 C C . HIS A 1 348 ? -2.419 -0.869 -20.085 1.00 96.69 348 HIS A C 1
ATOM 2700 O O . HIS A 1 348 ? -3.532 -0.381 -19.883 1.00 96.69 348 HIS A O 1
ATOM 2706 N N . TYR A 1 349 ? -1.572 -1.071 -19.077 1.00 97.19 349 TYR A N 1
ATOM 2707 C CA . TYR A 1 349 ? -1.836 -0.503 -17.755 1.00 97.19 349 TYR A CA 1
ATOM 2708 C C . TYR A 1 349 ? -1.704 1.025 -17.795 1.00 97.19 349 TYR A C 1
ATOM 2710 O O . TYR A 1 349 ? -0.761 1.556 -18.369 1.00 97.19 349 TYR A O 1
ATOM 2718 N N . ALA A 1 350 ? -2.629 1.725 -17.140 1.00 97.56 350 ALA A N 1
ATOM 2719 C CA . ALA A 1 350 ? -2.468 3.113 -16.716 1.00 97.56 350 ALA A CA 1
ATOM 2720 C C . ALA A 1 350 ? -3.235 3.314 -15.402 1.00 97.56 350 ALA A C 1
ATOM 2722 O O . ALA A 1 350 ? -4.312 2.710 -15.264 1.00 97.56 350 ALA A O 1
ATOM 2723 N N . PRO A 1 351 ? -2.772 4.193 -14.494 1.00 97.12 351 PRO A N 1
ATOM 2724 C CA . PRO A 1 351 ? -3.359 4.354 -13.165 1.00 97.12 351 PRO A CA 1
ATOM 2725 C C . PRO A 1 351 ? -4.877 4.539 -13.191 1.00 97.12 351 PRO A C 1
ATOM 2727 O O . PRO A 1 351 ? -5.405 5.438 -13.853 1.00 97.12 351 PRO A O 1
ATOM 2730 N N . ARG A 1 352 ? -5.608 3.683 -12.481 1.00 97.12 352 ARG A N 1
ATOM 2731 C CA . ARG A 1 352 ? -7.051 3.829 -12.259 1.00 97.12 352 ARG A CA 1
ATOM 2732 C C . ARG A 1 352 ? -7.304 4.923 -11.227 1.00 97.12 352 ARG A C 1
ATOM 2734 O O . ARG A 1 352 ? -6.453 5.224 -10.388 1.00 97.12 352 ARG A O 1
ATOM 2741 N N . GLN A 1 353 ? -8.471 5.554 -11.344 1.00 95.38 353 GLN A N 1
ATOM 2742 C CA . GLN A 1 353 ? -8.821 6.735 -10.562 1.00 95.38 353 GLN A CA 1
ATOM 2743 C C . GLN A 1 353 ? -10.282 6.726 -10.114 1.00 95.38 353 GLN A C 1
ATOM 2745 O O . GLN A 1 353 ? -11.165 6.182 -10.794 1.00 95.38 353 GLN A O 1
ATOM 2750 N N . ARG A 1 354 ? -10.539 7.368 -8.973 1.00 96.31 354 ARG A N 1
ATOM 2751 C CA . ARG A 1 354 ? -11.870 7.653 -8.433 1.00 96.31 354 ARG A CA 1
ATOM 2752 C C . ARG A 1 354 ? -11.917 9.067 -7.877 1.00 96.31 354 ARG A C 1
ATOM 2754 O O . ARG A 1 354 ? -11.079 9.451 -7.073 1.00 96.31 354 ARG A O 1
ATOM 2761 N N . TYR A 1 355 ? -12.918 9.824 -8.299 1.00 96.69 355 TYR A N 1
ATOM 2762 C CA . TYR A 1 355 ? -13.216 11.130 -7.724 1.00 96.69 355 TYR A CA 1
ATOM 2763 C C . TYR A 1 355 ? -13.875 10.951 -6.362 1.00 96.69 355 TYR A C 1
ATOM 2765 O O . TYR A 1 355 ? -14.763 10.109 -6.241 1.00 96.69 355 TYR A O 1
ATOM 2773 N N . ALA A 1 356 ? -13.469 11.739 -5.373 1.00 97.56 356 ALA A N 1
ATOM 2774 C CA . ALA A 1 356 ? -14.021 11.673 -4.028 1.00 97.56 356 ALA A CA 1
ATOM 2775 C C . ALA A 1 356 ? -14.078 13.053 -3.368 1.00 97.56 356 ALA A C 1
ATOM 2777 O O . ALA A 1 356 ? -13.245 13.919 -3.639 1.00 97.56 356 ALA A O 1
ATO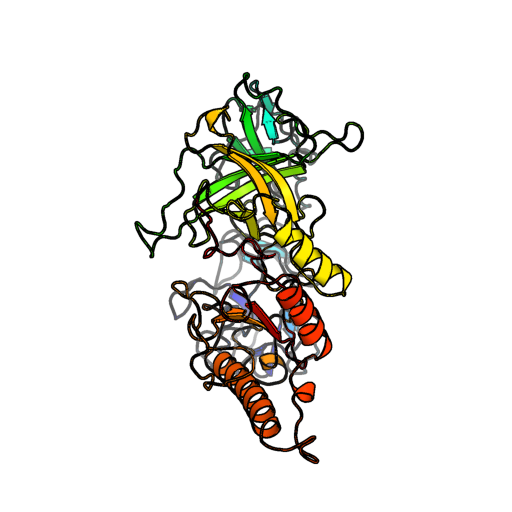M 2778 N N . GLU A 1 357 ? -15.052 13.235 -2.482 1.00 97.94 357 GLU A N 1
ATOM 2779 C CA . GLU A 1 357 ? -15.079 14.361 -1.550 1.00 97.94 357 GLU A CA 1
ATOM 2780 C C . GLU A 1 357 ? -14.134 14.066 -0.384 1.00 97.94 357 GLU A C 1
ATOM 2782 O O . GLU A 1 357 ? -14.220 12.992 0.210 1.00 97.94 357 GLU A O 1
ATOM 2787 N N . VAL A 1 358 ? -13.251 15.001 -0.038 1.00 97.69 358 VAL A N 1
ATOM 2788 C CA . VAL A 1 358 ? -12.242 14.798 1.012 1.00 97.69 358 VAL A CA 1
ATOM 2789 C C . VAL A 1 358 ? -12.489 15.705 2.210 1.00 97.69 358 VAL A C 1
ATOM 2791 O O . VAL A 1 358 ? -12.673 16.917 2.065 1.00 97.69 358 VAL A O 1
ATOM 2794 N N . TYR A 1 359 ? -12.417 15.108 3.395 1.00 98.12 359 TYR A N 1
ATOM 2795 C CA . TYR A 1 359 ? -12.197 15.777 4.671 1.00 98.12 359 TYR A CA 1
ATOM 2796 C C . TYR A 1 359 ? -10.803 15.402 5.181 1.00 98.12 359 TYR A C 1
ATOM 2798 O O . TYR A 1 359 ? -10.433 14.232 5.144 1.00 98.12 359 TYR A O 1
ATOM 2806 N N . LEU A 1 360 ? -10.035 16.388 5.640 1.00 97.12 360 LEU A N 1
ATOM 2807 C CA . LEU A 1 360 ? -8.745 16.179 6.296 1.00 97.12 360 LEU A CA 1
ATOM 2808 C C . LEU A 1 360 ? -8.698 17.039 7.557 1.00 97.12 360 LEU A C 1
ATOM 2810 O O . LEU A 1 360 ? -8.547 18.265 7.459 1.00 97.12 360 LEU A O 1
ATOM 2814 N N . ASN A 1 361 ? -8.842 16.370 8.698 1.00 97.44 361 ASN A N 1
ATOM 2815 C CA . ASN A 1 361 ? -8.740 16.940 10.031 1.00 97.44 361 ASN A CA 1
ATOM 2816 C C . ASN A 1 361 ? -7.301 16.840 10.536 1.00 97.44 361 ASN A C 1
ATOM 2818 O O . ASN A 1 361 ? -6.700 15.767 10.501 1.00 97.44 361 ASN A O 1
ATOM 2822 N N . THR A 1 362 ? -6.767 17.968 11.001 1.00 95.56 362 THR A N 1
ATOM 2823 C CA . THR A 1 362 ? -5.418 18.060 11.572 1.00 95.56 362 THR A CA 1
ATOM 2824 C C . THR A 1 362 ? -5.394 18.695 12.956 1.00 95.56 362 THR A C 1
ATOM 2826 O O . THR A 1 362 ? -4.317 18.917 13.498 1.00 95.56 362 THR A O 1
ATOM 2829 N N . ASP A 1 363 ? -6.555 19.006 13.548 1.00 95.25 363 ASP A N 1
ATOM 2830 C CA . ASP A 1 363 ? -6.634 19.704 14.838 1.00 95.25 363 ASP A CA 1
ATOM 2831 C C . ASP A 1 363 ? -6.975 18.791 16.030 1.00 95.25 363 ASP A C 1
ATOM 2833 O O . ASP A 1 363 ? -6.860 19.215 17.185 1.00 95.25 363 ASP A O 1
ATOM 2837 N N . GLY A 1 364 ? -7.326 17.528 15.754 1.00 93.25 364 GLY A N 1
ATOM 2838 C CA . GLY A 1 364 ? -7.618 16.493 16.749 1.00 93.25 364 GLY A CA 1
ATOM 2839 C C . GLY A 1 364 ? -9.017 16.589 17.366 1.00 93.25 364 GLY A C 1
ATOM 2840 O O . GLY A 1 364 ? -9.312 15.861 18.316 1.00 93.25 364 GLY A O 1
ATOM 2841 N N . GLY A 1 365 ? -9.864 17.498 16.873 1.00 96.06 365 GLY A N 1
ATOM 2842 C CA . GLY A 1 365 ? -11.288 17.563 17.186 1.00 96.06 365 GLY A CA 1
ATOM 2843 C C . GLY A 1 365 ? -12.131 16.616 16.329 1.00 96.06 365 GLY A C 1
ATOM 2844 O O . GLY A 1 365 ? -11.608 15.763 15.620 1.00 96.06 365 GLY A O 1
ATOM 2845 N N . ASP A 1 366 ? -13.452 16.778 16.393 1.00 97.94 366 ASP A N 1
ATOM 2846 C CA . ASP A 1 366 ? -14.376 16.082 15.493 1.00 97.94 366 ASP A CA 1
ATOM 2847 C C . ASP A 1 366 ? -14.282 16.665 14.075 1.00 97.94 366 ASP A C 1
ATOM 2849 O O . ASP A 1 366 ? -14.066 17.866 13.910 1.00 97.94 366 ASP A O 1
ATOM 2853 N N . ILE A 1 367 ? -14.555 15.849 13.054 1.00 98.44 367 ILE A N 1
ATOM 2854 C CA . ILE A 1 367 ? -14.600 16.291 11.656 1.00 98.44 367 ILE A CA 1
ATOM 2855 C C . ILE A 1 367 ? -15.660 17.385 11.490 1.00 98.44 367 ILE A C 1
ATOM 2857 O O . ILE A 1 367 ? -16.868 17.142 11.594 1.00 98.44 367 ILE A O 1
ATOM 2861 N N . ALA A 1 368 ? -15.204 18.591 11.180 1.00 98.12 368 ALA A N 1
ATOM 2862 C CA . ALA A 1 368 ? -15.980 19.817 11.159 1.00 98.12 368 ALA A CA 1
ATOM 2863 C C . ALA A 1 368 ? -15.972 20.476 9.761 1.00 98.12 368 ALA A C 1
ATOM 2865 O O . ALA A 1 368 ? -15.257 20.058 8.843 1.00 98.12 368 ALA A O 1
ATOM 2866 N N . PRO A 1 369 ? -16.789 21.525 9.521 1.00 97.75 369 PRO A N 1
ATOM 2867 C CA . PRO A 1 369 ? -16.889 22.139 8.194 1.00 97.75 369 PRO A CA 1
ATOM 2868 C C . PRO A 1 369 ? -15.570 22.709 7.640 1.00 97.75 369 PRO A C 1
ATOM 2870 O O . PRO A 1 369 ? -15.434 22.848 6.426 1.00 97.75 369 PRO A O 1
ATOM 2873 N N . ASN A 1 370 ? -14.618 23.071 8.504 1.00 96.00 370 ASN A N 1
ATOM 2874 C CA . ASN A 1 370 ? -13.281 23.559 8.137 1.00 96.00 370 ASN A CA 1
ATOM 2875 C C . ASN A 1 370 ? -12.341 22.459 7.628 1.00 96.00 370 ASN A C 1
ATOM 2877 O O . ASN A 1 370 ? -11.358 22.781 6.954 1.00 96.00 370 ASN A O 1
ATOM 2881 N N . ASP A 1 371 ? -12.651 21.193 7.897 1.00 97.25 371 ASP A N 1
ATOM 2882 C CA . ASP A 1 371 ? -11.833 20.059 7.462 1.00 97.25 371 ASP A CA 1
ATOM 2883 C C . ASP A 1 371 ? -12.146 19.646 6.028 1.00 97.25 371 ASP A C 1
ATOM 2885 O O . ASP A 1 371 ? -11.345 18.966 5.388 1.00 97.25 371 ASP A O 1
ATOM 2889 N N . TYR A 1 372 ? -13.275 20.111 5.485 1.00 97.12 372 TYR A N 1
ATOM 2890 C CA . TYR A 1 372 ? -13.647 19.868 4.101 1.00 97.12 372 TYR A CA 1
ATOM 2891 C C . TYR A 1 372 ? -12.631 20.482 3.132 1.00 97.12 372 TYR A C 1
ATOM 2893 O O . TYR A 1 372 ? -12.460 21.702 3.046 1.00 97.12 372 TYR A O 1
ATOM 2901 N N . LYS A 1 373 ? -11.977 19.611 2.368 1.00 94.12 373 LYS A N 1
ATOM 2902 C CA . LYS A 1 373 ? -10.984 19.950 1.347 1.00 94.12 373 LYS A CA 1
ATOM 2903 C C . LYS A 1 373 ? -11.628 20.079 -0.036 1.00 94.12 373 LYS A C 1
ATOM 2905 O O . LYS A 1 373 ? -11.250 20.940 -0.831 1.00 94.12 373 LYS A O 1
ATOM 2910 N N . GLY A 1 374 ? -12.699 19.338 -0.297 1.00 92.50 374 GLY A N 1
ATOM 2911 C CA . GLY A 1 374 ? -13.430 19.389 -1.562 1.00 92.50 374 GLY A CA 1
ATOM 2912 C C . GLY A 1 374 ? -13.152 18.184 -2.444 1.00 92.50 374 GLY A C 1
ATOM 2913 O O . GLY A 1 374 ? -12.840 17.106 -1.946 1.00 92.50 374 GLY A O 1
ATOM 2914 N N . LEU A 1 375 ? -13.274 18.383 -3.755 1.00 92.75 375 LEU A N 1
ATOM 2915 C CA . LEU A 1 375 ? -13.162 17.317 -4.742 1.00 92.75 375 LEU A CA 1
ATOM 2916 C C . LEU A 1 375 ? -11.698 16.981 -5.043 1.00 92.75 375 LEU A C 1
ATOM 2918 O O . LEU A 1 375 ? -10.951 17.823 -5.545 1.00 92.75 375 LEU A O 1
ATOM 2922 N N . PHE A 1 376 ? -11.324 15.736 -4.775 1.00 94.38 376 PHE A N 1
ATOM 2923 C CA . PHE A 1 376 ? -10.007 15.161 -5.039 1.00 94.38 376 PHE A CA 1
ATOM 2924 C C . PHE A 1 376 ? -10.135 13.920 -5.921 1.00 94.38 376 PHE A C 1
ATOM 2926 O O . PHE A 1 376 ? -11.233 13.429 -6.207 1.00 94.38 376 PHE A O 1
ATOM 2933 N N . VAL A 1 377 ? -8.987 13.394 -6.338 1.00 94.31 377 VAL A N 1
ATOM 2934 C CA . VAL A 1 377 ? -8.884 12.137 -7.068 1.00 94.31 377 VAL A CA 1
ATOM 2935 C C . VAL A 1 377 ? -8.038 11.142 -6.281 1.00 94.31 377 VAL A C 1
ATOM 2937 O O . VAL A 1 377 ? -6.841 11.356 -6.101 1.00 94.31 377 VAL A O 1
ATOM 2940 N N . LEU A 1 378 ? -8.650 10.042 -5.844 1.00 96.75 378 LEU A N 1
ATOM 2941 C CA . LEU A 1 378 ? -7.939 8.854 -5.381 1.00 96.75 378 LEU A CA 1
ATOM 2942 C C . LEU A 1 378 ? -7.380 8.115 -6.601 1.00 96.75 378 LEU A C 1
ATOM 2944 O O . LEU A 1 378 ? -8.129 7.777 -7.522 1.00 96.75 378 LEU A O 1
ATOM 2948 N N . ARG A 1 379 ? -6.071 7.875 -6.623 1.00 95.06 379 ARG A N 1
ATOM 2949 C CA . ARG A 1 379 ? -5.336 7.342 -7.774 1.00 95.06 379 ARG A CA 1
ATOM 2950 C C . ARG A 1 379 ? -4.320 6.292 -7.337 1.00 95.06 379 ARG A C 1
ATOM 2952 O O . ARG A 1 379 ? -3.707 6.401 -6.278 1.00 95.06 379 ARG A O 1
ATOM 2959 N N . GLU A 1 380 ? -4.104 5.311 -8.203 1.00 97.06 380 GLU A N 1
ATOM 2960 C CA . GLU A 1 380 ? -3.015 4.342 -8.064 1.00 97.06 380 GLU A CA 1
ATOM 2961 C C . GLU A 1 380 ? -1.636 4.989 -8.248 1.00 97.06 380 GLU A C 1
ATOM 2963 O O . GLU A 1 380 ? -1.413 5.779 -9.169 1.00 97.06 380 GLU A O 1
ATOM 2968 N N . LYS A 1 381 ? -0.673 4.607 -7.409 1.00 93.69 381 LYS A N 1
ATOM 2969 C CA . LYS A 1 381 ? 0.742 4.913 -7.638 1.00 93.69 381 LYS A CA 1
ATOM 2970 C C . LYS A 1 381 ? 1.268 4.020 -8.768 1.00 93.69 381 LYS A C 1
ATOM 2972 O O . LYS A 1 381 ? 0.920 2.845 -8.856 1.00 93.69 381 LYS A O 1
ATOM 2977 N N . ILE A 1 382 ? 2.100 4.561 -9.657 1.00 94.00 382 ILE A N 1
ATOM 2978 C CA . ILE A 1 382 ? 2.847 3.722 -10.602 1.00 94.00 382 ILE A CA 1
ATOM 2979 C C . ILE A 1 382 ? 3.933 3.004 -9.800 1.00 94.00 382 ILE A C 1
ATOM 2981 O O . ILE A 1 382 ? 4.859 3.648 -9.315 1.00 94.00 382 ILE A O 1
ATOM 2985 N N . LYS A 1 383 ? 3.796 1.688 -9.654 1.00 92.44 383 LYS A N 1
ATOM 2986 C CA . LYS A 1 383 ? 4.789 0.794 -9.053 1.00 92.44 383 LYS A CA 1
ATOM 2987 C C . LYS A 1 383 ? 4.647 -0.612 -9.631 1.00 92.44 383 LYS A C 1
ATOM 2989 O O . LYS A 1 383 ? 3.701 -0.884 -10.383 1.00 92.44 383 LYS A O 1
ATOM 2994 N N . ARG A 1 384 ? 5.607 -1.473 -9.297 1.00 94.06 384 ARG A N 1
ATOM 2995 C CA . ARG A 1 384 ? 5.585 -2.893 -9.647 1.00 94.06 384 ARG A CA 1
ATOM 2996 C C . ARG A 1 384 ? 4.440 -3.592 -8.910 1.00 94.06 384 ARG A C 1
ATOM 2998 O O . ARG A 1 384 ? 4.467 -3.665 -7.688 1.00 94.06 384 ARG A O 1
ATOM 3005 N N . ASP A 1 385 ? 3.491 -4.135 -9.663 1.00 91.88 385 ASP A N 1
ATOM 3006 C CA . ASP A 1 385 ? 2.452 -5.052 -9.180 1.00 91.88 385 ASP A CA 1
ATOM 3007 C C . ASP A 1 385 ? 1.820 -5.777 -10.382 1.00 91.88 385 ASP A C 1
ATOM 3009 O O . ASP A 1 385 ? 1.757 -5.221 -11.483 1.00 91.88 385 ASP A O 1
ATOM 3013 N N . ASN A 1 386 ? 1.289 -6.981 -10.164 1.00 90.12 386 ASN A N 1
ATOM 3014 C CA . ASN A 1 386 ? 0.644 -7.799 -11.199 1.00 90.12 386 ASN A CA 1
ATOM 3015 C C . ASN A 1 386 ? -0.585 -7.112 -11.829 1.00 90.12 386 ASN A C 1
ATOM 3017 O O . ASN A 1 386 ? -0.990 -7.443 -12.942 1.00 90.12 386 ASN A O 1
ATOM 3021 N N . ASN A 1 387 ? -1.219 -6.173 -11.120 1.00 92.44 387 ASN A N 1
ATOM 3022 C CA . ASN A 1 387 ? -2.338 -5.377 -11.620 1.00 92.44 387 ASN A CA 1
ATOM 3023 C C . ASN A 1 387 ? -1.933 -3.949 -12.012 1.00 92.44 387 ASN A C 1
ATOM 3025 O O . ASN A 1 387 ? -2.819 -3.178 -12.408 1.00 92.44 387 ASN A O 1
ATOM 3029 N N . ARG A 1 388 ? -0.650 -3.584 -11.880 1.00 95.69 388 ARG A N 1
ATOM 3030 C CA . ARG A 1 388 ? -0.080 -2.278 -12.241 1.00 95.69 388 ARG A CA 1
ATOM 3031 C C . ARG A 1 388 ? 0.983 -2.450 -13.331 1.00 95.69 388 ARG A C 1
ATOM 3033 O O . ARG A 1 388 ? 0.661 -2.923 -14.421 1.00 95.69 388 ARG A O 1
ATOM 3040 N N . VAL A 1 389 ? 2.229 -2.036 -13.082 1.00 97.06 389 VAL A N 1
ATOM 3041 C CA . VAL A 1 389 ? 3.346 -2.324 -13.990 1.00 97.06 389 VAL A CA 1
ATOM 3042 C C . VAL A 1 389 ? 3.838 -3.737 -13.689 1.00 97.06 389 VAL A C 1
ATOM 3044 O O . VAL A 1 389 ? 4.597 -3.948 -12.744 1.00 97.06 389 VAL A O 1
ATOM 3047 N N . ASP A 1 390 ? 3.373 -4.693 -14.488 1.00 94.75 390 ASP A N 1
ATOM 3048 C CA . ASP A 1 390 ? 3.678 -6.117 -14.336 1.00 94.75 390 ASP A CA 1
ATOM 3049 C C . ASP A 1 390 ? 5.083 -6.428 -14.875 1.00 94.75 390 ASP A C 1
ATOM 3051 O O . ASP A 1 390 ? 5.282 -6.779 -16.040 1.00 94.75 390 ASP A O 1
ATOM 3055 N N . VAL A 1 391 ? 6.083 -6.201 -14.024 1.00 95.06 391 VAL A N 1
ATOM 3056 C CA . VAL A 1 391 ? 7.470 -6.622 -14.239 1.00 95.06 391 VAL A CA 1
ATOM 3057 C C . VAL A 1 391 ? 7.897 -7.532 -13.095 1.00 95.06 391 VAL A C 1
ATOM 3059 O O . VAL A 1 391 ? 7.531 -7.307 -11.939 1.00 95.06 391 VAL A O 1
ATOM 3062 N N . ALA A 1 392 ? 8.699 -8.551 -13.399 1.00 92.25 392 ALA A N 1
ATOM 3063 C CA . ALA A 1 392 ? 9.224 -9.458 -12.385 1.00 92.25 392 ALA A CA 1
ATOM 3064 C C . ALA A 1 392 ? 9.971 -8.691 -11.281 1.00 92.25 392 ALA A C 1
ATOM 3066 O O . ALA A 1 392 ? 10.696 -7.741 -11.562 1.00 92.25 392 ALA A O 1
ATOM 3067 N N . LYS A 1 393 ? 9.848 -9.120 -10.021 1.00 90.69 393 LYS A N 1
ATOM 3068 C CA . LYS A 1 393 ? 10.713 -8.595 -8.958 1.00 90.69 393 LYS A CA 1
ATOM 3069 C C . LYS A 1 393 ? 12.176 -8.938 -9.273 1.00 90.69 393 LYS A C 1
ATOM 3071 O O . LYS A 1 393 ? 12.465 -10.043 -9.735 1.00 90.69 393 LYS A O 1
ATOM 3076 N N . LEU A 1 394 ? 13.066 -7.981 -9.034 1.00 90.81 394 LEU A N 1
ATOM 3077 C CA . LEU A 1 394 ? 14.508 -8.135 -9.171 1.00 90.81 394 LEU A CA 1
ATOM 3078 C C . LEU A 1 394 ? 15.138 -7.957 -7.789 1.00 90.81 394 LEU A C 1
ATOM 3080 O O . LEU A 1 394 ? 15.134 -6.853 -7.249 1.00 90.81 394 LEU A O 1
ATOM 3084 N N . ASP A 1 395 ? 15.615 -9.054 -7.205 1.00 90.31 395 ASP A N 1
ATOM 3085 C CA . ASP A 1 395 ? 16.204 -9.042 -5.865 1.00 90.31 395 ASP A CA 1
ATOM 3086 C C . ASP A 1 395 ? 17.689 -8.624 -5.916 1.00 90.31 395 ASP A C 1
ATOM 3088 O O . ASP A 1 395 ? 18.345 -8.794 -6.948 1.00 90.31 395 ASP A O 1
ATOM 3092 N N . PRO A 1 396 ? 18.287 -8.128 -4.815 1.00 90.00 396 PRO A N 1
ATOM 3093 C CA . PRO A 1 396 ? 19.693 -7.704 -4.801 1.00 90.00 396 PRO A CA 1
ATOM 3094 C C . PRO A 1 396 ? 20.693 -8.805 -5.202 1.00 90.00 396 PRO A C 1
ATOM 3096 O O . PRO A 1 396 ? 21.836 -8.522 -5.557 1.00 90.00 396 PRO A O 1
ATOM 3099 N N . THR A 1 397 ? 20.298 -10.080 -5.139 1.00 91.38 397 THR A N 1
ATOM 3100 C CA . THR A 1 397 ? 21.127 -11.232 -5.524 1.00 91.38 397 THR A CA 1
ATOM 3101 C C . THR A 1 397 ? 21.051 -11.565 -7.020 1.00 91.38 397 THR A C 1
ATOM 3103 O O . THR A 1 397 ? 21.959 -12.226 -7.540 1.00 91.38 397 THR A O 1
ATOM 3106 N N . ASP A 1 398 ? 20.056 -11.037 -7.739 1.00 93.38 398 ASP A N 1
ATOM 3107 C CA . ASP A 1 398 ? 19.784 -11.271 -9.161 1.00 93.38 398 ASP A CA 1
ATOM 3108 C C . ASP A 1 398 ? 20.740 -10.472 -10.064 1.00 93.38 398 ASP A C 1
ATOM 3110 O O . ASP A 1 398 ? 20.367 -9.550 -10.791 1.00 93.38 398 ASP A O 1
ATOM 3114 N N . ASN A 1 399 ? 22.024 -10.818 -10.015 1.00 94.69 399 ASN A N 1
ATOM 3115 C CA . ASN A 1 399 ? 23.092 -10.070 -10.683 1.00 94.69 399 ASN A CA 1
ATOM 3116 C C . ASN A 1 399 ? 23.587 -10.719 -11.983 1.00 94.69 399 ASN A C 1
ATOM 3118 O O . ASN A 1 399 ? 24.602 -10.315 -12.549 1.00 94.69 399 ASN A O 1
ATOM 3122 N N . GLN A 1 400 ? 22.921 -11.770 -12.453 1.00 94.00 400 GLN A N 1
ATOM 3123 C CA . GLN A 1 400 ? 23.292 -12.500 -13.662 1.00 94.00 400 GLN A CA 1
ATOM 3124 C C . GLN A 1 400 ? 22.052 -12.831 -14.485 1.00 94.00 400 GLN A C 1
ATOM 3126 O O . GLN A 1 400 ? 20.922 -12.722 -14.020 1.00 94.00 400 GLN A O 1
ATOM 3131 N N . LYS A 1 401 ? 22.259 -13.198 -15.753 1.00 94.38 401 LYS A N 1
ATOM 3132 C CA . LYS A 1 401 ? 21.157 -13.655 -16.603 1.00 94.38 401 LYS A CA 1
ATOM 3133 C C . LYS A 1 401 ? 20.698 -15.063 -16.184 1.00 94.38 401 LYS A C 1
ATOM 3135 O O . LYS A 1 401 ? 21.565 -15.899 -15.924 1.00 94.38 401 LYS A O 1
ATOM 3140 N N . PRO A 1 402 ? 19.392 -15.363 -16.316 1.00 94.56 402 PRO A N 1
ATOM 3141 C CA . PRO A 1 402 ? 18.355 -14.502 -16.900 1.00 94.56 402 PRO A CA 1
ATOM 3142 C C . PRO A 1 402 ? 17.798 -13.413 -15.970 1.00 94.56 402 PRO A C 1
ATOM 3144 O O . PRO A 1 402 ? 17.135 -12.508 -16.475 1.00 94.56 402 PRO A O 1
ATOM 3147 N N . GLU A 1 403 ? 18.058 -13.463 -14.670 1.00 96.12 403 GLU A N 1
ATOM 3148 C CA . GLU A 1 403 ? 17.345 -12.691 -13.651 1.00 96.12 403 GLU A CA 1
ATOM 3149 C C . GLU A 1 403 ? 17.540 -11.180 -13.794 1.00 96.12 403 GLU A C 1
ATOM 3151 O O . GLU A 1 403 ? 16.548 -10.462 -13.923 1.00 96.12 403 GLU A O 1
ATOM 3156 N N . ILE A 1 404 ? 18.795 -10.737 -13.948 1.00 97.00 404 ILE A N 1
ATOM 3157 C CA . ILE A 1 404 ? 19.196 -9.330 -14.150 1.00 97.00 404 ILE A CA 1
ATOM 3158 C C . ILE A 1 404 ? 18.577 -8.692 -15.397 1.00 97.00 404 ILE A C 1
ATOM 3160 O O . ILE A 1 404 ? 18.700 -7.502 -15.630 1.00 97.00 404 ILE A O 1
ATOM 3164 N N . SER A 1 405 ? 17.956 -9.474 -16.282 1.00 97.62 405 SER A N 1
ATOM 3165 C CA . SER A 1 405 ? 17.499 -8.944 -17.562 1.00 97.62 405 SER A CA 1
ATOM 3166 C C . SER A 1 405 ? 16.184 -8.164 -17.504 1.00 97.62 405 SER A C 1
ATOM 3168 O O . SER A 1 405 ? 15.702 -7.750 -18.560 1.00 97.62 405 SER A O 1
ATOM 3170 N N . GLY A 1 406 ? 15.579 -7.981 -16.332 1.00 96.62 406 GLY A N 1
ATOM 3171 C CA . GLY A 1 406 ? 14.338 -7.229 -16.169 1.00 96.62 406 GLY A CA 1
ATOM 3172 C C . GLY A 1 406 ? 13.906 -7.089 -14.717 1.00 96.62 406 GLY A C 1
ATOM 3173 O O . GLY A 1 406 ? 14.618 -7.524 -13.820 1.00 96.62 406 GLY A O 1
ATOM 3174 N N . GLY A 1 407 ? 12.738 -6.484 -14.522 1.00 96.38 407 GLY A N 1
ATOM 3175 C CA . GLY A 1 407 ? 12.284 -5.988 -13.222 1.00 96.38 407 GLY A CA 1
ATOM 3176 C C . GLY A 1 407 ? 12.572 -4.508 -13.005 1.00 96.38 407 GLY A C 1
ATOM 3177 O O . GLY A 1 407 ? 12.632 -4.047 -11.871 1.00 96.38 407 GLY A O 1
ATOM 3178 N N . TYR A 1 408 ? 12.758 -3.770 -14.103 1.00 98.12 408 TYR A N 1
ATOM 3179 C CA . TYR A 1 408 ? 13.112 -2.359 -14.065 1.00 98.12 408 TYR A CA 1
ATOM 3180 C C . TYR A 1 408 ? 11.918 -1.473 -14.401 1.00 98.12 408 TYR A C 1
ATOM 3182 O O . TYR A 1 408 ? 11.262 -1.680 -15.429 1.00 98.12 408 TYR A O 1
ATOM 3190 N N . ILE A 1 409 ? 11.705 -0.436 -13.594 1.00 97.31 409 ILE A N 1
ATOM 3191 C CA . ILE A 1 409 ? 10.871 0.723 -13.930 1.00 97.31 409 ILE A CA 1
ATOM 3192 C C . ILE A 1 409 ? 11.777 1.948 -13.927 1.00 97.31 409 ILE A C 1
ATOM 3194 O O . ILE A 1 409 ? 12.540 2.178 -12.993 1.00 97.31 409 ILE A O 1
ATOM 3198 N N . ILE A 1 410 ? 11.702 2.733 -14.992 1.00 93.75 410 ILE A N 1
ATOM 3199 C CA . ILE A 1 410 ? 12.544 3.899 -15.238 1.00 93.75 410 ILE A CA 1
ATOM 3200 C C . ILE A 1 410 ? 11.620 5.096 -15.401 1.00 93.75 410 ILE A C 1
ATOM 3202 O O . ILE A 1 410 ? 10.668 5.034 -16.182 1.00 93.75 410 ILE A O 1
ATOM 3206 N N . LYS A 1 411 ? 11.915 6.188 -14.698 1.00 89.38 411 LYS A N 1
ATOM 3207 C CA . LYS A 1 411 ? 11.207 7.461 -14.842 1.00 89.38 411 LYS A CA 1
ATOM 3208 C C . LYS A 1 411 ? 12.155 8.541 -15.364 1.00 89.38 411 LYS A C 1
ATOM 3210 O O . LYS A 1 411 ? 13.306 8.623 -14.942 1.00 89.38 411 LYS A O 1
ATOM 3215 N N . SER A 1 412 ? 11.682 9.383 -16.271 1.00 86.19 412 SER A N 1
ATOM 3216 C CA . SER A 1 412 ? 12.278 10.693 -16.532 1.00 86.19 412 SER A CA 1
ATOM 3217 C C . SER A 1 412 ? 11.424 11.706 -15.789 1.00 86.19 412 SER A C 1
ATOM 3219 O O . SER A 1 412 ? 10.301 11.985 -16.199 1.00 86.19 412 SER A O 1
ATOM 3221 N N . ASP A 1 413 ? 11.940 12.188 -14.667 1.00 81.81 413 ASP A N 1
ATOM 3222 C CA . ASP A 1 413 ? 11.264 13.118 -13.770 1.00 81.81 413 ASP A CA 1
ATOM 3223 C C . ASP A 1 413 ? 12.317 13.958 -13.033 1.00 81.81 413 ASP A C 1
ATOM 3225 O O . ASP A 1 413 ? 13.526 13.813 -13.252 1.00 81.81 413 ASP A O 1
ATOM 3229 N N . LYS A 1 414 ? 11.866 14.850 -12.163 1.00 79.81 414 LYS A N 1
ATOM 3230 C CA . LYS A 1 414 ? 12.731 15.577 -11.245 1.00 79.81 414 LYS A CA 1
ATOM 3231 C C . LYS A 1 414 ? 13.332 14.619 -10.221 1.00 79.81 414 LYS A C 1
ATOM 3233 O O . LYS A 1 414 ? 12.700 13.654 -9.804 1.00 79.81 414 LYS A O 1
ATOM 3238 N N . LEU A 1 415 ? 14.578 14.899 -9.858 1.00 77.88 415 LEU A N 1
ATOM 3239 C CA . LEU A 1 415 ? 15.344 14.078 -8.934 1.00 77.88 415 LEU A CA 1
ATOM 3240 C C . LEU A 1 415 ? 14.973 14.399 -7.488 1.00 77.88 415 LEU A C 1
ATOM 3242 O O . LEU A 1 415 ? 15.214 15.524 -7.041 1.00 77.88 415 LEU A O 1
ATOM 3246 N N . ASP A 1 416 ? 14.475 13.401 -6.764 1.00 75.56 416 ASP A N 1
ATOM 3247 C CA . ASP A 1 416 ? 14.242 13.493 -5.326 1.00 75.56 416 ASP A CA 1
ATOM 3248 C C . ASP A 1 416 ? 15.481 13.022 -4.530 1.00 75.56 416 ASP A C 1
ATOM 3250 O O . ASP A 1 416 ? 16.300 12.245 -5.036 1.00 75.56 416 ASP A O 1
ATOM 3254 N N . PRO A 1 417 ? 15.677 13.481 -3.278 1.00 74.62 417 PRO A N 1
ATOM 3255 C CA . PRO A 1 417 ? 16.713 12.934 -2.406 1.00 74.62 417 PRO A CA 1
ATOM 3256 C C . PRO A 1 417 ? 16.579 11.411 -2.256 1.00 74.62 417 PRO A C 1
ATOM 3258 O O . PRO A 1 417 ? 15.508 10.904 -1.940 1.00 74.62 417 PRO A O 1
ATOM 3261 N N . GLY A 1 418 ? 17.679 10.686 -2.467 1.00 77.88 418 GLY A N 1
ATOM 3262 C CA . GLY A 1 418 ? 17.722 9.224 -2.361 1.00 77.88 418 GLY A CA 1
ATOM 3263 C C . GLY A 1 418 ? 17.433 8.468 -3.660 1.00 77.88 418 GLY A C 1
ATOM 3264 O O . GLY A 1 418 ? 17.753 7.287 -3.726 1.00 77.88 418 GLY A O 1
ATOM 3265 N N . ASP A 1 419 ? 16.916 9.124 -4.702 1.00 86.12 419 ASP A N 1
ATOM 3266 C CA . ASP A 1 419 ? 16.675 8.493 -6.005 1.00 86.12 419 ASP A CA 1
ATOM 3267 C C . ASP A 1 419 ? 17.978 7.978 -6.656 1.00 86.12 419 ASP A C 1
ATOM 3269 O O . ASP A 1 419 ? 19.026 8.636 -6.639 1.00 86.12 419 ASP A O 1
ATOM 3273 N N . THR A 1 420 ? 17.895 6.822 -7.322 1.00 91.12 420 THR A N 1
ATOM 3274 C CA . THR A 1 420 ? 19.003 6.248 -8.097 1.00 91.12 420 THR A CA 1
ATOM 3275 C C . THR A 1 420 ? 19.007 6.810 -9.516 1.00 91.12 420 THR A C 1
ATOM 3277 O O . THR A 1 420 ? 18.176 6.457 -10.351 1.00 91.12 420 THR A O 1
ATOM 3280 N N . LEU A 1 421 ? 19.970 7.677 -9.821 1.00 90.12 421 LEU A N 1
ATOM 3281 C CA . LEU A 1 421 ? 20.203 8.155 -11.185 1.00 90.12 421 LEU A CA 1
ATOM 3282 C C . LEU A 1 421 ? 20.854 7.075 -12.055 1.00 90.12 421 LEU A C 1
ATOM 3284 O O . LEU A 1 421 ? 21.819 6.445 -11.637 1.00 90.12 421 LEU A O 1
ATOM 3288 N N . LEU A 1 422 ? 20.398 6.960 -13.302 1.00 90.50 422 LEU A N 1
ATOM 3289 C CA . LEU A 1 422 ? 21.073 6.189 -14.347 1.00 90.50 422 LEU A CA 1
ATOM 3290 C C . LEU A 1 422 ? 22.118 7.073 -15.040 1.00 90.50 422 LEU A C 1
ATOM 3292 O O . LEU A 1 422 ? 21.872 7.695 -16.084 1.00 90.50 422 LEU A O 1
ATOM 3296 N N . ASP A 1 423 ? 23.270 7.227 -14.389 1.00 88.12 423 ASP A N 1
ATOM 3297 C CA . ASP A 1 423 ? 24.303 8.169 -14.779 1.00 88.12 423 ASP A CA 1
ATOM 3298 C C . ASP A 1 423 ? 25.287 7.679 -15.860 1.00 88.12 423 ASP A C 1
ATOM 3300 O O . ASP A 1 423 ? 25.924 8.516 -16.516 1.00 88.12 423 ASP A O 1
ATOM 3304 N N . GLY A 1 424 ? 25.339 6.386 -16.154 1.00 87.25 424 GLY A N 1
ATOM 3305 C CA . GLY A 1 424 ? 26.097 5.812 -17.266 1.00 87.25 424 GLY A CA 1
ATOM 3306 C C . GLY A 1 424 ? 25.375 5.860 -18.616 1.00 87.25 424 GLY A C 1
ATOM 3307 O O . GLY A 1 424 ? 25.949 5.451 -19.630 1.00 87.25 424 GLY A O 1
ATOM 3308 N N . LEU A 1 425 ? 24.149 6.395 -18.684 1.00 85.62 425 LEU A N 1
ATOM 3309 C CA . LEU A 1 425 ? 23.457 6.615 -19.958 1.00 85.62 425 LEU A CA 1
ATOM 3310 C C . LEU A 1 425 ? 24.159 7.680 -20.817 1.00 85.62 425 LEU A C 1
ATOM 3312 O O . LEU A 1 425 ? 24.395 8.817 -20.392 1.00 85.62 425 LEU A O 1
ATOM 3316 N N . GLU A 1 426 ? 24.476 7.315 -22.060 1.00 76.50 426 GLU A N 1
ATOM 3317 C CA . GLU A 1 426 ? 25.053 8.220 -23.049 1.00 76.50 426 GLU A CA 1
ATOM 3318 C C . GLU A 1 426 ? 24.017 9.262 -23.500 1.00 76.50 426 GLU A C 1
ATOM 3320 O O . GLU A 1 426 ? 22.816 9.002 -23.584 1.00 76.50 426 GLU A O 1
ATOM 3325 N N . THR A 1 427 ? 24.469 10.477 -23.824 1.00 65.81 427 THR A N 1
ATOM 3326 C CA . THR A 1 427 ? 23.572 11.526 -24.324 1.00 65.81 427 THR A CA 1
ATOM 3327 C C . THR A 1 427 ? 23.107 11.206 -25.744 1.00 65.81 427 THR A C 1
ATOM 3329 O O . THR A 1 427 ? 23.773 11.522 -26.731 1.00 65.81 427 THR A O 1
ATOM 3332 N N . ALA A 1 428 ? 21.927 10.600 -25.861 1.00 60.50 428 ALA A N 1
ATOM 3333 C CA . ALA A 1 428 ? 21.298 10.326 -27.143 1.00 60.50 428 ALA A CA 1
ATOM 3334 C C . ALA A 1 428 ? 20.316 11.446 -27.543 1.00 60.50 428 ALA A C 1
ATOM 3336 O O . ALA A 1 428 ? 19.493 11.881 -26.735 1.00 60.50 428 ALA A O 1
ATOM 3337 N N . PRO A 1 429 ? 20.338 11.911 -28.807 1.00 58.00 429 PRO A N 1
ATOM 3338 C CA . PRO A 1 429 ? 19.361 12.879 -29.304 1.00 58.00 429 PRO A CA 1
ATOM 3339 C C . PRO A 1 429 ? 17.973 12.272 -29.555 1.00 58.00 429 PRO A C 1
ATOM 3341 O O . PRO A 1 429 ? 17.071 13.028 -29.902 1.00 58.00 429 PRO A O 1
ATOM 3344 N N . TYR A 1 430 ? 17.810 10.949 -29.413 1.00 62.62 430 TYR A N 1
ATOM 3345 C CA . TYR A 1 430 ? 16.554 10.207 -29.565 1.00 62.62 430 TYR A CA 1
ATOM 3346 C C . TYR A 1 430 ? 16.574 8.974 -28.645 1.00 62.62 430 TYR A C 1
ATOM 3348 O O . TYR A 1 430 ? 17.567 8.246 -28.655 1.00 62.62 430 TYR A O 1
ATOM 3356 N N . GLY A 1 431 ? 15.497 8.704 -27.902 1.00 67.50 431 GLY A N 1
ATOM 3357 C CA . GLY A 1 431 ? 15.368 7.516 -27.043 1.00 67.50 431 GLY A CA 1
ATOM 3358 C C . GLY A 1 431 ? 14.649 7.816 -25.727 1.00 67.50 431 GLY A C 1
ATOM 3359 O O . GLY A 1 431 ? 13.850 8.745 -25.661 1.00 67.50 431 GLY A O 1
ATOM 3360 N N 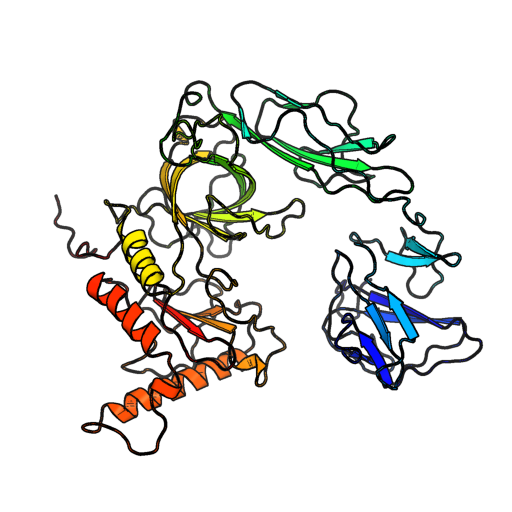. ILE A 1 432 ? 14.951 7.042 -24.679 1.00 74.06 432 ILE A N 1
ATOM 3361 C CA . ILE A 1 432 ? 14.622 7.432 -23.296 1.00 74.06 432 ILE A CA 1
ATOM 3362 C C . ILE A 1 432 ? 15.495 8.645 -22.975 1.00 74.06 432 ILE A C 1
ATOM 3364 O O . ILE A 1 432 ? 16.714 8.523 -22.846 1.00 74.06 432 ILE A O 1
ATOM 3368 N N . HIS A 1 433 ? 14.876 9.822 -23.007 1.00 64.88 433 HIS A N 1
ATOM 3369 C CA . HIS A 1 433 ? 15.587 11.085 -23.095 1.00 64.88 433 HIS A CA 1
ATOM 3370 C C . HIS A 1 433 ? 16.172 11.550 -21.759 1.00 64.88 433 HIS A C 1
ATOM 3372 O O . HIS A 1 433 ? 15.588 11.396 -20.691 1.00 64.88 433 HIS A O 1
ATOM 3378 N N . THR A 1 434 ? 17.330 12.198 -21.895 1.00 53.16 434 THR A N 1
ATOM 3379 C CA . THR A 1 434 ? 18.154 12.860 -20.873 1.00 53.16 434 THR A CA 1
ATOM 3380 C C . THR A 1 434 ? 18.056 14.394 -20.958 1.00 53.16 434 THR A C 1
ATOM 3382 O O . THR A 1 434 ? 18.973 15.109 -20.545 1.00 53.16 434 THR A O 1
ATOM 3385 N N . ALA A 1 435 ? 17.056 14.933 -21.664 1.00 43.34 435 ALA A N 1
ATOM 3386 C CA . ALA A 1 435 ? 17.033 16.344 -22.035 1.00 43.34 435 ALA A CA 1
ATOM 3387 C C . ALA A 1 435 ? 16.167 17.158 -21.070 1.00 43.34 435 ALA A C 1
ATOM 3389 O O . ALA A 1 435 ? 14.973 16.931 -20.948 1.00 43.34 435 ALA A O 1
ATOM 3390 N N . GLY A 1 436 ? 16.789 18.149 -20.429 1.00 50.06 436 GLY A N 1
ATOM 3391 C CA . GLY A 1 436 ? 16.137 19.173 -19.620 1.00 50.06 436 GLY A CA 1
ATOM 3392 C C . GLY A 1 436 ? 16.085 18.863 -18.118 1.00 50.06 436 GLY A C 1
ATOM 3393 O O . GLY A 1 436 ? 16.545 19.717 -17.365 1.00 50.06 436 GLY A O 1
ATOM 3394 N N . ALA A 1 437 ? 15.568 17.704 -17.672 1.00 53.03 437 ALA A N 1
ATOM 3395 C CA . ALA A 1 437 ? 15.270 17.434 -16.244 1.00 53.03 437 ALA A CA 1
ATOM 3396 C C . ALA A 1 437 ? 16.454 16.833 -15.491 1.00 53.03 437 ALA A C 1
ATOM 3398 O O . ALA A 1 437 ? 16.522 16.888 -14.268 1.00 53.03 437 ALA A O 1
ATOM 3399 N N . GLY A 1 438 ? 17.410 16.289 -16.240 1.00 64.75 438 GLY A N 1
ATOM 3400 C CA . GLY A 1 438 ? 18.487 15.470 -15.715 1.00 64.75 438 GLY A CA 1
ATOM 3401 C C . GLY A 1 438 ? 18.573 14.158 -16.483 1.00 64.75 438 GLY A C 1
ATOM 3402 O O . GLY A 1 438 ? 18.093 14.046 -17.614 1.00 64.75 438 GLY A O 1
ATOM 3403 N N . LYS A 1 439 ? 19.241 13.179 -15.878 1.00 76.25 439 LYS A N 1
ATOM 3404 C CA . LYS A 1 439 ? 19.300 11.810 -16.392 1.00 76.25 439 LYS A CA 1
ATOM 3405 C C . LYS A 1 439 ? 18.103 11.012 -15.850 1.00 76.25 439 LYS A C 1
ATOM 3407 O O . LYS A 1 439 ? 17.611 11.374 -14.783 1.00 76.25 439 LYS A O 1
ATOM 3412 N N . PRO A 1 440 ? 17.641 9.966 -16.559 1.00 87.50 440 PRO A N 1
ATOM 3413 C CA . PRO A 1 440 ? 16.604 9.072 -16.059 1.00 87.50 440 PRO A CA 1
ATOM 3414 C C . PRO A 1 440 ? 16.924 8.526 -14.667 1.00 87.50 440 PRO A C 1
ATOM 3416 O O . PRO A 1 440 ? 18.087 8.335 -14.309 1.00 87.50 440 PRO A O 1
ATOM 3419 N N . ILE A 1 441 ? 15.870 8.260 -13.914 1.00 89.81 441 ILE A N 1
ATOM 3420 C CA . ILE A 1 441 ? 15.900 7.733 -12.558 1.00 89.81 441 ILE A CA 1
ATOM 3421 C C . ILE A 1 441 ? 15.386 6.299 -12.603 1.00 89.81 441 ILE A C 1
ATOM 3423 O O . ILE A 1 441 ? 14.405 5.992 -13.290 1.00 89.81 441 ILE A O 1
ATOM 3427 N N . LEU A 1 442 ? 16.042 5.422 -11.860 1.00 93.81 442 LEU A N 1
ATOM 3428 C CA . LEU A 1 442 ? 15.570 4.076 -11.618 1.00 93.81 442 LEU A CA 1
ATOM 3429 C C . LEU A 1 442 ? 14.533 4.108 -10.493 1.00 93.81 442 LEU A C 1
ATOM 3431 O O . LEU A 1 442 ? 14.860 4.422 -9.354 1.00 93.81 442 LEU A O 1
ATOM 3435 N N . ALA A 1 443 ? 13.275 3.843 -10.840 1.00 92.75 443 ALA A N 1
ATOM 3436 C CA . ALA A 1 443 ? 12.170 3.794 -9.886 1.00 92.75 443 ALA A CA 1
ATOM 3437 C C . ALA A 1 443 ? 12.016 2.400 -9.259 1.00 92.75 443 ALA A C 1
ATOM 3439 O O . ALA A 1 443 ? 11.657 2.293 -8.094 1.00 92.75 443 ALA A O 1
ATOM 3440 N N . GLU A 1 444 ? 12.288 1.344 -10.031 1.00 94.38 444 GLU A N 1
ATOM 3441 C CA . GLU A 1 444 ? 12.372 -0.035 -9.541 1.00 94.38 444 GLU A CA 1
ATOM 3442 C C . GLU A 1 444 ? 13.592 -0.729 -10.168 1.00 94.38 444 GLU A C 1
ATOM 3444 O O . GLU A 1 444 ? 13.791 -0.581 -11.382 1.00 94.38 444 GLU A O 1
ATOM 3449 N N . PRO A 1 445 ? 14.370 -1.512 -9.398 1.00 94.25 445 PRO A N 1
ATOM 3450 C CA . PRO A 1 445 ? 14.272 -1.678 -7.942 1.00 94.25 445 PRO A CA 1
ATOM 3451 C C . PRO A 1 445 ? 14.497 -0.378 -7.168 1.00 94.25 445 PRO A C 1
ATOM 3453 O O . PRO A 1 445 ? 15.030 0.592 -7.710 1.00 94.25 445 PRO A O 1
ATOM 3456 N N . SER A 1 446 ? 14.069 -0.367 -5.907 1.00 88.88 446 SER A N 1
ATOM 3457 C CA . SER A 1 446 ? 14.255 0.782 -5.027 1.00 88.88 446 SER A CA 1
ATOM 3458 C C . SER A 1 446 ? 15.751 1.084 -4.807 1.00 88.88 446 SER A C 1
ATOM 3460 O O . SER A 1 446 ? 16.590 0.181 -4.927 1.00 88.88 446 SER A O 1
ATOM 3462 N N . PRO A 1 447 ? 16.115 2.321 -4.424 1.00 85.81 447 PRO A N 1
ATOM 3463 C CA . PRO A 1 447 ? 17.505 2.674 -4.133 1.00 85.81 447 PRO A CA 1
ATOM 3464 C C . PRO A 1 447 ? 18.175 1.828 -3.041 1.00 85.81 447 PRO A C 1
ATOM 3466 O O . PRO A 1 447 ? 19.398 1.700 -3.044 1.00 85.81 447 PRO A O 1
ATOM 3469 N N . SER A 1 448 ? 17.405 1.251 -2.110 1.00 85.56 448 SER A N 1
ATOM 3470 C CA . SER A 1 448 ? 17.933 0.366 -1.063 1.00 85.56 448 SER A CA 1
ATOM 3471 C C . SER A 1 448 ? 18.170 -1.070 -1.533 1.00 85.56 448 SER A C 1
ATOM 3473 O O . SER A 1 448 ? 18.948 -1.782 -0.901 1.00 85.56 448 SER A O 1
ATOM 3475 N N . ASP A 1 449 ? 17.530 -1.487 -2.629 1.00 89.06 449 ASP A N 1
ATOM 3476 C CA . ASP A 1 449 ? 17.562 -2.873 -3.111 1.00 89.06 449 ASP A CA 1
ATOM 3477 C C . ASP A 1 449 ? 18.450 -3.061 -4.350 1.00 89.06 449 ASP A C 1
ATOM 3479 O O . ASP A 1 449 ? 18.934 -4.163 -4.615 1.00 89.06 449 ASP A O 1
ATOM 3483 N N . VAL A 1 450 ? 18.666 -2.004 -5.135 1.00 94.38 450 VAL A N 1
ATOM 3484 C CA . VAL A 1 450 ? 19.420 -2.093 -6.391 1.00 94.38 450 VAL A CA 1
ATOM 3485 C C . VAL A 1 450 ? 20.931 -2.259 -6.167 1.00 94.38 450 VAL A C 1
ATOM 3487 O O . VAL A 1 450 ? 21.527 -1.633 -5.292 1.00 94.38 450 VAL A O 1
ATOM 3490 N N . THR A 1 451 ? 21.590 -3.065 -7.007 1.00 96.81 451 THR A N 1
ATOM 3491 C CA . THR A 1 451 ? 23.060 -3.187 -7.036 1.00 96.81 451 THR A CA 1
ATOM 3492 C C . THR A 1 451 ? 23.708 -2.417 -8.191 1.00 96.81 451 THR A C 1
ATOM 3494 O O . THR A 1 451 ? 23.114 -2.237 -9.255 1.00 96.81 451 THR A O 1
ATOM 3497 N N . ASP A 1 452 ? 24.993 -2.074 -8.045 1.00 97.19 452 ASP A N 1
ATOM 3498 C CA . ASP A 1 452 ? 25.798 -1.490 -9.133 1.00 97.19 452 ASP A CA 1
ATOM 3499 C C . ASP A 1 452 ? 25.776 -2.354 -10.407 1.00 97.19 452 ASP A C 1
ATOM 3501 O O . ASP A 1 452 ? 25.712 -1.834 -11.516 1.00 97.19 452 ASP A O 1
ATOM 3505 N N . GLN A 1 453 ? 25.774 -3.688 -10.272 1.00 97.94 453 GLN A N 1
ATOM 3506 C CA . GLN A 1 453 ? 25.731 -4.592 -11.429 1.00 97.94 453 GLN A CA 1
ATOM 3507 C C . GLN A 1 453 ? 24.401 -4.491 -12.181 1.00 97.94 453 GLN A C 1
ATOM 3509 O O . GLN A 1 453 ? 24.386 -4.563 -13.410 1.00 97.94 453 GLN A O 1
ATOM 3514 N N . GLN A 1 454 ? 23.291 -4.327 -11.458 1.00 98.38 454 GLN A N 1
ATOM 3515 C CA . GLN A 1 454 ? 21.964 -4.145 -12.040 1.00 98.38 454 GLN A CA 1
ATOM 3516 C C . GLN A 1 454 ? 21.841 -2.791 -12.743 1.00 98.38 454 GLN A C 1
ATOM 3518 O O . GLN A 1 454 ? 21.278 -2.750 -13.839 1.00 98.38 454 GLN A O 1
ATOM 3523 N N . ILE A 1 455 ? 22.405 -1.726 -12.158 1.00 97.50 455 ILE A N 1
ATOM 3524 C CA . ILE A 1 455 ? 22.495 -0.390 -12.771 1.00 97.50 455 ILE A CA 1
ATOM 3525 C C . ILE A 1 455 ? 23.319 -0.462 -14.061 1.00 97.50 455 ILE A C 1
ATOM 3527 O O . ILE A 1 455 ? 22.799 -0.161 -15.137 1.00 97.50 455 ILE A O 1
ATOM 3531 N N . ASP A 1 456 ? 24.553 -0.969 -13.986 1.00 97.31 456 ASP A N 1
ATOM 3532 C CA . ASP A 1 456 ? 25.447 -1.125 -15.141 1.00 97.31 456 ASP A CA 1
ATOM 3533 C C . ASP A 1 456 ? 24.769 -1.913 -16.275 1.00 97.31 456 ASP A C 1
ATOM 3535 O O . ASP A 1 456 ? 24.919 -1.601 -17.463 1.00 97.31 456 ASP A O 1
ATOM 3539 N N . TRP A 1 457 ? 24.007 -2.955 -15.923 1.00 97.88 457 TRP A N 1
ATOM 3540 C CA . TRP A 1 457 ? 23.313 -3.788 -16.897 1.00 97.88 457 TRP A CA 1
ATOM 3541 C C . TRP A 1 457 ? 22.214 -3.028 -17.640 1.00 97.88 457 TRP A C 1
ATOM 3543 O O . TRP A 1 457 ? 22.186 -3.057 -18.877 1.00 97.88 457 TRP A O 1
ATOM 3553 N N . ILE A 1 458 ? 21.310 -2.356 -16.916 1.00 96.94 458 ILE A N 1
ATOM 3554 C CA . ILE A 1 458 ? 20.189 -1.649 -17.548 1.00 96.94 458 ILE A CA 1
ATOM 3555 C C . ILE A 1 458 ? 20.686 -0.450 -18.357 1.00 96.94 458 ILE A C 1
ATOM 3557 O O . ILE A 1 458 ? 20.211 -0.225 -19.474 1.00 96.94 458 ILE A O 1
ATOM 3561 N N . GLU A 1 459 ? 21.707 0.254 -17.870 1.00 94.81 459 GLU A N 1
ATOM 3562 C CA . GLU A 1 459 ? 22.349 1.341 -18.603 1.00 94.81 459 GLU A CA 1
ATOM 3563 C C . GLU A 1 459 ? 23.005 0.854 -19.888 1.00 94.81 459 GLU A C 1
ATOM 3565 O O . GLU A 1 459 ? 22.774 1.418 -20.960 1.00 94.81 459 GLU A O 1
ATOM 3570 N N . SER A 1 460 ? 23.780 -0.232 -19.812 1.00 95.06 460 SER A N 1
ATOM 3571 C CA . SER A 1 460 ? 24.400 -0.834 -20.990 1.00 95.06 460 SER A CA 1
ATOM 3572 C C . SER A 1 460 ? 23.345 -1.240 -22.019 1.00 95.06 460 SER A C 1
ATOM 3574 O O . SER A 1 460 ? 23.512 -0.949 -23.205 1.00 95.06 460 SER A O 1
ATOM 3576 N N . HIS A 1 461 ? 22.236 -1.841 -21.585 1.00 95.19 461 HIS A N 1
ATOM 3577 C CA . HIS A 1 461 ? 21.163 -2.263 -22.481 1.00 95.19 461 HIS A CA 1
ATOM 3578 C C . HIS A 1 461 ? 20.447 -1.083 -23.162 1.00 95.19 461 HIS A C 1
ATOM 3580 O O . HIS A 1 461 ? 20.140 -1.136 -24.357 1.00 95.19 461 HIS A O 1
ATOM 3586 N N . ILE A 1 462 ? 20.206 0.009 -22.434 1.00 92.44 462 ILE A N 1
ATOM 3587 C CA . ILE A 1 462 ? 19.611 1.230 -22.996 1.00 92.44 462 ILE A CA 1
ATOM 3588 C C . ILE A 1 462 ? 20.593 1.928 -23.944 1.00 92.44 462 ILE A C 1
ATOM 3590 O O . ILE A 1 462 ? 20.184 2.378 -25.015 1.00 92.44 462 ILE A O 1
ATOM 3594 N N . ASN A 1 463 ? 21.885 1.957 -23.617 1.00 89.88 463 ASN A N 1
ATOM 3595 C CA . ASN A 1 463 ? 22.927 2.501 -24.488 1.00 89.88 463 ASN A CA 1
ATOM 3596 C C . ASN A 1 463 ? 23.046 1.708 -25.804 1.00 89.88 463 ASN A C 1
ATOM 3598 O O . ASN A 1 463 ? 23.193 2.302 -26.874 1.00 89.88 463 ASN A O 1
ATOM 3602 N N . GLU A 1 464 ? 22.909 0.377 -25.771 1.00 89.88 464 GLU A N 1
ATOM 3603 C CA . GLU A 1 464 ? 22.822 -0.451 -26.985 1.00 89.88 464 GLU A CA 1
ATOM 3604 C C . GLU A 1 464 ? 21.620 -0.050 -27.858 1.00 89.88 464 GLU A C 1
ATOM 3606 O O . GLU A 1 464 ? 21.760 0.135 -29.073 1.00 89.88 464 GLU A O 1
ATOM 3611 N N . PHE A 1 465 ? 20.450 0.149 -27.244 1.00 89.00 465 PHE A N 1
ATOM 3612 C CA . PHE A 1 465 ? 19.255 0.646 -27.927 1.00 89.00 465 PHE A CA 1
ATOM 3613 C C . PHE A 1 465 ? 19.477 2.038 -28.545 1.00 89.00 465 PHE A C 1
ATOM 3615 O O . PHE A 1 465 ? 19.199 2.241 -29.734 1.00 89.00 465 PHE A O 1
ATOM 3622 N N . HIS A 1 466 ? 20.022 2.985 -27.780 1.00 85.06 466 HIS A N 1
ATOM 3623 C CA . HIS A 1 466 ? 20.347 4.336 -28.248 1.00 85.06 466 HIS A CA 1
ATOM 3624 C C . HIS A 1 466 ? 21.325 4.308 -29.428 1.00 85.06 466 HIS A C 1
ATOM 3626 O O . HIS A 1 466 ? 21.110 4.991 -30.433 1.00 85.06 466 HIS A O 1
ATOM 3632 N N . ALA A 1 467 ? 22.359 3.466 -29.366 1.00 82.25 467 ALA A N 1
ATOM 3633 C CA . ALA A 1 467 ? 23.328 3.305 -30.446 1.00 82.25 467 ALA A CA 1
ATOM 3634 C C . ALA A 1 467 ? 22.670 2.795 -31.738 1.00 82.25 467 ALA A C 1
ATOM 3636 O O . ALA A 1 467 ? 23.009 3.252 -32.836 1.00 82.25 467 ALA A O 1
ATOM 3637 N N . VAL A 1 468 ? 21.699 1.883 -31.630 1.00 81.31 468 VAL A N 1
ATOM 3638 C CA . VAL A 1 468 ? 20.932 1.384 -32.780 1.00 81.31 468 VAL A CA 1
ATOM 3639 C C . VAL A 1 468 ? 20.021 2.467 -33.361 1.00 81.31 468 VAL A C 1
ATOM 3641 O O . VAL A 1 468 ? 19.945 2.588 -34.589 1.00 81.31 468 VAL A O 1
ATOM 3644 N N . LEU A 1 469 ? 19.368 3.293 -32.535 1.00 77.62 469 LEU A N 1
ATOM 3645 C CA . LEU A 1 469 ? 18.613 4.458 -33.021 1.00 77.62 469 LEU A CA 1
ATOM 3646 C C . LEU A 1 469 ? 19.524 5.440 -33.766 1.00 77.62 469 LEU A C 1
ATOM 3648 O O . LEU A 1 469 ? 19.180 5.901 -34.856 1.00 77.62 469 LEU A O 1
ATOM 3652 N N . TRP A 1 470 ? 20.713 5.708 -33.227 1.00 72.62 470 TRP A N 1
ATOM 3653 C CA . TRP A 1 470 ? 21.674 6.636 -33.818 1.00 72.62 470 TRP A CA 1
ATOM 3654 C C . TRP A 1 470 ? 22.231 6.154 -35.163 1.00 72.62 470 TRP A C 1
ATOM 3656 O O . TRP A 1 470 ? 22.276 6.913 -36.131 1.00 72.62 470 TRP A O 1
ATOM 3666 N N . GLN A 1 471 ? 22.598 4.875 -35.278 1.00 65.44 471 GLN A N 1
ATOM 3667 C CA . GLN A 1 471 ? 23.088 4.307 -36.542 1.00 65.44 471 GLN A CA 1
ATOM 3668 C C . GLN A 1 471 ? 22.036 4.358 -37.666 1.00 65.44 471 GLN A C 1
ATOM 3670 O O . GLN A 1 471 ? 22.389 4.412 -38.847 1.00 65.44 471 GLN A O 1
ATOM 3675 N N . ASN A 1 472 ? 20.747 4.376 -37.315 1.00 56.97 472 ASN A N 1
ATOM 3676 C CA . ASN A 1 472 ? 19.629 4.415 -38.256 1.00 56.97 472 ASN A CA 1
ATOM 3677 C C . ASN A 1 472 ? 19.335 5.810 -38.843 1.00 56.97 472 ASN A C 1
ATOM 3679 O O . ASN A 1 472 ? 18.691 5.889 -39.889 1.00 56.97 472 ASN A O 1
ATOM 3683 N N . THR A 1 473 ? 19.804 6.907 -38.239 1.00 54.53 473 THR A N 1
ATOM 3684 C CA . THR A 1 473 ? 19.489 8.276 -38.706 1.00 54.53 473 THR A CA 1
ATOM 3685 C C . THR A 1 473 ? 20.456 8.807 -39.774 1.00 54.53 473 THR A C 1
ATOM 3687 O O . THR A 1 473 ? 20.153 9.796 -40.441 1.00 54.53 473 THR A O 1
ATOM 3690 N N . GLY A 1 474 ? 21.590 8.131 -40.003 1.00 50.62 474 GLY A N 1
ATOM 3691 C CA . GLY A 1 474 ? 22.597 8.504 -41.009 1.00 50.62 474 GLY A CA 1
ATOM 3692 C C . GLY A 1 474 ? 22.456 7.843 -42.391 1.00 50.62 474 GLY A C 1
ATOM 3693 O O . GLY A 1 474 ? 23.236 8.157 -43.291 1.00 50.62 474 GLY A O 1
ATOM 3694 N N . SER A 1 475 ? 21.501 6.928 -42.592 1.00 46.34 475 SER A N 1
ATOM 3695 C CA . SER A 1 475 ? 21.347 6.160 -43.838 1.00 46.34 475 SER A CA 1
ATOM 3696 C C . SER A 1 475 ? 19.905 6.198 -44.330 1.00 46.34 475 SER A C 1
ATOM 3698 O O . SER A 1 475 ? 18.973 5.917 -43.580 1.00 46.34 47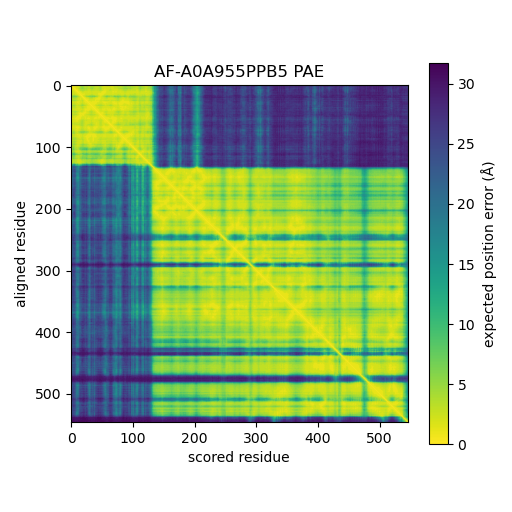5 SER A O 1
ATOM 3700 N N . ALA A 1 476 ? 19.709 6.526 -45.608 1.00 45.88 476 ALA A N 1
ATOM 3701 C CA . ALA A 1 476 ? 18.400 6.489 -46.242 1.00 45.88 476 ALA A CA 1
ATOM 3702 C C . ALA A 1 476 ? 17.874 5.043 -46.278 1.00 45.88 476 ALA A C 1
ATOM 3704 O O . ALA A 1 476 ? 18.204 4.280 -47.180 1.00 45.88 476 ALA A O 1
ATOM 3705 N N . TYR A 1 477 ? 17.027 4.720 -45.299 1.00 52.66 477 TYR A N 1
ATOM 3706 C CA . TYR A 1 477 ? 16.162 3.544 -45.223 1.00 52.66 477 TYR A CA 1
ATOM 3707 C C . TYR A 1 477 ? 16.892 2.186 -45.143 1.00 52.66 477 TYR A C 1
ATOM 3709 O O . TYR A 1 477 ? 17.240 1.572 -46.148 1.00 52.66 477 TYR A O 1
ATOM 3717 N N . TYR A 1 478 ? 16.994 1.692 -43.904 1.00 54.47 478 TYR A N 1
ATOM 3718 C CA . TYR A 1 478 ? 17.416 0.353 -43.469 1.00 54.47 478 TYR A CA 1
ATOM 3719 C C . TYR A 1 478 ? 18.935 0.080 -43.447 1.00 54.47 478 TYR A C 1
ATOM 3721 O O . TYR A 1 478 ? 19.552 -0.140 -44.491 1.00 54.47 478 TYR A O 1
ATOM 3729 N N . PRO A 1 479 ? 19.554 -0.027 -42.254 1.00 47.56 479 PRO A N 1
ATOM 3730 C CA . PRO A 1 479 ? 20.798 -0.757 -42.096 1.00 47.56 479 PRO A CA 1
ATOM 3731 C C . PRO A 1 479 ? 20.516 -2.222 -42.438 1.00 47.56 479 PRO A C 1
ATOM 3733 O O . PRO A 1 479 ? 19.399 -2.709 -42.273 1.00 47.56 479 PRO A O 1
ATOM 3736 N N . GLY A 1 480 ? 21.526 -2.912 -42.962 1.00 57.12 480 GLY A N 1
ATOM 3737 C CA . GLY A 1 480 ? 21.445 -4.317 -43.354 1.00 57.12 480 GLY A CA 1
ATOM 3738 C C . GLY A 1 480 ? 21.210 -5.286 -42.183 1.00 57.12 480 GLY A C 1
ATOM 3739 O O . GLY A 1 480 ? 20.371 -5.076 -41.320 1.00 57.12 480 GLY A O 1
ATOM 3740 N N . ALA A 1 481 ? 21.942 -6.400 -42.159 1.00 61.53 481 ALA A N 1
ATOM 3741 C CA . ALA A 1 481 ? 21.725 -7.531 -41.244 1.00 61.53 481 ALA A CA 1
ATOM 3742 C C . ALA A 1 481 ? 22.085 -7.287 -39.750 1.00 61.53 481 ALA A C 1
ATOM 3744 O O . ALA A 1 481 ? 22.403 -8.246 -39.051 1.00 61.53 481 ALA A O 1
ATOM 3745 N N . GLY A 1 482 ? 22.101 -6.037 -39.275 1.00 70.38 482 GLY A N 1
ATOM 3746 C CA . GLY A 1 482 ? 22.422 -5.675 -37.886 1.00 70.38 482 GLY A CA 1
ATOM 3747 C C . GLY A 1 482 ? 21.187 -5.559 -36.977 1.00 70.38 482 GLY A C 1
ATOM 3748 O O . GLY A 1 482 ? 20.062 -5.649 -37.479 1.00 70.38 482 GLY A O 1
ATOM 3749 N N . PRO A 1 483 ? 21.387 -5.343 -35.661 1.00 77.94 483 PRO A N 1
ATOM 3750 C CA . PRO A 1 483 ? 20.300 -5.136 -34.707 1.00 77.94 483 PRO A CA 1
ATOM 3751 C C . PRO A 1 483 ? 19.429 -3.936 -35.086 1.00 77.94 483 PRO A C 1
ATOM 3753 O O . PRO A 1 483 ? 19.921 -2.915 -35.578 1.00 77.94 483 PRO A O 1
ATOM 3756 N N . LYS A 1 484 ? 18.127 -4.056 -34.850 1.00 83.75 484 LYS A N 1
ATOM 3757 C CA . LYS A 1 484 ? 17.114 -3.025 -35.093 1.00 83.75 484 LYS A CA 1
ATOM 3758 C C . LYS A 1 484 ? 16.565 -2.523 -33.770 1.00 83.75 484 LYS A C 1
ATOM 3760 O O . LYS A 1 484 ? 16.574 -3.240 -32.780 1.00 83.75 484 LYS A O 1
ATOM 3765 N N . TYR A 1 485 ? 16.016 -1.310 -33.758 1.00 85.38 485 TYR A N 1
ATOM 3766 C CA . TYR A 1 485 ? 15.395 -0.763 -32.547 1.00 85.38 485 TYR A CA 1
ATOM 3767 C C . TYR A 1 485 ? 14.277 -1.681 -32.020 1.00 85.38 485 TYR A C 1
ATOM 3769 O O . TYR A 1 485 ? 14.143 -1.866 -30.817 1.00 85.38 485 TYR A O 1
ATOM 3777 N N . SER A 1 486 ? 13.548 -2.347 -32.925 1.00 89.69 486 SER A N 1
ATOM 3778 C CA . SER A 1 486 ? 12.507 -3.329 -32.602 1.00 89.69 486 SER A CA 1
ATOM 3779 C C . SER A 1 486 ? 13.010 -4.572 -31.864 1.00 89.69 486 SER A C 1
ATOM 3781 O O . SER A 1 486 ? 12.186 -5.358 -31.402 1.00 89.69 486 SER A O 1
ATOM 3783 N N . ASP A 1 487 ? 14.324 -4.791 -31.794 1.00 90.62 487 ASP A N 1
ATOM 3784 C CA . ASP A 1 487 ? 14.923 -5.879 -31.016 1.00 90.62 487 ASP A CA 1
ATOM 3785 C C . ASP A 1 487 ? 15.024 -5.509 -29.525 1.00 90.62 487 ASP A C 1
ATOM 3787 O O . ASP A 1 487 ? 15.082 -6.402 -28.686 1.00 90.62 487 ASP A O 1
ATOM 3791 N N . TYR A 1 488 ? 14.984 -4.211 -29.201 1.00 93.31 488 TYR A N 1
ATOM 3792 C CA . TYR A 1 488 ? 15.111 -3.674 -27.842 1.00 93.31 488 TYR A CA 1
ATOM 3793 C C . TYR A 1 488 ? 13.783 -3.185 -27.277 1.00 93.31 488 TYR A C 1
ATOM 3795 O O . TYR A 1 488 ? 13.543 -3.342 -26.085 1.00 93.31 488 TYR A O 1
ATOM 3803 N N . VAL A 1 489 ? 12.919 -2.602 -28.114 1.00 93.94 489 VAL A N 1
ATOM 3804 C CA . VAL A 1 489 ? 11.662 -1.989 -27.662 1.00 93.94 489 VAL A CA 1
ATOM 3805 C C . VAL A 1 489 ? 10.431 -2.725 -28.156 1.00 93.94 489 VAL A C 1
ATOM 3807 O O . VAL A 1 489 ? 10.390 -3.252 -29.277 1.00 93.94 489 VAL A O 1
ATOM 3810 N N . ASP A 1 490 ? 9.401 -2.718 -27.324 1.00 96.62 490 ASP A N 1
ATOM 3811 C CA . ASP A 1 490 ? 8.058 -3.066 -27.746 1.00 96.62 490 ASP A CA 1
ATOM 3812 C C . ASP A 1 490 ? 7.476 -1.917 -28.582 1.00 96.62 490 ASP A C 1
ATOM 3814 O O . ASP A 1 490 ? 7.081 -0.882 -28.068 1.00 96.62 490 ASP A O 1
ATOM 3818 N N . VAL A 1 491 ? 7.487 -2.057 -29.908 1.00 94.12 491 VAL A N 1
ATOM 3819 C CA . VAL A 1 491 ? 7.149 -0.946 -30.817 1.00 94.12 491 VAL A CA 1
ATOM 3820 C C . VAL A 1 491 ? 5.708 -0.454 -30.631 1.00 94.12 491 VAL A C 1
ATOM 3822 O O . VAL A 1 491 ? 5.442 0.719 -30.873 1.00 94.12 491 VAL A O 1
ATOM 3825 N N . GLU A 1 492 ? 4.796 -1.332 -30.216 1.00 96.00 492 GLU A N 1
ATOM 3826 C CA . GLU A 1 492 ? 3.378 -1.015 -30.041 1.00 96.00 492 GLU A CA 1
ATOM 3827 C C . GLU A 1 492 ? 3.165 -0.073 -28.853 1.00 96.00 492 GLU A C 1
ATOM 3829 O O . GLU A 1 492 ? 2.634 1.016 -29.055 1.00 96.00 492 GLU A O 1
ATOM 3834 N N . SER A 1 493 ? 3.708 -0.389 -27.672 1.00 95.94 493 SER A N 1
ATOM 3835 C CA . SER A 1 493 ? 3.626 0.498 -26.499 1.00 95.94 493 SER A CA 1
ATOM 3836 C C . SER A 1 493 ? 4.202 1.894 -26.754 1.00 95.94 493 SER A C 1
ATOM 3838 O O . SER A 1 493 ? 3.635 2.883 -26.307 1.00 95.94 493 SER A O 1
ATOM 3840 N N . TRP A 1 494 ? 5.288 2.013 -27.524 1.00 93.06 494 TRP A N 1
ATOM 3841 C CA . TRP A 1 494 ? 5.877 3.313 -27.877 1.00 93.06 494 TRP A CA 1
ATOM 3842 C C . TRP A 1 494 ? 5.014 4.119 -28.851 1.00 93.06 494 TRP A C 1
ATOM 3844 O O . TRP A 1 494 ? 4.971 5.347 -28.763 1.00 93.06 494 TRP A O 1
ATOM 3854 N N . ILE A 1 495 ? 4.338 3.448 -29.788 1.00 94.75 495 ILE A N 1
ATOM 3855 C CA . ILE A 1 495 ? 3.377 4.092 -30.687 1.00 94.75 495 ILE A CA 1
ATOM 3856 C C . ILE A 1 495 ? 2.160 4.562 -29.887 1.00 94.75 495 ILE A C 1
ATOM 3858 O O . ILE A 1 495 ? 1.775 5.722 -30.010 1.00 94.75 495 ILE A O 1
ATOM 3862 N N . ASP A 1 496 ? 1.589 3.692 -29.060 1.00 97.06 496 ASP A N 1
ATOM 3863 C CA . ASP A 1 496 ? 0.378 3.968 -28.288 1.00 97.06 496 ASP A CA 1
ATOM 3864 C C . ASP A 1 496 ? 0.607 5.063 -27.247 1.00 97.06 496 ASP A C 1
ATOM 3866 O O . ASP A 1 496 ? -0.132 6.049 -27.213 1.00 97.06 496 ASP A O 1
ATOM 3870 N N . HIS A 1 497 ? 1.678 4.954 -26.458 1.00 94.69 497 HIS A N 1
ATOM 3871 C CA . HIS A 1 497 ? 2.033 5.977 -25.482 1.00 94.69 497 HIS A CA 1
ATOM 3872 C C . HIS A 1 497 ? 2.366 7.296 -26.184 1.00 94.69 497 HIS A C 1
ATOM 3874 O O . HIS A 1 497 ? 1.814 8.336 -25.838 1.00 94.69 497 HIS A O 1
ATOM 3880 N N . GLY A 1 498 ? 3.156 7.252 -27.264 1.00 92.12 498 GLY A N 1
ATOM 3881 C CA . GLY A 1 498 ? 3.443 8.429 -28.081 1.00 92.12 498 GLY A CA 1
ATOM 3882 C C . GLY A 1 498 ? 2.185 9.092 -28.656 1.00 92.12 498 GLY A C 1
ATOM 3883 O O . GLY A 1 498 ? 2.124 10.318 -28.728 1.00 92.12 498 GLY A O 1
ATOM 3884 N N . PHE A 1 499 ? 1.158 8.326 -29.033 1.00 94.12 499 PHE A N 1
ATOM 3885 C CA . PHE A 1 499 ? -0.130 8.888 -29.442 1.00 94.12 499 PHE A CA 1
ATOM 3886 C C . PHE A 1 499 ? -0.845 9.589 -28.290 1.00 94.12 499 PHE A C 1
ATOM 3888 O O . PHE A 1 499 ? -1.365 10.684 -28.504 1.00 94.12 499 PHE A O 1
ATOM 3895 N N . VAL A 1 500 ? -0.867 8.994 -27.096 1.00 95.38 500 VAL A N 1
ATOM 3896 C CA . VAL A 1 500 ? -1.465 9.613 -25.903 1.00 95.38 500 VAL A CA 1
ATOM 3897 C C . VAL A 1 500 ? -0.761 10.928 -25.573 1.00 95.38 500 VAL A C 1
ATOM 3899 O O . VAL A 1 500 ? -1.442 11.942 -25.439 1.00 95.38 500 VAL A O 1
ATOM 3902 N N . GLU A 1 501 ? 0.571 10.949 -25.568 1.00 91.44 501 GLU A N 1
ATOM 3903 C CA . GLU A 1 501 ? 1.375 12.149 -25.300 1.00 91.44 501 GLU A CA 1
ATOM 3904 C C . GLU A 1 501 ? 1.132 13.254 -26.340 1.00 91.44 501 GLU A C 1
ATOM 3906 O O . GLU A 1 501 ? 0.836 14.405 -26.015 1.00 91.44 501 GLU A O 1
ATOM 3911 N N . GLN A 1 502 ? 1.191 12.913 -27.632 1.00 89.81 502 GLN A N 1
ATOM 3912 C CA . GLN A 1 502 ? 1.070 13.896 -28.715 1.00 89.81 502 GLN A CA 1
ATOM 3913 C C . GLN A 1 502 ? -0.360 14.415 -28.903 1.00 89.81 502 GLN A C 1
ATOM 3915 O O . GLN A 1 502 ? -0.550 15.589 -29.214 1.00 89.81 502 GLN A O 1
ATOM 3920 N N . ILE A 1 503 ? -1.376 13.561 -28.747 1.00 91.31 503 ILE A N 1
ATOM 3921 C CA . ILE A 1 503 ? -2.785 13.979 -28.833 1.00 91.31 503 ILE A CA 1
ATOM 3922 C C . ILE A 1 503 ? -3.195 14.707 -27.553 1.00 91.31 503 ILE A C 1
ATOM 3924 O O . ILE A 1 503 ? -3.939 15.688 -27.623 1.00 91.31 503 ILE A O 1
ATOM 3928 N N . GLY A 1 504 ? -2.699 14.242 -26.406 1.00 90.38 504 GLY A N 1
ATOM 3929 C CA . GLY A 1 504 ? -2.821 14.920 -25.123 1.00 90.38 504 GLY A CA 1
ATOM 3930 C C . GLY A 1 504 ? -2.154 16.289 -25.135 1.00 90.38 504 GLY A C 1
ATOM 3931 O O . GLY A 1 504 ? -2.622 17.178 -24.434 1.00 90.38 504 GLY A O 1
ATOM 3932 N N . LEU A 1 505 ? -1.157 16.504 -26.001 1.00 89.06 505 LEU A N 1
ATOM 3933 C CA . LEU A 1 505 ? -0.318 17.704 -26.012 1.00 89.06 505 LEU A CA 1
ATOM 3934 C C . LEU A 1 505 ? 0.301 17.921 -24.638 1.00 89.06 505 LEU A C 1
ATOM 3936 O O . LEU A 1 505 ? 0.229 19.027 -24.089 1.00 89.06 505 LEU A O 1
ATOM 3940 N N . ASP A 1 506 ? 0.832 16.840 -24.077 1.00 86.12 506 ASP A N 1
ATOM 3941 C CA . ASP A 1 506 ? 1.511 16.934 -22.807 1.00 86.12 506 ASP A CA 1
ATOM 3942 C C . ASP A 1 506 ? 2.805 17.733 -22.971 1.00 86.12 506 ASP A C 1
ATOM 3944 O O . ASP A 1 506 ? 3.612 17.518 -23.880 1.00 86.12 506 ASP A O 1
ATOM 3948 N N . ASN A 1 507 ? 2.921 18.753 -22.128 1.00 80.31 507 ASN A N 1
ATOM 3949 C CA . ASN A 1 507 ? 4.034 19.686 -22.148 1.00 80.31 507 ASN A CA 1
ATOM 3950 C C . ASN A 1 507 ? 5.231 19.140 -21.375 1.00 80.31 507 ASN A C 1
ATOM 3952 O O . ASN A 1 507 ? 6.344 19.614 -21.617 1.00 80.31 507 ASN A O 1
ATOM 3956 N N . ASP A 1 508 ? 5.002 18.178 -20.475 1.00 77.88 508 ASP A N 1
ATOM 3957 C CA . ASP A 1 508 ? 6.062 17.526 -19.717 1.00 77.88 508 ASP A CA 1
ATOM 3958 C C . ASP A 1 508 ? 6.561 16.229 -20.391 1.00 77.88 508 ASP A C 1
ATOM 3960 O O . ASP A 1 508 ? 7.704 15.824 -20.161 1.00 77.88 508 ASP A O 1
ATOM 3964 N N . ALA A 1 509 ? 5.804 15.686 -21.349 1.00 75.38 509 ALA A N 1
ATOM 3965 C CA . ALA A 1 509 ? 6.159 14.517 -22.144 1.00 75.38 509 ALA A CA 1
ATOM 3966 C C . ALA A 1 509 ? 7.628 14.483 -22.586 1.00 75.38 509 ALA A C 1
ATOM 3968 O O . ALA A 1 509 ? 8.168 15.417 -23.193 1.00 75.38 509 ALA A O 1
ATOM 3969 N N . PHE A 1 510 ? 8.259 13.333 -22.351 1.00 70.25 510 PHE A N 1
ATOM 3970 C CA . PHE A 1 510 ? 9.640 13.011 -22.731 1.00 70.25 510 PHE A CA 1
ATOM 3971 C C . PHE A 1 510 ? 10.743 13.838 -22.039 1.00 70.25 510 PHE A C 1
ATOM 3973 O O . PHE A 1 510 ? 11.921 13.611 -22.339 1.00 70.25 510 PHE A O 1
ATOM 3980 N N . TRP A 1 511 ? 10.410 14.754 -21.118 1.00 69.75 511 TRP A N 1
ATOM 3981 C CA . TRP A 1 511 ? 11.385 15.466 -20.274 1.00 69.75 511 TRP A CA 1
ATOM 3982 C C . TRP A 1 511 ? 11.119 15.264 -18.770 1.00 69.75 511 TRP A C 1
ATOM 3984 O O . TRP A 1 511 ? 12.079 15.079 -18.026 1.00 69.75 511 TRP A O 1
ATOM 3994 N N . GLY A 1 512 ? 9.853 15.249 -18.345 1.00 77.56 512 GLY A N 1
ATOM 3995 C CA . GLY A 1 512 ? 9.371 14.984 -16.986 1.00 77.56 512 GLY A CA 1
ATOM 3996 C C . GLY A 1 512 ? 8.127 14.088 -17.028 1.00 77.56 512 GLY A C 1
ATOM 3997 O O . GLY A 1 512 ? 7.559 13.890 -18.098 1.00 77.56 512 GLY A O 1
ATOM 3998 N N . SER A 1 513 ? 7.723 13.502 -15.898 1.00 83.06 513 SER A N 1
ATOM 3999 C CA . SER A 1 513 ? 6.512 12.663 -15.804 1.00 83.06 513 SER A CA 1
ATOM 4000 C C . SER A 1 513 ? 6.412 11.508 -16.822 1.00 83.06 513 SER A C 1
ATOM 4002 O O . SER A 1 513 ? 5.326 11.023 -17.121 1.00 83.06 513 SER A O 1
ATOM 4004 N N . TYR A 1 514 ? 7.544 11.013 -17.334 1.00 88.50 514 TYR A N 1
ATOM 4005 C CA . TYR A 1 514 ? 7.579 9.939 -18.332 1.00 88.50 514 TYR A CA 1
ATOM 4006 C C . TYR A 1 514 ? 8.078 8.629 -17.721 1.00 88.50 514 TYR A C 1
ATOM 4008 O O . TYR A 1 514 ? 9.113 8.616 -17.058 1.00 88.50 514 TYR A O 1
ATOM 4016 N N . PHE A 1 515 ? 7.406 7.513 -18.015 1.00 92.94 515 PHE A N 1
ATOM 4017 C CA . PHE A 1 515 ? 7.798 6.180 -17.552 1.00 92.94 515 PHE A CA 1
ATOM 4018 C C . PHE A 1 515 ? 8.160 5.237 -18.706 1.00 92.94 515 PHE A C 1
ATOM 4020 O O . PHE A 1 515 ? 7.619 5.307 -19.813 1.00 92.94 515 PHE A O 1
ATOM 4027 N N . ALA A 1 516 ? 9.073 4.316 -18.423 1.00 94.62 516 ALA A N 1
ATOM 4028 C CA . ALA A 1 516 ? 9.365 3.138 -19.224 1.00 94.62 516 ALA A CA 1
ATOM 4029 C C . ALA A 1 516 ? 9.617 1.951 -18.292 1.00 94.62 516 ALA A C 1
ATOM 4031 O O . ALA A 1 516 ? 10.031 2.124 -17.148 1.00 94.62 516 ALA A O 1
ATOM 4032 N N . HIS A 1 517 ? 9.400 0.735 -18.775 1.00 97.31 517 HIS A N 1
ATOM 4033 C CA . HIS A 1 517 ? 9.635 -0.459 -17.971 1.00 97.31 517 HIS A CA 1
ATOM 4034 C C . HIS A 1 517 ? 10.187 -1.602 -18.811 1.00 97.31 517 HIS A C 1
ATOM 4036 O O . HIS A 1 517 ? 10.029 -1.644 -20.035 1.00 97.31 517 HIS A O 1
ATOM 4042 N N . LYS A 1 518 ? 10.881 -2.525 -18.148 1.00 97.81 518 LYS A N 1
ATOM 4043 C CA . LYS A 1 518 ? 11.509 -3.669 -18.794 1.00 97.81 518 LYS A CA 1
ATOM 4044 C C . LYS A 1 518 ? 11.334 -4.930 -17.957 1.00 97.81 518 LYS A C 1
ATOM 4046 O O . LYS A 1 518 ? 11.982 -5.089 -16.922 1.00 97.81 518 LYS A O 1
ATOM 4051 N N . ASP A 1 519 ? 10.540 -5.861 -18.474 1.00 97.00 519 ASP A N 1
ATOM 4052 C CA . ASP A 1 519 ? 10.397 -7.189 -17.881 1.00 97.00 519 ASP A CA 1
ATOM 4053 C C . ASP A 1 519 ? 11.531 -8.150 -18.296 1.00 97.00 519 ASP A C 1
ATOM 4055 O O . ASP A 1 519 ? 12.266 -7.935 -19.278 1.00 97.00 519 ASP A O 1
ATOM 4059 N N . ARG A 1 520 ? 11.699 -9.212 -17.505 1.00 95.38 520 ARG A N 1
ATOM 4060 C CA . ARG A 1 520 ? 12.762 -10.212 -17.613 1.00 95.38 520 ARG A CA 1
ATOM 4061 C C . ARG A 1 520 ? 12.689 -10.927 -18.956 1.00 95.38 520 ARG A C 1
ATOM 4063 O O . ARG A 1 520 ? 11.664 -11.471 -19.345 1.00 95.38 520 ARG A O 1
ATOM 4070 N N . ASN A 1 521 ? 13.800 -10.927 -19.693 1.00 93.38 521 ASN A N 1
ATOM 4071 C CA . ASN A 1 521 ? 13.891 -11.393 -21.086 1.00 93.38 521 ASN A CA 1
ATOM 4072 C C . ASN A 1 521 ? 12.938 -10.689 -22.080 1.00 93.38 521 ASN A C 1
ATOM 4074 O O . ASN A 1 521 ? 12.897 -11.068 -23.253 1.00 93.38 521 ASN A O 1
ATOM 4078 N N . GLY A 1 522 ? 12.201 -9.670 -21.638 1.00 95.00 522 GLY A N 1
ATOM 4079 C CA . GLY A 1 522 ? 11.297 -8.871 -22.449 1.00 95.00 522 GLY A CA 1
ATOM 4080 C C . GLY A 1 522 ? 11.997 -7.702 -23.133 1.00 95.00 522 GLY A C 1
ATOM 4081 O O . GLY A 1 522 ? 13.219 -7.523 -23.044 1.00 95.00 522 GLY A O 1
ATOM 4082 N N . LYS A 1 523 ? 11.195 -6.893 -23.820 1.00 97.00 523 LYS A N 1
ATOM 4083 C CA . LYS A 1 523 ? 11.625 -5.630 -24.423 1.00 97.00 523 LYS A CA 1
ATOM 4084 C C . LYS A 1 523 ? 11.362 -4.469 -23.469 1.00 97.00 523 LYS A C 1
ATOM 4086 O O . LYS A 1 523 ? 10.722 -4.638 -22.437 1.00 97.00 523 LYS A O 1
ATOM 4091 N N . ILE A 1 524 ? 11.869 -3.295 -23.815 1.00 96.81 524 ILE A N 1
ATOM 4092 C CA . ILE A 1 524 ? 11.547 -2.048 -23.129 1.00 96.81 524 ILE A CA 1
ATOM 4093 C C . ILE A 1 524 ? 10.198 -1.542 -23.648 1.00 96.81 524 ILE A C 1
ATOM 4095 O O . ILE A 1 524 ? 10.047 -1.273 -24.846 1.00 96.81 524 ILE A O 1
ATOM 4099 N N . HIS A 1 525 ? 9.243 -1.382 -22.745 1.00 97.06 525 HIS A N 1
ATOM 4100 C CA . HIS A 1 525 ? 7.936 -0.792 -23.003 1.00 97.06 525 HIS A CA 1
ATOM 4101 C C . HIS A 1 525 ? 7.940 0.692 -22.620 1.00 97.06 525 HIS A C 1
ATOM 4103 O O . HIS A 1 525 ? 8.643 1.104 -21.696 1.00 97.06 525 HIS A O 1
ATOM 4109 N N . SER A 1 526 ? 7.168 1.497 -23.349 1.00 94.25 526 SER A N 1
ATOM 4110 C CA . SER A 1 526 ? 6.925 2.906 -23.018 1.00 94.25 526 SER A CA 1
ATOM 4111 C C . SER A 1 526 ? 5.620 3.042 -22.239 1.00 94.25 526 SER A C 1
ATOM 4113 O O . SER A 1 526 ? 4.650 2.346 -22.536 1.00 94.25 526 SER A O 1
ATOM 4115 N N . GLY A 1 527 ? 5.600 3.941 -21.260 1.00 93.12 527 GLY A N 1
ATOM 4116 C CA . GLY A 1 527 ? 4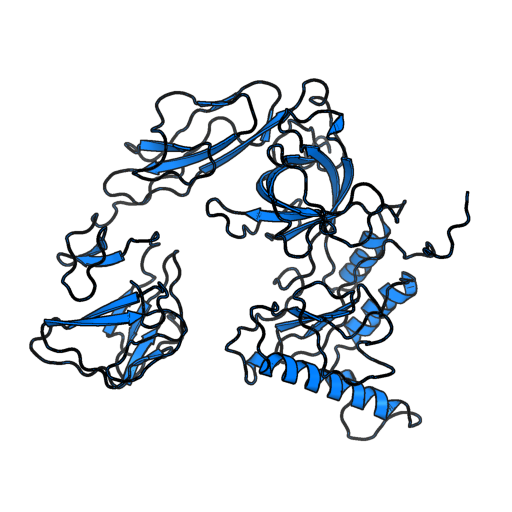.482 4.140 -20.349 1.00 93.12 527 GLY A CA 1
ATOM 4117 C C . GLY A 1 527 ? 4.634 3.364 -19.033 1.00 93.12 527 GLY A C 1
ATOM 4118 O O . GLY A 1 527 ? 5.627 2.651 -18.824 1.00 93.12 527 GLY A O 1
ATOM 4119 N N . PRO A 1 528 ? 3.643 3.485 -18.135 1.00 95.62 528 PRO A N 1
ATOM 4120 C CA . PRO A 1 528 ? 2.346 4.151 -18.336 1.00 95.62 528 PRO A CA 1
ATOM 4121 C C . PRO A 1 528 ? 2.411 5.697 -18.382 1.00 95.62 528 PRO A C 1
ATOM 4123 O O . PRO A 1 528 ? 3.377 6.266 -17.877 1.00 95.62 528 PRO A O 1
ATOM 4126 N N . PRO A 1 529 ? 1.395 6.379 -18.954 1.00 94.62 529 PRO A N 1
ATOM 4127 C CA . PRO A 1 529 ? 1.291 7.841 -18.937 1.00 94.62 529 PRO A CA 1
ATOM 4128 C C . PRO A 1 529 ? 1.107 8.381 -17.515 1.00 94.62 529 PRO A C 1
ATOM 4130 O O . PRO A 1 529 ? 0.466 7.734 -16.677 1.00 94.62 529 PRO A O 1
ATOM 4133 N N . TRP A 1 530 ? 1.615 9.588 -17.258 1.00 91.62 530 TRP A N 1
ATOM 4134 C CA . TRP A 1 530 ? 1.533 10.256 -15.961 1.00 91.62 530 TRP A CA 1
ATOM 4135 C C . TRP A 1 530 ? 1.457 11.786 -16.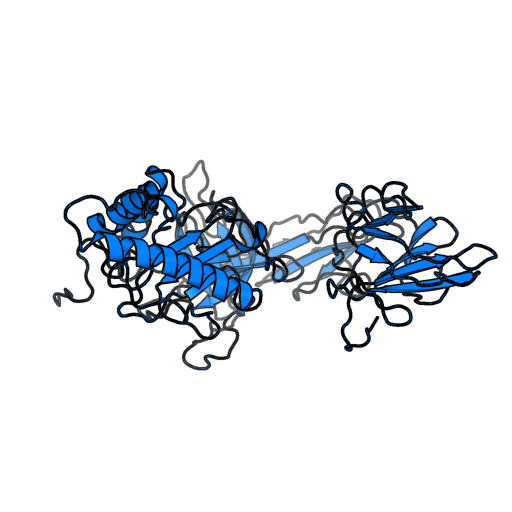107 1.00 91.62 530 TRP A C 1
ATOM 4137 O O . TRP A 1 530 ? 1.985 12.339 -17.055 1.00 91.62 530 TRP A O 1
ATOM 4147 N N . ASP A 1 531 ? 0.785 12.450 -15.161 1.00 87.88 531 ASP A N 1
ATOM 4148 C CA . ASP A 1 531 ? 0.770 13.917 -14.976 1.00 87.88 531 ASP A CA 1
ATOM 4149 C C . ASP A 1 531 ? 0.308 14.799 -16.162 1.00 87.88 531 ASP A C 1
ATOM 4151 O O . ASP A 1 531 ? 0.981 15.719 -16.610 1.00 87.88 531 ASP A O 1
ATOM 4155 N N . PHE A 1 532 ? -0.915 14.574 -16.645 1.00 90.44 532 PHE A N 1
ATOM 4156 C CA . PHE A 1 532 ? -1.526 15.307 -17.764 1.00 90.44 532 PHE A CA 1
ATOM 4157 C C . PHE A 1 532 ? -2.302 16.570 -17.329 1.00 90.44 532 PHE A C 1
ATOM 4159 O O . PHE A 1 532 ? -3.151 17.084 -18.068 1.00 90.44 532 PHE A O 1
ATOM 4166 N N . ASP A 1 533 ? -2.078 17.108 -16.131 1.00 84.12 533 ASP A N 1
ATOM 4167 C CA . ASP A 1 533 ? -2.828 18.271 -15.628 1.00 84.12 533 ASP A CA 1
ATOM 4168 C C . ASP A 1 533 ? -2.581 19.547 -16.481 1.00 84.12 533 ASP A C 1
ATOM 4170 O O . ASP A 1 533 ? -3.502 20.343 -16.736 1.00 84.12 533 ASP A O 1
ATOM 4174 N N . ARG A 1 534 ? -1.371 19.674 -17.043 1.00 83.56 534 ARG A N 1
ATOM 4175 C CA . ARG A 1 534 ? -0.904 20.725 -17.975 1.00 83.56 534 ARG A CA 1
ATOM 4176 C C . ARG A 1 534 ? -1.095 20.403 -19.457 1.00 83.56 534 ARG A C 1
ATOM 4178 O O . ARG A 1 534 ? -0.604 21.129 -20.324 1.00 83.56 534 ARG A O 1
ATOM 4185 N N . SER A 1 535 ? -1.843 19.350 -19.758 1.00 86.50 535 SER A N 1
ATOM 4186 C CA . SER A 1 535 ? -2.128 18.912 -21.123 1.00 86.50 535 SER A CA 1
ATOM 4187 C C . SER A 1 535 ? -3.370 19.593 -21.725 1.00 86.50 535 SER A C 1
ATOM 4189 O O . SER A 1 535 ? -4.052 20.414 -21.093 1.00 86.50 535 SER A O 1
ATOM 4191 N N . PHE A 1 536 ? -3.677 19.232 -22.972 1.00 88.38 536 PHE A N 1
ATOM 4192 C CA . PHE A 1 536 ? -4.866 19.601 -23.745 1.00 88.38 536 PHE A CA 1
ATOM 4193 C C . PHE A 1 536 ? -5.008 21.114 -23.989 1.00 88.38 536 PHE A C 1
ATOM 4195 O O . PHE A 1 536 ? -6.089 21.680 -23.830 1.00 88.38 536 PHE A O 1
ATOM 4202 N N . HIS A 1 537 ? -3.916 21.765 -24.416 1.00 78.50 537 HIS A N 1
ATOM 4203 C CA . HIS A 1 537 ? -3.811 23.218 -24.663 1.00 78.50 537 HIS A CA 1
ATOM 4204 C C . HIS A 1 537 ? -3.985 24.115 -23.421 1.00 78.50 537 HIS A C 1
ATOM 4206 O O . HIS A 1 537 ? -4.344 25.283 -23.551 1.00 78.50 537 HIS A O 1
ATOM 4212 N N . ASN A 1 538 ? -3.701 23.605 -22.221 1.00 70.81 538 ASN A N 1
ATOM 4213 C CA . ASN A 1 538 ? -3.698 24.393 -20.985 1.00 70.81 538 ASN A CA 1
ATOM 4214 C C . ASN A 1 538 ? -2.268 24.571 -20.455 1.00 70.81 538 ASN A C 1
ATOM 4216 O O . ASN A 1 538 ? -1.928 24.089 -19.375 1.00 70.81 538 ASN A O 1
ATOM 4220 N N . ASN A 1 539 ? -1.410 25.192 -21.265 1.00 60.94 539 ASN A N 1
ATOM 4221 C CA . ASN A 1 539 ? 0.011 25.295 -20.962 1.00 60.94 539 ASN A CA 1
ATOM 4222 C C . ASN A 1 539 ? 0.267 26.372 -19.893 1.00 60.94 539 ASN A C 1
ATOM 4224 O O . ASN A 1 539 ? -0.292 27.465 -19.964 1.00 60.94 539 ASN A O 1
ATOM 4228 N N . ALA A 1 540 ? 1.179 26.116 -18.953 1.00 53.72 540 ALA A N 1
ATOM 4229 C CA . ALA A 1 540 ? 1.566 27.065 -17.901 1.00 53.72 540 ALA A CA 1
ATOM 4230 C C . ALA A 1 540 ? 2.213 28.366 -18.441 1.00 53.72 540 ALA A C 1
ATOM 4232 O O . ALA A 1 540 ? 2.467 29.299 -17.683 1.00 53.72 540 ALA A O 1
ATOM 4233 N N . GLY A 1 541 ? 2.503 28.444 -19.746 1.00 51.00 541 GLY A N 1
ATOM 4234 C CA . GLY A 1 541 ? 2.934 29.664 -20.439 1.00 51.00 541 GLY A CA 1
ATOM 4235 C C . GLY A 1 541 ? 1.796 30.510 -21.028 1.00 51.00 541 GLY A C 1
ATOM 4236 O O . GLY A 1 541 ? 1.998 31.701 -21.251 1.00 51.00 541 GLY A O 1
ATOM 4237 N N . ASP A 1 542 ? 0.611 29.922 -21.219 1.00 48.38 542 ASP A N 1
ATOM 4238 C CA . ASP A 1 542 ? -0.599 30.551 -21.772 1.00 48.38 542 ASP A CA 1
ATOM 4239 C C . ASP A 1 542 ? -1.591 30.927 -20.657 1.00 48.38 542 ASP A C 1
ATOM 4241 O O . ASP A 1 542 ? -2.807 30.926 -20.852 1.00 48.38 542 ASP A O 1
ATOM 4245 N N . TYR A 1 543 ? -1.080 31.311 -19.477 1.00 50.03 543 TYR A N 1
ATOM 4246 C CA . TYR A 1 543 ? -1.851 32.147 -18.555 1.00 50.03 543 TYR A CA 1
ATOM 4247 C C . TYR A 1 543 ? -2.104 33.500 -19.233 1.00 50.03 543 TYR A C 1
ATOM 4249 O O . TYR A 1 543 ? -1.472 34.514 -18.910 1.00 50.03 543 TYR A O 1
ATOM 4257 N N . ASP A 1 544 ? -3.057 33.536 -20.160 1.00 38.50 544 ASP A N 1
ATOM 4258 C CA . ASP A 1 544 ? -3.863 34.722 -20.345 1.00 38.50 544 ASP A CA 1
ATOM 4259 C C . ASP A 1 544 ? -4.470 35.018 -18.971 1.00 38.50 544 ASP A C 1
ATOM 4261 O O . ASP A 1 544 ? -5.368 34.352 -18.453 1.00 38.50 544 ASP A O 1
ATOM 4265 N N . LYS A 1 545 ? -3.839 36.005 -18.333 1.00 35.56 545 LYS A N 1
ATOM 4266 C CA . LYS A 1 545 ? -4.384 36.790 -17.236 1.00 35.56 545 LYS A CA 1
ATOM 4267 C C . LYS A 1 545 ? -5.837 37.143 -17.596 1.00 35.56 545 LYS A C 1
ATOM 4269 O O . LYS A 1 545 ? -6.081 37.424 -18.766 1.00 35.56 545 LYS A O 1
ATOM 4274 N N . PRO A 1 546 ? -6.737 37.139 -16.600 1.00 38.66 546 PRO A N 1
ATOM 4275 C CA . PRO A 1 546 ? -8.196 37.060 -16.742 1.00 38.66 546 PRO A CA 1
ATOM 4276 C C . PRO A 1 546 ? -8.838 37.861 -17.875 1.00 38.66 546 PRO A C 1
ATOM 4278 O O . PRO A 1 546 ? -8.367 38.991 -18.150 1.00 38.66 546 PRO A O 1
#

Mean predicted aligned error: 12.73 Å

Solvent-accessible surface area (backbone atoms only — not comparable to full-atom values): 30071 Å² total; per-residue (Å²): 101,70,51,99,88,67,47,71,50,52,68,49,75,48,74,35,88,45,96,54,67,46,73,35,54,55,20,18,41,22,64,41,97,82,48,44,60,68,26,65,44,32,72,37,73,37,44,44,73,31,59,46,72,35,33,29,57,48,70,55,33,60,52,65,94,55,80,32,24,33,69,40,64,80,61,56,71,34,44,32,40,35,39,20,35,64,84,51,72,51,75,74,46,73,32,81,81,39,46,70,59,51,61,91,79,51,37,78,45,69,24,100,89,41,72,23,46,22,83,62,74,42,89,86,52,80,59,56,84,41,67,48,70,54,81,44,70,32,41,51,39,45,64,76,56,80,44,25,41,35,73,67,69,45,72,37,42,79,45,58,82,40,83,83,49,48,44,23,29,30,63,82,72,53,73,40,50,102,89,42,64,44,76,68,86,68,67,46,78,44,80,55,75,38,44,41,28,29,23,16,38,38,91,49,34,40,60,20,60,75,29,76,35,30,36,42,38,33,31,77,91,42,58,81,44,65,38,79,38,27,37,36,41,37,35,28,83,39,44,75,77,56,58,62,89,80,46,79,86,56,80,49,62,42,62,30,39,41,33,32,24,49,47,39,90,87,80,50,37,11,41,66,58,41,72,55,70,42,60,40,46,28,34,37,24,69,41,79,89,70,76,60,81,92,41,26,31,40,36,36,32,33,45,85,82,75,41,82,31,67,46,61,54,98,90,42,77,59,42,27,62,37,28,46,34,46,59,74,78,24,88,80,71,44,52,46,57,52,50,23,47,53,43,36,75,73,74,45,62,35,63,56,74,45,61,25,40,33,33,54,35,39,77,60,70,55,48,39,81,85,22,55,73,42,80,31,35,41,30,51,60,93,48,78,36,89,91,47,48,67,39,49,89,51,55,67,81,40,69,47,83,69,52,47,52,22,19,38,31,36,32,25,35,79,83,56,93,76,62,36,66,49,77,80,52,69,95,51,98,57,71,93,39,54,56,89,52,44,55,33,30,42,63,29,44,44,62,90,46,56,42,72,64,46,52,54,47,55,31,50,53,50,41,55,39,32,51,37,50,56,65,52,74,80,48,94,77,77,75,73,100,64,86,51,52,72,75,44,30,40,63,62,40,43,52,54,43,48,46,44,38,64,72,35,44,39,77,45,60,68,30,25,54,32,33,30,33,25,27,55,81,54,40,38,36,42,32,46,76,52,84,31,46,46,19,70,85,49,43,93,84,68,70,71,71,132

Radius of gyration: 28.13 Å; Cα contacts (8 Å, |Δi|>4): 1250; chains: 1; bounding box: 64×79×77 Å

Sequence (546 aa):
LADEDGDYPDWVEIYNPGPGSIDLDGWFMTDSQVDLVKWRFPAETIAADSYLVVFTSDKNRATPGNELHTNFKLKSEGEYLALVMPDGVTIGQEFNPSFPPIDTDLTYGLAMGLYELLETPTPGAANSAGIGPFLGVVARPDVSVKGGCYVDAVDVILTCETAGAVIRYTTDGTVPSLVNGTDYSSPIHIESLTTLLATGFRTDYEPSDTRIETYVFIDPSVASFNSNLPIIVLDTLGEDLPNLNDDPDLDPYIDCRIVIIDTDAQSGRAEITGPEHFEGWGEIRRRGESTYGQGHYALEIQDEHRQDNETPLLGMPAESDWIVSFDVIDYSLLKNEIAFKWFRDMGHYAPRQRYAEVYLNTDGGDIAPNDYKGLFVLREKIKRDNNRVDVAKLDPTDNQKPEISGGYIIKSDKLDPGDTLLDGLETAPYGIHTAGAGKPILAEPSPSDVTDQQIDWIESHINEFHAVLWQNTGSAYYPGAGPKYSDYVDVESWIDHGFVEQIGLDNDAFWGSYFAHKDRNGKIHSGPPWDFDRSFHNNAGDYDKP

Secondary structure (DSSP, 8-state):
---TTS---EEEEEEE-SSS-EE-TT-EEES-SS-TTSEE--S-EE-TTEEEEEEEBS--B--TTS-EE-SSB--TT---EEEE-TTSS-EEEEESS-PPP--TT-EEEEETTEEEEESS--TTSPPPP-S---S-BPPPPEESS-SEEESS-EEEPEE-SSTTPEEEEESSSPPP-SSSSEE--S-EEE-SSEEEEEEEE-TTSBPPPPEEEEEEEB-TTTTT-EESS-EEEEE-TTPPPP-TTT-TTS---EEEEEEEEPPPTTT--EETTSPPSEEEEEEEEEE-S---TT-EEEEEEB-TTSSB--EE-TTSPEESEEEEE--TT-TTS-HHHHHHHHHHHTTS----EEEEEEEEE-SSS-B-TTTEEEEEEEEE---B-TTSB------TT--STTGGG--EEEEESPPPTT-EE-TT----SSSS--SSS-S-EEEES-TTT--HHHHHHHHHHHHHHHHHHHHHHTSSS--SSS--GGGTB-HHHHHHHHHHHHHHT-SSTTTSSEEEEE-TTSPEEE------TT-TT--TT-----

pLDDT: mean 88.55, std 12.23, range [35.56, 98.81]

Nearest PDB structures (foldseek):
  5jd9-assembly1_A  TM=7.093E-01  e=6.479E-10  Bacillus cereus ATCC 10987
  9flw-assembly1_A  TM=2.182E-01  e=4.951E-04  Aureispira sp. CCB-QB1
  9g8b-assembly1_A  TM=2.118E-01  e=9.613E-04  Aureispira sp. CCB-QB1
  9fly-assembly1_A  TM=2.060E-01  e=1.671E-03  Aureispira sp. CCB-QB1
  9flp-assembly1_A  TM=1.911E-01  e=2.601E-03  Aureispira sp. CCB-QB1

Foldseek 3Di:
DQFPVRDDADKDKDFAQDQAKDFQQQKAKDLDPVQLHQAGAHREIAGHGWMDMAGADLPNDHDYPGHHYGNHGADQQWTKIFIGHNVSPHTPDIDVRTDGRDDPQWDWDQDPRDTAIANHDDVTDHGDDHLDQAPEAWAEKDWPDAAAEEAAKDFIDIDTPPPPWWKFKDFPLAADDPPDGDTDDGTDIGGFWTWMWIWIDDRSHHIHDIDIGTHAYAHPVQQADKDLFKAKEKEQQQADQDDCVVPVPDPRKGKIWIFIFGQDPPVSMTGNRDDTPDTAMWIKHFDDPDPPAPGKMKTFGADSVRDGDFDAPPNRGTGRIKIWADLPLFPPVCLLVVLQVLLVVLVDAGKDKGKYWYFYHNRNGHGYPVRTRGITIIIDDQDDDPNHPPADAQFLVQLDPQRLQFQWKKFQAADRPLWAFLPLADQAPDALHCPDRGGITTPPPGSVGYDPSSSVVVRVLRNVLSVQVVVVVPDDDDDPPDDHNVVAAPVSQCVSNVCSCVVQVAPCPSNHQWMWGGHRVGHIGTDDGGDSSCTDPSHPVPPPPD